Protein AF-A0A5N6AFU6-F1 (afdb_monomer)

Foldseek 3Di:
DDDDDDDDDDDDDDDDDDDDDDPPDDDDDDDPPDQQDPDQDPLDNQCNVVSPPQFSKHDKDFDWDPPDPPTDGAWIWIWTNNPSPSQIDIDIDGDDDDDDDPVRVVVVVVVVVVVVVVVLVVVLVNVVSPPDPDDPWDKDWAAEVVDDIDIATQDPQFPDWCSPVPPPGSYHHPVPPVCLQVTKTKDKAFAFFAWQKQDPVRDIDTDGAFTKMWMASCPHPDPVRNATDIDTDHDPDIDRPDDDPVSVVSRVVSVVVRVVVVSVVVSVSVVRRVSCVVGGDDPVLCVVVDPLVVVLVVCLVPDPPVVVNVVSVVVVVVVNDDPPQFFADPVLLVPDDLCCLQPPDPVVSCSSRQEDEEEDDDPDPQFLWEWEDPPRHIYIYGHPPDDPVSVSQSVSLRSCVVSVHDCPPGPDDHHDYDYDDDD

Secondary structure (DSSP, 8-state):
--PPPPPP----------PPPPTTS--PPPPPPTT--SS--SS-HHHHHH--TTTT----EEEE-TT-TT--EEEEEEEE-SS-SS--EEEEEE-------HHHHHHHHHHHHHHHHHHHHHHHHHHHHS-------EEEEEPBTTSPPEEEEE-TT-SEETTTT-TT-SSB-TT-GGGGGG--EEEE-PPEEEEEEE-TTSSEEEEEES-EEEEE-TT-SSGGGGS-EEEE---SS--B-S--HHHHHHHHHHHHHHHHHHHHHHHHHHHHHHHHHHHS---HHHHTT-HHHHHHHHHHTT-S-HHHHHHHHHHHHHHHS-TTSPPPPHHHHHT--HHHHHHS-HHHHHHHTTEEEEE-----TTEEEEEEE-SS-EEEEE-TT--HHHHHHHHHHHHHHHTT---TTS---S-EEEEE---

InterPro domains:
  IPR054202 Protein of unknown function DUF6907 [PF21848] (144-269)

Solvent-accessible surface area (backbone atoms only — not comparable to full-atom values): 25663 Å² total; per-residue (Å²): 143,81,88,80,79,85,83,85,79,90,82,83,92,78,87,80,90,76,86,84,79,70,92,83,63,80,89,68,80,79,74,82,67,88,78,63,70,95,63,74,51,87,86,43,75,49,20,55,75,57,58,36,70,82,36,47,27,38,72,73,50,73,46,67,56,93,87,48,102,77,51,57,60,39,35,38,38,35,42,31,24,75,80,74,79,84,70,69,44,80,48,80,47,72,52,83,93,81,92,68,54,80,65,51,47,52,56,47,50,52,51,52,50,56,48,50,54,50,50,53,53,52,48,52,51,51,54,69,66,52,76,71,77,78,71,79,79,47,68,46,78,49,43,31,51,98,54,74,68,48,71,48,76,35,61,86,76,43,79,43,55,44,79,75,70,50,95,77,50,82,50,34,54,80,85,47,64,70,60,46,38,65,38,36,35,28,32,80,47,91,40,38,61,38,66,50,27,44,37,98,86,69,44,72,34,73,46,67,45,55,35,36,28,44,37,30,19,73,52,32,91,52,71,77,40,43,40,62,42,77,50,62,53,74,80,81,91,68,46,75,68,88,66,50,76,68,53,46,50,51,40,52,49,38,50,49,55,38,50,58,47,50,56,50,50,52,52,53,46,54,52,47,36,53,51,47,60,71,63,57,67,65,59,71,86,58,51,76,61,44,76,58,53,62,56,44,57,57,42,51,77,66,44,94,42,68,68,62,34,50,54,54,53,49,57,51,51,59,73,68,50,77,87,80,71,63,55,42,48,78,65,55,53,68,70,59,48,70,67,47,57,70,67,44,58,63,72,62,43,29,57,58,58,15,36,45,83,46,72,40,93,68,92,56,88,54,60,55,40,41,40,36,71,68,91,48,39,33,43,34,38,25,52,70,89,61,54,68,71,56,52,49,45,50,49,35,45,46,53,29,50,75,74,68,45,88,47,86,84,50,83,84,70,94,60,58,82,55,81,55,74,84,136

Radius of gyration: 31.79 Å; Cα contacts (8 Å, |Δi|>4): 50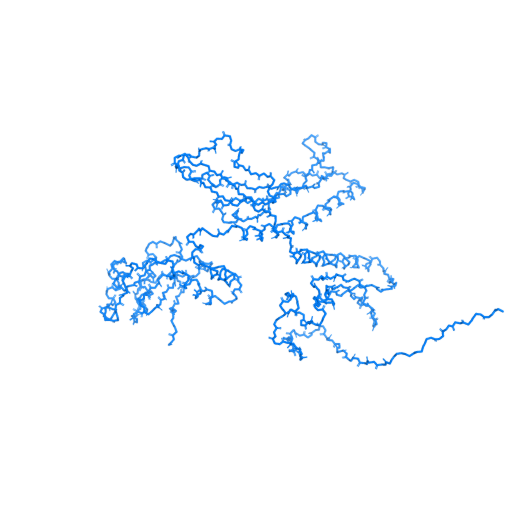2; chains: 1; bounding box: 109×70×71 Å

Organism: NCBI:txid2586635

Structure (mmCIF, N/CA/C/O backbone):
data_AF-A0A5N6AFU6-F1
#
_entry.id   AF-A0A5N6AFU6-F1
#
loop_
_atom_site.group_PDB
_atom_site.id
_atom_site.type_symbol
_atom_site.label_atom_id
_atom_site.label_alt_id
_atom_site.label_comp_id
_atom_site.label_asym_id
_atom_site.label_entity_id
_atom_site.label_seq_id
_atom_site.pdbx_PDB_ins_code
_atom_site.Cartn_x
_atom_site.Cartn_y
_atom_site.Cartn_z
_atom_site.occupancy
_atom_site.B_iso_or_equiv
_atom_site.auth_seq_id
_atom_site.auth_comp_id
_atom_site.auth_asym_id
_atom_site.auth_atom_id
_atom_site.pdbx_PDB_model_num
ATOM 1 N N . MET A 1 1 ? 67.393 -27.229 -23.248 1.00 38.12 1 MET A N 1
ATOM 2 C CA . MET A 1 1 ? 66.330 -26.433 -22.605 1.00 38.12 1 MET A CA 1
ATOM 3 C C . MET A 1 1 ? 65.030 -27.149 -22.898 1.00 38.12 1 MET A C 1
ATOM 5 O O . MET A 1 1 ? 64.513 -27.030 -23.997 1.00 38.12 1 MET A O 1
ATOM 9 N N . THR A 1 2 ? 64.605 -27.993 -21.964 1.00 32.47 2 THR A N 1
ATOM 10 C CA . THR A 1 2 ? 63.435 -28.863 -22.098 1.00 32.47 2 THR A CA 1
ATOM 11 C C . THR A 1 2 ? 62.581 -28.584 -20.875 1.00 32.47 2 THR A C 1
ATOM 13 O O . THR A 1 2 ? 63.019 -28.844 -19.756 1.00 32.47 2 THR A O 1
ATOM 16 N N . THR A 1 3 ? 61.431 -27.951 -21.076 1.00 37.50 3 THR A N 1
ATOM 17 C CA . THR A 1 3 ? 60.542 -27.534 -19.990 1.00 37.50 3 THR A CA 1
ATOM 18 C C . THR A 1 3 ? 59.669 -28.717 -19.588 1.00 37.50 3 THR A C 1
ATOM 20 O O . THR A 1 3 ? 58.919 -29.246 -20.404 1.00 37.50 3 THR A O 1
ATOM 23 N N . VAL A 1 4 ? 59.810 -29.152 -18.338 1.00 33.28 4 VAL A N 1
ATOM 24 C CA . VAL A 1 4 ? 58.993 -30.185 -17.693 1.00 33.28 4 VAL A CA 1
ATOM 25 C C . VAL A 1 4 ? 57.777 -29.499 -17.067 1.00 33.28 4 VAL A C 1
ATOM 27 O O . VAL A 1 4 ? 57.942 -28.574 -16.276 1.00 33.28 4 VAL A O 1
ATOM 30 N N . ALA A 1 5 ? 56.570 -29.937 -17.426 1.00 31.94 5 ALA A N 1
ATOM 31 C CA . ALA A 1 5 ? 55.327 -29.547 -16.758 1.00 31.94 5 ALA A CA 1
ATOM 32 C C . ALA A 1 5 ? 55.086 -30.436 -15.518 1.00 31.94 5 ALA A C 1
ATOM 34 O O . ALA A 1 5 ? 55.430 -31.622 -15.564 1.00 31.94 5 ALA A O 1
ATOM 35 N N . PRO A 1 6 ? 54.501 -29.922 -14.419 1.00 43.16 6 PRO A N 1
ATOM 36 C CA . PRO A 1 6 ? 54.225 -30.738 -13.246 1.00 43.16 6 PRO A CA 1
ATOM 37 C C . PRO A 1 6 ? 52.926 -31.538 -13.424 1.00 43.16 6 PRO A C 1
ATOM 39 O O . PRO A 1 6 ? 51.874 -30.990 -13.743 1.00 43.16 6 PRO A O 1
ATOM 42 N N . GLN A 1 7 ? 53.009 -32.848 -13.182 1.00 33.53 7 GLN A N 1
ATOM 43 C CA . GLN A 1 7 ? 51.857 -33.723 -12.968 1.00 33.53 7 GLN A CA 1
ATOM 44 C C . GLN A 1 7 ? 51.289 -33.481 -11.563 1.00 33.53 7 GLN A C 1
ATOM 46 O O . GLN A 1 7 ? 51.987 -33.707 -10.574 1.00 33.53 7 GLN A O 1
ATOM 51 N N . PHE A 1 8 ? 50.019 -33.083 -11.473 1.00 29.70 8 PHE A N 1
ATOM 52 C CA . PHE A 1 8 ? 49.236 -33.195 -10.242 1.00 29.70 8 PHE A CA 1
ATOM 53 C C . PHE A 1 8 ? 48.551 -34.563 -10.185 1.00 29.70 8 PHE A C 1
ATOM 55 O O . PHE A 1 8 ? 48.043 -35.069 -11.185 1.00 29.70 8 PHE A O 1
ATOM 62 N N . LYS A 1 9 ? 48.596 -35.174 -9.001 1.00 33.44 9 LYS A N 1
ATOM 63 C CA . LYS A 1 9 ? 48.190 -36.547 -8.710 1.00 33.44 9 LYS A CA 1
ATOM 64 C C . LYS A 1 9 ? 47.061 -36.517 -7.673 1.00 33.44 9 LYS A C 1
ATOM 66 O O . LYS A 1 9 ? 47.299 -36.027 -6.580 1.00 33.44 9 LYS A O 1
ATOM 71 N N . GLY A 1 10 ? 45.909 -37.084 -8.041 1.00 34.50 10 GLY A N 1
ATOM 72 C CA . GLY A 1 10 ? 44.926 -37.754 -7.174 1.00 34.50 10 GLY A CA 1
ATOM 73 C C . GLY A 1 10 ? 44.114 -36.916 -6.178 1.00 34.50 10 GLY A C 1
ATOM 74 O O . GLY A 1 10 ? 44.646 -36.473 -5.167 1.00 34.50 10 GLY A O 1
ATOM 75 N N . ALA A 1 11 ? 42.802 -36.842 -6.405 1.00 31.42 11 ALA A N 1
ATOM 76 C CA . ALA A 1 11 ? 41.795 -36.790 -5.346 1.00 31.42 11 ALA A CA 1
ATOM 77 C C . ALA A 1 11 ? 40.668 -37.763 -5.728 1.00 31.42 11 ALA A C 1
ATOM 79 O O . ALA A 1 11 ? 40.268 -37.816 -6.891 1.00 31.42 11 ALA A O 1
ATOM 80 N N . ASP A 1 12 ? 40.277 -38.580 -4.756 1.00 32.47 12 ASP A N 1
ATOM 81 C CA . ASP A 1 12 ? 39.486 -39.801 -4.886 1.00 32.47 12 ASP A CA 1
ATOM 82 C C . ASP A 1 12 ? 37.995 -39.576 -5.196 1.00 32.47 12 ASP A C 1
ATOM 84 O O . ASP A 1 12 ? 37.405 -38.545 -4.871 1.00 32.47 12 ASP A O 1
ATOM 88 N N . ASP A 1 13 ? 37.402 -40.607 -5.802 1.00 33.97 13 ASP A N 1
ATOM 89 C CA . ASP A 1 13 ? 35.991 -40.760 -6.151 1.00 33.97 13 ASP A CA 1
ATOM 90 C C . ASP A 1 13 ? 35.049 -40.686 -4.931 1.00 33.97 13 ASP A C 1
ATOM 92 O O . ASP A 1 13 ? 35.115 -41.516 -4.022 1.00 33.97 13 ASP A O 1
ATOM 96 N N . VAL A 1 14 ? 34.065 -39.779 -4.977 1.00 32.12 14 VAL A N 1
ATOM 97 C CA . VAL A 1 14 ? 32.792 -39.917 -4.249 1.00 32.12 14 VAL A CA 1
ATOM 98 C C . VAL A 1 14 ? 31.657 -39.787 -5.262 1.00 32.12 14 VAL A C 1
ATOM 100 O O . VAL A 1 14 ? 31.292 -38.695 -5.691 1.00 32.12 14 VAL A O 1
ATOM 103 N N . ALA A 1 15 ? 31.107 -40.928 -5.676 1.00 29.64 15 ALA A N 1
ATOM 104 C CA . ALA A 1 15 ? 29.944 -40.992 -6.548 1.00 29.64 15 ALA A CA 1
ATOM 105 C C . ALA A 1 15 ? 28.656 -40.761 -5.736 1.00 29.64 15 ALA A C 1
ATOM 107 O O . ALA A 1 15 ? 28.228 -41.637 -4.985 1.00 29.64 15 ALA A O 1
ATOM 108 N N . HIS A 1 16 ? 28.008 -39.608 -5.920 1.00 30.52 16 HIS A N 1
ATOM 109 C CA . HIS A 1 16 ? 26.597 -39.428 -5.574 1.00 30.52 16 HIS A CA 1
ATOM 110 C C . HIS A 1 16 ? 25.738 -39.713 -6.809 1.00 30.52 16 HIS A C 1
ATOM 112 O O . HIS A 1 16 ? 25.806 -39.004 -7.811 1.00 30.52 16 HIS A O 1
ATOM 118 N N . ALA A 1 17 ? 24.930 -40.771 -6.741 1.00 30.34 17 ALA A N 1
ATOM 119 C CA . ALA A 1 17 ? 23.893 -41.039 -7.727 1.00 30.34 17 ALA A CA 1
ATOM 120 C C . ALA A 1 17 ? 22.743 -40.038 -7.539 1.00 30.34 17 ALA A C 1
ATOM 122 O O . ALA A 1 17 ? 22.181 -39.944 -6.448 1.00 30.34 17 ALA A O 1
ATOM 123 N N . GLN A 1 18 ? 22.392 -39.308 -8.597 1.00 33.50 18 GLN A N 1
ATOM 124 C CA . GLN A 1 18 ? 21.240 -38.410 -8.627 1.00 33.50 18 GLN A CA 1
ATOM 125 C C . GLN A 1 18 ? 20.278 -38.883 -9.725 1.00 33.50 18 GLN A C 1
ATOM 127 O O . GLN A 1 18 ? 20.655 -39.014 -10.890 1.00 33.50 18 GLN A O 1
ATOM 132 N N . GLU A 1 19 ? 19.052 -39.205 -9.320 1.00 34.38 19 GLU A N 1
ATOM 133 C CA . GLU A 1 19 ? 17.969 -39.708 -10.168 1.00 34.38 19 GLU A CA 1
ATOM 134 C C . GLU A 1 19 ? 17.482 -38.624 -11.148 1.00 34.38 19 GLU A C 1
ATOM 136 O O . GLU A 1 19 ? 17.144 -37.510 -10.742 1.00 34.38 19 GLU A O 1
ATOM 141 N N . GLN A 1 20 ? 17.422 -38.951 -12.443 1.00 34.56 20 GLN A N 1
ATOM 142 C CA . GLN A 1 20 ? 16.777 -38.118 -13.462 1.00 34.56 20 GLN A CA 1
ATOM 143 C C . GLN A 1 20 ? 15.251 -38.229 -13.321 1.00 34.56 20 GLN A C 1
ATOM 145 O O . GLN A 1 20 ? 14.702 -39.325 -13.418 1.00 34.56 20 GLN A O 1
ATOM 150 N N . ARG A 1 21 ? 14.557 -37.102 -13.106 1.00 39.16 21 ARG A N 1
ATOM 151 C CA . ARG A 1 21 ? 13.086 -37.048 -13.108 1.00 39.16 21 ARG A CA 1
ATOM 152 C C . ARG A 1 21 ? 12.540 -36.831 -14.520 1.00 39.16 21 ARG A C 1
ATOM 154 O O . ARG A 1 21 ? 13.022 -35.971 -15.252 1.00 39.16 21 ARG A O 1
ATOM 161 N N . ASP A 1 22 ? 11.506 -37.598 -14.850 1.00 41.09 22 ASP A N 1
ATOM 162 C CA . ASP A 1 22 ? 10.692 -37.472 -16.060 1.00 41.09 22 ASP A CA 1
ATOM 163 C C . ASP A 1 22 ? 9.785 -36.221 -15.968 1.00 41.09 22 ASP A C 1
ATOM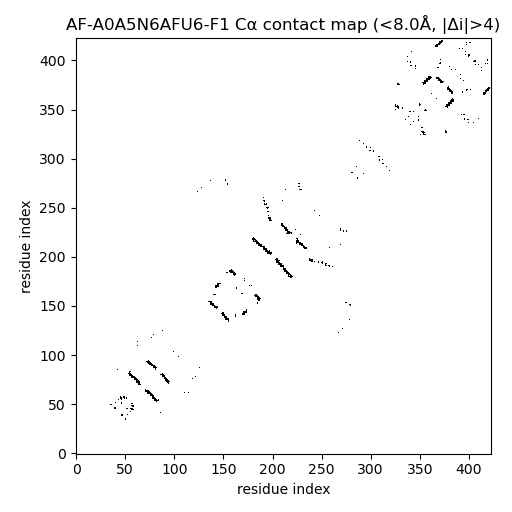 165 O O . ASP A 1 22 ? 9.022 -36.102 -15.003 1.00 41.09 22 ASP A O 1
ATOM 169 N N . PRO A 1 23 ? 9.839 -35.283 -16.934 1.00 37.94 23 PRO A N 1
ATOM 170 C CA . PRO A 1 23 ? 9.066 -34.040 -16.909 1.00 37.94 23 PRO A CA 1
ATOM 171 C C . PRO A 1 23 ? 7.558 -34.218 -17.161 1.00 37.94 23 PRO A C 1
ATOM 173 O O . PRO A 1 23 ? 6.828 -33.230 -17.134 1.00 37.94 23 PRO A O 1
ATOM 176 N N . THR A 1 24 ? 7.072 -35.439 -17.411 1.00 42.06 24 THR A N 1
ATOM 177 C CA . THR A 1 24 ? 5.641 -35.702 -17.661 1.00 42.06 24 THR A CA 1
ATOM 178 C C . THR A 1 24 ? 4.891 -36.372 -16.506 1.00 42.06 24 THR A C 1
ATOM 180 O O . THR A 1 24 ? 3.686 -36.608 -16.614 1.00 42.06 24 THR A O 1
ATOM 183 N N . ALA A 1 25 ? 5.551 -36.635 -15.373 1.00 38.25 25 ALA A N 1
ATOM 184 C CA . ALA A 1 25 ? 4.889 -37.190 -14.195 1.00 38.25 25 ALA A CA 1
ATOM 185 C C . ALA A 1 25 ? 4.052 -36.121 -13.448 1.00 38.25 25 ALA A C 1
ATOM 187 O O . ALA A 1 25 ? 4.539 -35.007 -13.237 1.00 38.25 25 ALA A O 1
ATOM 188 N N . PRO A 1 26 ? 2.811 -36.427 -13.013 1.00 38.81 26 PRO A N 1
ATOM 189 C CA . PRO A 1 26 ? 2.025 -35.520 -12.178 1.00 38.81 26 PRO A CA 1
ATOM 190 C C . PRO A 1 26 ? 2.755 -35.236 -10.859 1.00 38.81 26 PRO A C 1
ATOM 192 O O . PRO A 1 26 ? 3.373 -36.135 -10.288 1.00 38.81 26 PRO A O 1
ATOM 195 N N . ALA A 1 27 ? 2.680 -33.989 -10.384 1.00 33.59 27 ALA A N 1
ATOM 196 C CA . ALA A 1 27 ? 3.345 -33.540 -9.164 1.00 33.59 27 ALA A CA 1
ATOM 197 C C . ALA A 1 27 ? 2.883 -34.366 -7.952 1.00 33.59 27 ALA A C 1
ATOM 199 O O . ALA A 1 27 ? 1.791 -34.170 -7.424 1.00 33.59 27 ALA A O 1
ATOM 200 N N . THR A 1 28 ? 3.716 -35.306 -7.518 1.00 38.66 28 THR A N 1
ATOM 201 C CA . THR A 1 28 ? 3.614 -35.917 -6.196 1.00 38.66 28 THR A CA 1
ATOM 202 C C . THR A 1 28 ? 4.161 -34.945 -5.158 1.00 38.66 28 THR A C 1
ATOM 204 O O . THR A 1 28 ? 5.182 -34.292 -5.395 1.00 38.66 28 THR A O 1
ATOM 207 N N . GLU A 1 29 ? 3.479 -34.847 -4.010 1.00 32.59 29 GLU A N 1
ATOM 208 C CA . GLU A 1 29 ? 3.996 -34.140 -2.835 1.00 32.59 29 GLU A CA 1
ATOM 209 C C . GLU A 1 29 ? 5.454 -34.555 -2.580 1.00 32.59 29 GLU A C 1
ATOM 211 O O . GLU A 1 29 ? 5.783 -35.744 -2.694 1.00 32.59 29 GLU A O 1
ATOM 216 N N . PRO A 1 30 ? 6.353 -33.602 -2.280 1.00 39.53 30 PRO A N 1
ATOM 217 C CA . PRO A 1 30 ? 7.752 -33.919 -2.068 1.00 39.53 30 PRO A CA 1
ATOM 218 C C . PRO A 1 30 ? 7.881 -34.905 -0.906 1.00 39.53 30 PRO A C 1
ATOM 220 O O . PRO A 1 30 ? 7.486 -34.618 0.223 1.00 39.53 30 PRO A O 1
ATOM 223 N N . THR A 1 31 ? 8.457 -36.074 -1.192 1.00 37.66 31 THR A N 1
ATOM 224 C CA . THR A 1 31 ? 8.864 -37.044 -0.175 1.00 37.66 31 THR A CA 1
ATOM 225 C C . THR A 1 31 ? 9.684 -36.318 0.898 1.00 37.66 31 THR A C 1
ATOM 227 O O . THR A 1 31 ? 10.622 -35.601 0.532 1.00 37.66 31 THR A O 1
ATOM 230 N N . PRO A 1 32 ? 9.377 -36.482 2.200 1.00 39.31 32 PRO A N 1
ATOM 231 C CA . PRO A 1 32 ? 10.133 -35.835 3.264 1.00 39.31 32 PRO A CA 1
ATOM 232 C C . PRO A 1 32 ? 11.615 -36.186 3.126 1.00 39.31 32 PRO A C 1
ATOM 234 O O . PRO A 1 32 ? 11.983 -37.361 3.182 1.00 39.31 32 PRO A O 1
ATOM 237 N N . GLN A 1 33 ? 12.470 -35.182 2.918 1.00 50.31 33 GLN A N 1
ATOM 238 C CA . GLN A 1 33 ? 13.914 -35.390 2.944 1.00 50.31 33 GLN A CA 1
ATOM 239 C C . GLN A 1 33 ? 14.307 -35.865 4.347 1.00 50.31 33 GLN A C 1
ATOM 241 O O . GLN A 1 33 ? 14.125 -35.158 5.342 1.00 50.31 33 GLN A O 1
ATOM 246 N N . ALA A 1 34 ? 14.831 -37.088 4.427 1.00 41.09 34 ALA A N 1
ATOM 247 C CA . ALA A 1 34 ? 15.428 -37.617 5.642 1.00 41.09 34 ALA A CA 1
ATOM 248 C C . ALA A 1 34 ? 16.627 -36.732 6.018 1.00 41.09 34 ALA A C 1
ATOM 250 O O . ALA A 1 34 ? 17.627 -36.718 5.307 1.00 41.09 34 ALA A O 1
ATOM 251 N N . GLY A 1 35 ? 16.501 -35.968 7.108 1.00 57.38 35 GLY A N 1
ATOM 252 C CA . GLY A 1 35 ? 17.539 -35.043 7.576 1.00 57.38 35 GLY A CA 1
ATOM 253 C C . GLY A 1 35 ? 17.059 -33.636 7.931 1.00 57.38 35 GLY A C 1
ATOM 254 O O . GLY A 1 35 ? 17.842 -32.876 8.487 1.00 57.38 35 GLY A O 1
ATOM 255 N N . ARG A 1 36 ? 15.791 -33.282 7.675 1.00 52.25 36 ARG A N 1
ATOM 256 C CA . ARG A 1 36 ? 15.252 -31.974 8.080 1.00 52.25 36 ARG A CA 1
ATOM 257 C C . ARG A 1 36 ? 15.275 -31.854 9.618 1.00 52.25 36 ARG A C 1
ATOM 259 O O . ARG A 1 36 ? 14.614 -32.662 10.279 1.00 52.25 36 ARG A O 1
ATOM 266 N N . PRO A 1 37 ? 16.026 -30.916 10.220 1.00 54.97 37 PRO A N 1
ATOM 267 C CA . PRO A 1 37 ? 15.985 -30.727 11.664 1.00 54.97 37 PRO A CA 1
ATOM 268 C C . PRO A 1 37 ? 14.581 -30.273 12.083 1.00 54.97 37 PRO A C 1
ATOM 270 O O . PRO A 1 37 ? 13.925 -29.501 11.388 1.00 54.97 37 PRO A O 1
ATOM 273 N N . ALA A 1 38 ? 14.108 -30.768 13.228 1.00 59.47 38 ALA A N 1
ATOM 274 C CA . ALA A 1 38 ? 12.760 -30.490 13.734 1.00 59.47 38 ALA A CA 1
ATOM 275 C C . ALA A 1 38 ? 12.552 -29.027 14.175 1.00 59.47 38 ALA A C 1
ATOM 277 O O . ALA A 1 38 ? 11.433 -28.640 14.510 1.00 59.47 38 ALA A O 1
ATOM 278 N N . THR A 1 39 ? 13.613 -28.219 14.183 1.00 69.88 39 THR A N 1
ATOM 279 C CA . THR A 1 39 ? 13.58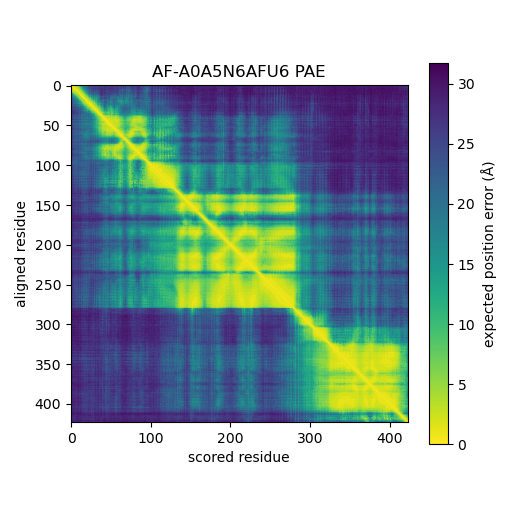7 -26.844 14.674 1.00 69.88 39 THR A CA 1
ATOM 280 C C . THR A 1 39 ? 13.822 -25.879 13.509 1.00 69.88 39 THR A C 1
ATOM 282 O O . THR A 1 39 ? 14.843 -26.010 12.830 1.00 69.88 39 THR A O 1
ATOM 285 N N . PRO A 1 40 ? 12.916 -24.910 13.271 1.00 73.06 40 PRO A N 1
ATOM 286 C CA . PRO A 1 40 ? 13.139 -23.861 12.284 1.00 73.06 40 PRO A CA 1
ATOM 287 C C . PRO A 1 40 ? 14.436 -23.105 12.590 1.00 73.06 40 PRO A C 1
ATOM 289 O O . PRO A 1 40 ? 14.797 -22.920 13.755 1.00 73.06 40 PRO A O 1
ATOM 292 N N . CYS A 1 41 ? 15.139 -22.663 11.547 1.00 75.12 41 CYS A N 1
ATOM 293 C CA . CYS A 1 41 ? 16.325 -21.834 11.734 1.00 75.12 41 CYS A CA 1
ATOM 294 C C . CYS A 1 41 ? 15.903 -20.507 12.363 1.00 75.12 41 CYS A C 1
ATOM 296 O O . CYS A 1 41 ? 15.014 -19.836 11.842 1.00 75.12 41 CYS A O 1
ATOM 298 N N . THR A 1 42 ? 16.547 -20.119 13.460 1.00 80.00 42 THR A N 1
ATOM 299 C CA . THR A 1 42 ? 16.299 -18.826 14.109 1.00 80.00 42 THR A CA 1
ATOM 300 C C . THR A 1 42 ? 17.127 -17.692 13.508 1.00 80.00 42 THR A C 1
ATOM 302 O O . THR A 1 42 ? 16.829 -16.539 13.790 1.00 80.00 42 THR A O 1
ATOM 305 N N . THR A 1 43 ? 18.154 -18.008 12.709 1.00 74.00 43 THR A N 1
ATOM 306 C CA . THR A 1 43 ? 19.061 -17.019 12.102 1.00 74.00 43 THR A CA 1
ATOM 307 C C . THR A 1 43 ? 18.452 -16.392 10.847 1.00 74.00 43 THR A C 1
ATOM 309 O O . THR A 1 43 ? 18.346 -15.174 10.766 1.00 74.00 43 THR A O 1
ATOM 312 N N . TYR A 1 44 ? 17.981 -17.211 9.898 1.00 74.06 44 TYR A N 1
ATOM 313 C CA . TYR A 1 44 ? 17.381 -16.734 8.647 1.00 74.06 44 TYR A CA 1
ATOM 314 C C . TYR A 1 44 ? 16.099 -17.493 8.311 1.00 74.06 44 TYR A C 1
ATOM 316 O O . TYR A 1 44 ? 16.043 -18.724 8.381 1.00 74.06 44 TYR A O 1
ATOM 324 N N . THR A 1 45 ? 15.074 -16.766 7.867 1.00 73.38 45 THR A N 1
ATOM 325 C CA . THR A 1 45 ? 13.778 -17.345 7.481 1.00 73.38 45 THR A CA 1
ATOM 326 C C . THR A 1 45 ? 13.894 -18.277 6.270 1.00 73.38 45 THR A C 1
ATOM 328 O O . THR A 1 45 ? 13.218 -19.308 6.239 1.00 73.38 45 THR A O 1
ATOM 331 N N . TRP A 1 46 ? 14.808 -18.003 5.327 1.00 74.25 46 TRP A N 1
ATOM 332 C CA . TRP A 1 46 ? 15.028 -18.834 4.132 1.00 74.25 46 TRP A CA 1
ATOM 333 C C . TRP A 1 46 ? 15.603 -20.223 4.428 1.00 74.25 46 TRP A C 1
ATOM 335 O O . TRP A 1 46 ? 15.341 -21.164 3.684 1.00 74.25 46 TRP A O 1
ATOM 345 N N . CYS A 1 47 ? 16.312 -20.405 5.545 1.00 79.06 47 CYS A N 1
ATOM 346 C CA . CYS A 1 47 ? 16.872 -21.710 5.911 1.00 79.06 47 CYS A CA 1
ATOM 347 C C . CYS A 1 47 ? 15.768 -22.730 6.220 1.00 79.06 47 CYS A C 1
ATOM 349 O O . CYS A 1 47 ? 15.931 -23.927 6.014 1.00 79.06 47 CYS A O 1
ATOM 351 N N . THR A 1 48 ? 14.616 -22.255 6.703 1.00 76.31 48 THR A N 1
ATOM 352 C CA . THR A 1 48 ? 13.452 -23.111 6.974 1.00 76.31 48 THR A CA 1
ATOM 353 C C . THR A 1 48 ? 12.827 -23.631 5.673 1.00 76.31 48 THR A C 1
ATOM 355 O O . THR A 1 48 ? 12.323 -24.760 5.629 1.00 76.31 48 THR A O 1
ATOM 358 N N . ALA A 1 49 ? 12.896 -22.834 4.601 1.00 70.88 49 ALA A N 1
ATOM 359 C CA . ALA A 1 49 ? 12.422 -23.222 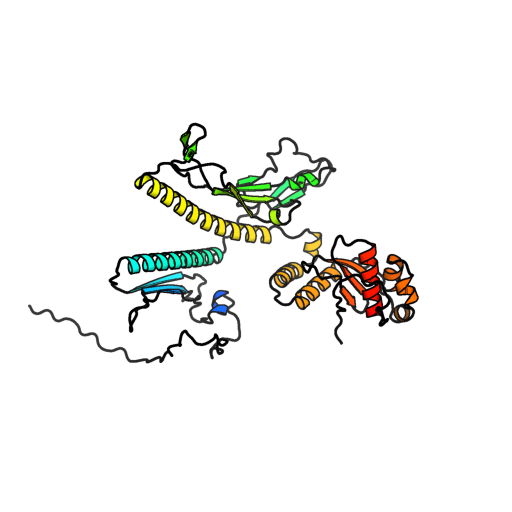3.279 1.00 70.88 49 ALA A CA 1
ATOM 360 C C . ALA A 1 49 ? 13.342 -24.278 2.644 1.00 70.88 49 ALA A C 1
ATOM 362 O O . ALA A 1 49 ? 12.849 -25.323 2.220 1.00 70.88 49 ALA A O 1
ATOM 363 N N . THR A 1 50 ? 14.660 -24.057 2.670 1.00 75.25 50 THR A N 1
ATOM 364 C CA . THR A 1 50 ? 15.642 -24.920 1.986 1.00 75.25 50 THR A CA 1
ATOM 365 C C . THR A 1 50 ? 16.054 -26.154 2.784 1.00 75.25 50 THR A C 1
ATOM 367 O O . THR A 1 50 ? 16.422 -27.171 2.202 1.00 75.25 50 THR A O 1
ATOM 370 N N . GLY A 1 51 ? 15.997 -26.083 4.117 1.00 80.69 51 GLY A N 1
ATOM 371 C CA . GLY A 1 51 ? 16.524 -27.113 5.013 1.00 80.69 51 GLY A CA 1
ATOM 372 C C . GLY A 1 51 ? 18.055 -27.139 5.114 1.00 80.69 51 GLY A C 1
ATOM 373 O O . GLY A 1 51 ? 18.591 -28.025 5.779 1.00 80.69 51 GLY A O 1
ATOM 374 N N . GLU A 1 52 ? 18.765 -26.186 4.501 1.00 78.19 52 GLU A N 1
ATOM 375 C CA . GLU A 1 52 ? 20.232 -26.141 4.489 1.00 78.19 52 GLU A CA 1
ATOM 376 C C . GLU A 1 52 ? 20.767 -25.275 5.639 1.00 78.19 52 GLU A C 1
ATOM 378 O O . GLU A 1 52 ? 21.088 -24.096 5.491 1.00 78.19 52 GLU A O 1
ATOM 383 N N . HIS A 1 53 ? 20.836 -25.880 6.825 1.00 78.44 53 HIS A N 1
ATOM 384 C CA . HIS A 1 53 ? 21.190 -25.184 8.067 1.00 78.44 53 HIS A CA 1
ATOM 385 C C . HIS A 1 53 ? 22.694 -25.056 8.320 1.00 78.44 53 HIS A C 1
ATOM 387 O O . HIS A 1 53 ? 23.080 -24.290 9.194 1.00 78.44 53 HIS A O 1
ATOM 393 N N . ILE A 1 54 ? 23.537 -25.811 7.609 1.00 75.31 54 ILE A N 1
ATOM 394 C CA . ILE A 1 54 ? 24.985 -25.834 7.869 1.00 75.31 54 ILE A CA 1
ATOM 395 C C . ILE A 1 54 ? 25.665 -24.581 7.307 1.00 75.31 54 ILE A C 1
ATOM 397 O O . ILE A 1 54 ? 26.532 -24.025 7.966 1.00 75.31 54 ILE A O 1
ATOM 401 N N . ASN A 1 55 ? 25.250 -24.125 6.122 1.00 75.12 55 ASN A N 1
ATOM 402 C CA . ASN A 1 55 ? 25.817 -22.946 5.446 1.00 75.12 55 ASN A CA 1
ATOM 403 C C . ASN A 1 55 ? 24.825 -21.775 5.339 1.00 75.12 55 ASN A C 1
ATOM 405 O O . ASN A 1 55 ? 25.042 -20.838 4.568 1.00 75.12 55 ASN A O 1
ATOM 409 N N . HIS A 1 56 ? 23.685 -21.891 6.027 1.00 76.50 56 HIS A N 1
ATOM 410 C CA . HIS A 1 56 ? 22.575 -20.943 5.966 1.00 76.50 56 HIS A CA 1
ATOM 411 C C . HIS A 1 56 ? 22.168 -20.540 4.536 1.00 76.50 56 HIS A C 1
ATOM 413 O O . HIS A 1 56 ? 21.881 -19.373 4.255 1.00 76.50 56 HIS A O 1
ATOM 419 N N . ALA A 1 57 ? 22.159 -21.511 3.620 1.00 74.31 57 ALA A N 1
ATOM 420 C CA . ALA A 1 57 ? 21.992 -21.242 2.199 1.00 74.31 57 ALA A CA 1
ATOM 421 C C . ALA A 1 57 ? 20.521 -20.992 1.827 1.00 74.31 57 ALA A C 1
ATOM 423 O O . ALA A 1 57 ? 19.618 -21.724 2.253 1.00 74.31 57 ALA A O 1
ATOM 424 N N . SER A 1 58 ? 20.286 -19.968 1.003 1.00 73.25 58 SER A N 1
ATOM 425 C CA . SER A 1 58 ? 18.980 -19.709 0.390 1.00 73.25 58 SER A CA 1
ATOM 426 C C . SER A 1 58 ? 18.651 -20.730 -0.700 1.00 73.25 58 SER A C 1
ATOM 428 O O . SER A 1 58 ? 19.471 -21.575 -1.065 1.00 73.25 58 SER A O 1
ATOM 430 N N . ASP A 1 59 ? 17.452 -20.611 -1.278 1.00 74.19 59 ASP A N 1
ATOM 431 C CA . ASP A 1 59 ? 17.123 -21.352 -2.492 1.00 74.19 59 ASP A CA 1
ATOM 432 C C . ASP A 1 59 ? 18.091 -20.972 -3.612 1.00 74.19 59 ASP A C 1
ATOM 434 O O . ASP A 1 59 ? 18.453 -19.805 -3.805 1.00 74.19 59 ASP A O 1
ATOM 438 N N . ARG A 1 60 ? 18.534 -22.001 -4.331 1.00 74.94 60 ARG A N 1
ATOM 439 C CA . ARG A 1 60 ? 19.551 -21.902 -5.369 1.00 74.94 60 ARG A CA 1
ATOM 440 C C . ARG A 1 60 ? 18.888 -21.680 -6.721 1.00 74.94 60 ARG A C 1
ATOM 442 O O . ARG A 1 60 ? 18.062 -22.482 -7.158 1.00 74.94 60 ARG A O 1
ATOM 449 N N . THR A 1 61 ? 19.294 -20.627 -7.417 1.00 68.44 61 THR A N 1
ATOM 450 C CA . THR A 1 61 ? 18.798 -20.307 -8.758 1.00 68.44 61 THR A CA 1
ATOM 451 C C . THR A 1 61 ? 19.829 -20.737 -9.793 1.00 68.44 61 THR A C 1
ATOM 453 O O . THR A 1 61 ? 20.903 -20.148 -9.899 1.00 68.44 61 THR A O 1
ATOM 456 N N . VAL A 1 62 ? 19.506 -21.778 -10.565 1.00 71.38 62 VAL A N 1
ATOM 457 C CA . VAL A 1 62 ? 20.432 -22.390 -11.531 1.00 71.38 62 VAL A CA 1
ATOM 458 C C . VAL A 1 62 ? 19.923 -22.207 -12.957 1.00 71.38 62 VAL A C 1
ATOM 460 O O . VAL A 1 62 ? 18.865 -22.727 -13.314 1.00 71.38 62 VAL A O 1
ATOM 463 N N . LEU A 1 63 ? 20.722 -21.564 -13.810 1.00 67.25 63 LEU A N 1
ATOM 464 C CA . LEU A 1 63 ? 20.500 -21.523 -15.253 1.00 67.25 63 LEU A CA 1
ATOM 465 C C . LEU A 1 63 ? 21.269 -22.665 -15.932 1.00 67.25 63 LEU A C 1
ATOM 467 O O . LEU A 1 63 ? 22.503 -22.681 -15.965 1.00 67.25 63 LEU A O 1
ATOM 471 N N . ARG A 1 64 ? 20.535 -23.629 -16.498 1.00 73.50 64 ARG A N 1
ATOM 472 C CA . ARG A 1 64 ? 21.103 -24.770 -17.236 1.00 73.50 64 ARG A CA 1
ATOM 473 C C . ARG A 1 64 ? 20.916 -24.597 -18.743 1.00 73.50 64 ARG A C 1
ATOM 475 O O . ARG A 1 64 ? 19.883 -24.106 -19.193 1.00 73.50 64 ARG A O 1
ATOM 482 N N . ALA A 1 65 ? 21.902 -25.030 -19.527 1.00 63.12 65 ALA A N 1
ATOM 483 C CA . ALA A 1 65 ? 21.746 -25.166 -20.972 1.00 63.12 65 ALA A CA 1
ATOM 484 C C . ALA A 1 65 ? 20.929 -26.431 -21.289 1.00 63.12 65 ALA A C 1
ATOM 486 O O . ALA A 1 65 ? 21.286 -27.523 -20.862 1.00 63.12 65 ALA A O 1
ATOM 487 N N . GLU A 1 66 ? 19.840 -26.303 -22.048 1.00 59.00 66 GLU A N 1
ATOM 488 C CA . GLU A 1 66 ? 18.906 -27.413 -22.318 1.00 59.00 66 GLU A CA 1
ATOM 489 C C . GLU A 1 66 ? 19.431 -28.447 -23.334 1.00 59.00 66 GLU A C 1
ATOM 491 O O . GLU A 1 66 ? 18.858 -29.524 -23.462 1.00 59.00 66 GLU A O 1
ATOM 496 N N . ALA A 1 67 ? 20.510 -28.145 -24.065 1.00 57.50 67 ALA A N 1
ATOM 497 C CA . ALA A 1 67 ? 20.884 -28.892 -25.272 1.00 57.50 67 ALA A CA 1
ATOM 498 C C . ALA A 1 67 ? 22.108 -29.820 -25.142 1.00 57.50 67 ALA A C 1
ATOM 500 O O . ALA A 1 67 ? 22.485 -30.453 -26.127 1.00 57.50 67 ALA A O 1
ATOM 501 N N . ALA A 1 68 ? 22.736 -29.938 -23.968 1.00 49.59 68 ALA A N 1
ATOM 502 C CA . ALA A 1 68 ? 23.902 -30.807 -23.790 1.00 49.59 68 ALA A CA 1
ATOM 503 C C . ALA A 1 68 ? 23.628 -31.912 -22.764 1.00 49.59 68 ALA A C 1
ATOM 505 O O . ALA A 1 68 ? 23.249 -31.650 -21.626 1.00 49.59 68 ALA A O 1
ATOM 506 N N . THR A 1 69 ? 23.906 -33.161 -23.143 1.00 54.53 69 THR A N 1
ATOM 507 C CA . THR A 1 69 ? 23.847 -34.358 -22.279 1.00 54.53 69 THR A CA 1
ATOM 508 C C . THR A 1 69 ? 24.824 -34.320 -21.093 1.00 54.53 69 THR A C 1
ATOM 510 O O . THR A 1 69 ? 24.795 -35.201 -20.240 1.00 54.53 69 THR A O 1
ATOM 513 N N . TRP A 1 70 ? 25.660 -33.283 -21.020 1.00 55.78 70 TRP A N 1
ATOM 514 C CA . TRP A 1 70 ? 26.618 -32.978 -19.958 1.00 55.78 70 TRP A CA 1
ATOM 515 C C . TRP A 1 70 ? 26.568 -31.485 -19.576 1.00 55.78 70 TRP A C 1
ATOM 517 O O . TRP A 1 70 ? 27.593 -30.903 -19.247 1.00 55.78 70 TRP A O 1
ATOM 527 N N . ALA A 1 71 ? 25.398 -30.838 -19.670 1.00 55.41 71 ALA A N 1
ATOM 528 C CA . ALA A 1 71 ? 25.265 -29.388 -19.514 1.00 55.41 71 ALA A CA 1
ATOM 529 C C . ALA A 1 71 ? 25.896 -28.861 -18.205 1.00 55.41 71 ALA A C 1
ATOM 531 O O . ALA A 1 71 ? 25.366 -29.142 -17.120 1.00 55.41 71 ALA A O 1
ATOM 532 N N . PRO A 1 72 ? 26.989 -28.072 -18.277 1.00 58.31 72 PRO A N 1
ATOM 533 C CA . PRO A 1 72 ? 27.499 -27.380 -17.108 1.00 58.31 72 PRO A CA 1
ATOM 534 C C . PRO A 1 72 ? 26.475 -26.337 -16.651 1.00 58.31 72 PRO A C 1
ATOM 536 O O . PRO A 1 72 ? 25.689 -25.801 -17.438 1.00 58.31 72 PRO A O 1
ATOM 539 N N . VAL A 1 73 ? 26.464 -26.074 -15.347 1.00 59.44 73 VAL A N 1
ATOM 540 C CA . VAL A 1 73 ? 25.743 -24.936 -14.780 1.00 59.44 73 VAL A CA 1
ATOM 541 C C . VAL A 1 73 ? 26.314 -23.671 -15.416 1.00 59.44 73 VAL A C 1
ATOM 543 O O . VAL A 1 73 ? 27.501 -23.396 -15.262 1.00 59.44 73 VAL A O 1
ATOM 546 N N . VAL A 1 74 ? 25.493 -22.944 -16.176 1.00 63.59 74 VAL A N 1
ATOM 547 C CA . VAL A 1 74 ? 25.970 -21.780 -16.935 1.00 63.59 74 VAL A CA 1
ATOM 548 C C . VAL A 1 74 ? 26.023 -20.555 -16.040 1.00 63.59 74 VAL A C 1
ATOM 550 O O . VAL A 1 74 ? 26.972 -19.786 -16.136 1.00 63.59 74 VAL A O 1
ATOM 553 N N . LEU A 1 75 ? 25.023 -20.406 -15.166 1.00 66.25 75 LEU A N 1
ATOM 554 C CA . LEU A 1 75 ? 24.998 -19.438 -14.076 1.00 66.25 75 LEU A CA 1
ATOM 555 C C . LEU A 1 75 ? 24.349 -20.073 -12.841 1.00 66.25 75 LEU A C 1
ATOM 557 O O . LEU A 1 75 ? 23.324 -20.749 -12.950 1.00 66.25 75 LEU A O 1
ATOM 561 N N . ASP A 1 76 ? 24.959 -19.860 -11.684 1.00 70.06 76 ASP A N 1
ATOM 562 C CA . ASP A 1 76 ? 24.502 -20.332 -10.378 1.00 70.06 76 ASP A CA 1
ATOM 563 C C . ASP A 1 76 ? 24.470 -19.169 -9.398 1.00 70.06 76 ASP A C 1
ATOM 565 O O . ASP A 1 76 ? 25.526 -18.575 -9.195 1.00 70.06 76 ASP A O 1
ATOM 569 N N . ALA A 1 77 ? 23.318 -18.857 -8.803 1.00 63.12 77 ALA A N 1
ATOM 570 C CA . ALA A 1 77 ? 23.205 -17.834 -7.766 1.00 63.12 77 ALA A CA 1
ATOM 571 C C . ALA A 1 77 ? 22.546 -18.362 -6.488 1.00 63.12 77 ALA A C 1
ATOM 573 O O . ALA A 1 77 ? 21.529 -19.057 -6.541 1.00 63.12 77 ALA A O 1
ATOM 574 N N . GLN A 1 78 ? 23.114 -17.991 -5.341 1.00 75.00 78 GLN A N 1
ATOM 575 C CA . GLN A 1 78 ? 22.569 -18.265 -4.007 1.00 75.00 78 GLN A CA 1
ATOM 576 C C . GLN A 1 78 ? 23.104 -17.254 -2.982 1.00 75.00 78 GLN A C 1
ATOM 578 O O . GLN A 1 78 ? 24.193 -16.700 -3.171 1.00 75.00 78 GLN A O 1
ATOM 583 N N . LEU A 1 79 ? 22.357 -17.047 -1.896 1.00 68.75 79 LEU A N 1
ATOM 584 C CA . LEU A 1 79 ? 22.835 -16.385 -0.681 1.00 68.75 79 LEU A CA 1
ATOM 585 C C . LEU A 1 79 ? 23.358 -17.449 0.285 1.00 68.75 79 LEU A C 1
ATOM 587 O O . LEU A 1 79 ? 22.737 -18.503 0.434 1.00 68.75 79 LEU A O 1
ATOM 591 N N . ILE A 1 80 ? 24.482 -17.177 0.939 1.00 74.06 80 ILE A N 1
ATOM 592 C CA . ILE A 1 80 ? 25.068 -18.044 1.967 1.00 74.06 80 ILE A CA 1
ATOM 593 C C . ILE A 1 80 ? 25.593 -17.195 3.127 1.00 74.06 80 ILE A C 1
ATOM 595 O O . ILE A 1 80 ? 26.127 -16.116 2.894 1.00 74.06 80 ILE A O 1
ATOM 599 N N . ASP A 1 81 ? 25.492 -17.699 4.355 1.00 72.38 81 ASP A N 1
ATOM 600 C CA . ASP A 1 81 ? 26.277 -17.215 5.501 1.00 72.38 81 ASP A CA 1
ATOM 601 C C . ASP A 1 81 ? 27.149 -18.388 5.974 1.00 72.38 81 ASP A C 1
ATOM 603 O O . ASP A 1 81 ? 26.742 -19.166 6.843 1.00 72.38 81 ASP A O 1
ATOM 607 N N . PRO A 1 82 ? 28.309 -18.599 5.323 1.00 67.94 82 PRO A N 1
ATOM 608 C CA . PRO A 1 82 ? 29.124 -19.786 5.550 1.00 67.94 82 PRO A CA 1
ATOM 609 C C . PRO A 1 82 ? 29.807 -19.783 6.923 1.00 67.94 82 PRO A C 1
ATOM 611 O O . PRO A 1 82 ? 30.238 -20.840 7.381 1.00 67.94 82 PRO A O 1
ATOM 614 N N . GLU A 1 83 ? 29.919 -18.619 7.569 1.00 79.88 83 GLU A N 1
ATOM 615 C CA . GLU A 1 83 ? 30.631 -18.452 8.841 1.00 79.88 83 GLU A CA 1
ATOM 616 C C . GLU A 1 83 ? 29.674 -18.255 10.032 1.00 79.88 83 GLU A C 1
ATOM 618 O O . GLU A 1 83 ? 30.112 -18.312 11.182 1.00 79.88 83 GLU A O 1
ATOM 623 N N . ASN A 1 84 ? 28.362 -18.126 9.781 1.00 75.56 84 ASN A N 1
ATOM 624 C CA . ASN A 1 84 ? 27.328 -17.878 10.794 1.00 75.56 84 ASN A CA 1
ATOM 625 C C . ASN A 1 84 ? 27.641 -16.625 11.639 1.00 75.56 84 ASN A C 1
ATOM 627 O O . ASN A 1 84 ? 27.412 -16.587 12.852 1.00 75.56 84 ASN A O 1
ATOM 631 N N . GLU A 1 85 ? 28.205 -15.604 10.991 1.00 78.12 85 GLU A N 1
ATOM 632 C CA . GLU A 1 85 ? 28.536 -14.319 11.615 1.00 78.12 85 GLU A CA 1
ATOM 633 C C . GLU A 1 85 ? 27.402 -13.295 11.464 1.00 78.12 85 GLU A C 1
ATOM 635 O O . GLU A 1 85 ? 27.471 -12.203 12.031 1.00 78.12 85 GLU A O 1
ATOM 640 N N . GLY A 1 86 ? 26.329 -13.646 10.745 1.00 70.06 86 GLY A N 1
ATOM 641 C CA . GLY A 1 86 ? 25.230 -12.731 10.468 1.00 70.06 86 GLY A CA 1
ATOM 642 C C . GLY A 1 86 ? 25.466 -11.841 9.244 1.00 70.06 86 GLY A C 1
ATOM 643 O O . GLY A 1 86 ? 24.686 -10.911 9.040 1.00 70.06 86 GLY A O 1
ATOM 644 N N . ASP A 1 87 ? 26.496 -12.110 8.433 1.00 68.19 87 ASP A N 1
ATOM 645 C CA . ASP A 1 87 ? 26.840 -11.346 7.222 1.00 68.19 87 ASP A CA 1
ATOM 646 C C . ASP A 1 87 ? 26.688 -12.213 5.956 1.00 68.19 87 ASP A C 1
ATOM 648 O O . ASP A 1 87 ? 27.660 -12.777 5.447 1.00 68.19 87 ASP A O 1
ATOM 652 N N . PRO A 1 88 ? 25.454 -12.382 5.444 1.00 64.19 88 PRO A N 1
ATOM 653 C CA . PRO A 1 88 ? 25.214 -13.221 4.283 1.00 64.19 88 PRO A CA 1
ATOM 654 C C . PRO A 1 88 ? 25.781 -12.577 3.010 1.00 64.19 88 PRO A C 1
ATOM 656 O O . PRO A 1 88 ? 25.623 -11.380 2.758 1.00 64.19 88 PRO A O 1
ATOM 659 N N . VAL A 1 89 ? 26.390 -13.401 2.157 1.00 57.38 89 VAL A N 1
ATOM 660 C CA . VAL A 1 89 ? 26.985 -13.000 0.877 1.00 57.38 89 VAL A CA 1
ATOM 661 C C . VAL A 1 89 ? 26.279 -13.670 -0.302 1.00 57.38 89 VAL A C 1
ATOM 663 O O . VAL A 1 89 ? 25.854 -14.823 -0.227 1.00 57.38 89 VAL A O 1
ATOM 666 N N . GLY A 1 90 ? 26.172 -12.953 -1.423 1.00 58.31 90 GLY A N 1
ATOM 667 C CA . GLY A 1 90 ? 25.692 -13.501 -2.694 1.00 58.31 90 GLY A CA 1
ATOM 668 C C . GLY A 1 90 ? 26.837 -14.056 -3.540 1.00 58.31 90 GLY A C 1
ATOM 669 O O . GLY A 1 90 ? 27.855 -13.388 -3.724 1.00 58.31 90 GLY A O 1
ATOM 670 N N . VAL A 1 91 ? 26.674 -15.262 -4.087 1.00 57.62 91 VAL A N 1
ATOM 671 C CA . VAL A 1 91 ? 27.672 -15.914 -4.955 1.00 57.62 91 VAL A CA 1
ATOM 672 C C . VAL A 1 91 ? 27.088 -16.123 -6.350 1.00 57.62 91 VAL A C 1
ATOM 674 O O . VAL A 1 91 ? 25.972 -16.620 -6.451 1.00 57.62 91 VAL A O 1
ATOM 677 N N . ILE A 1 92 ? 27.840 -15.780 -7.411 1.00 50.31 92 ILE A N 1
ATOM 678 C CA . ILE A 1 92 ? 27.491 -16.060 -8.818 1.00 50.31 92 ILE A CA 1
ATOM 679 C C . ILE A 1 92 ? 28.629 -16.847 -9.489 1.00 50.31 92 ILE A C 1
ATOM 681 O O . ILE A 1 92 ? 29.732 -16.321 -9.625 1.00 50.31 92 ILE A O 1
ATOM 685 N N . ASN A 1 93 ? 28.373 -18.074 -9.955 1.00 63.66 93 ASN A N 1
ATOM 686 C CA . ASN A 1 93 ? 29.355 -18.894 -10.690 1.00 63.66 93 ASN A CA 1
ATOM 687 C C . ASN A 1 93 ? 28.938 -19.070 -12.157 1.00 63.66 93 ASN A C 1
ATOM 689 O O . ASN A 1 93 ? 27.768 -19.349 -12.396 1.00 63.66 93 ASN A O 1
ATOM 693 N N . GLY A 1 94 ? 29.862 -18.983 -13.127 1.00 56.19 94 GLY A N 1
ATOM 694 C CA . GLY A 1 94 ? 29.556 -19.258 -14.540 1.00 56.19 94 GLY A CA 1
ATOM 695 C C . GLY A 1 94 ? 30.607 -20.087 -15.283 1.00 56.19 94 GLY A C 1
ATOM 696 O O . GLY A 1 94 ? 31.793 -20.014 -14.962 1.00 56.19 94 GLY A O 1
ATOM 697 N N . ALA A 1 95 ? 30.167 -20.886 -16.266 1.00 46.12 95 ALA A N 1
ATOM 698 C CA . ALA A 1 95 ? 30.997 -21.858 -16.991 1.00 46.12 95 ALA A CA 1
ATOM 699 C C . ALA A 1 95 ? 30.982 -21.658 -18.526 1.00 46.12 95 ALA A C 1
ATOM 701 O O . ALA A 1 95 ? 29.911 -21.652 -19.118 1.00 46.12 95 ALA A O 1
ATOM 702 N N . GLU A 1 96 ? 32.191 -21.534 -19.103 1.00 55.31 96 GLU A N 1
ATOM 703 C CA . GLU A 1 96 ? 32.692 -21.734 -20.492 1.00 55.31 96 GLU A CA 1
ATOM 704 C C . GLU A 1 96 ? 31.837 -21.432 -21.763 1.00 55.31 96 GLU A C 1
ATOM 706 O O . GLU A 1 96 ? 30.645 -21.158 -21.745 1.00 55.31 96 GLU A O 1
ATOM 711 N N . PHE A 1 97 ? 32.528 -21.401 -22.916 1.00 42.72 97 PHE A N 1
ATOM 712 C CA . PHE A 1 97 ? 32.091 -20.876 -24.223 1.00 42.72 97 PHE A CA 1
ATOM 713 C C . PHE A 1 97 ? 30.882 -21.629 -24.822 1.00 42.72 97 PHE A C 1
ATOM 715 O O . PHE A 1 97 ? 30.891 -22.855 -24.910 1.00 42.72 97 PHE A O 1
ATOM 722 N N . MET A 1 98 ? 29.872 -20.893 -25.305 1.00 53.38 98 MET A N 1
ATOM 723 C CA . MET A 1 98 ? 28.664 -21.439 -25.943 1.00 53.38 98 MET A CA 1
ATOM 724 C C . MET A 1 98 ? 28.474 -20.840 -27.345 1.00 53.38 98 MET A C 1
ATOM 726 O O . MET A 1 98 ? 28.483 -19.620 -27.499 1.00 53.38 98 MET A O 1
ATOM 730 N N . GLU A 1 99 ? 28.268 -21.681 -28.364 1.00 43.97 99 GLU A N 1
ATOM 731 C CA . GLU A 1 99 ? 27.871 -21.243 -29.712 1.00 43.97 99 GLU A CA 1
ATOM 732 C C . GLU A 1 99 ? 26.338 -21.260 -29.847 1.00 43.97 99 GLU A C 1
ATOM 734 O O . GLU A 1 99 ? 25.696 -22.273 -29.572 1.00 43.97 99 GLU A O 1
ATOM 739 N N . LEU A 1 100 ? 25.738 -20.139 -30.264 1.00 51.72 100 LEU A N 1
ATOM 740 C CA . LEU A 1 100 ? 24.287 -19.966 -30.409 1.00 51.72 100 LEU A CA 1
ATOM 741 C C . LEU A 1 100 ? 23.947 -19.339 -31.767 1.00 51.72 100 LEU A C 1
ATOM 743 O O . LEU A 1 100 ? 24.633 -18.423 -32.219 1.00 51.72 100 LEU A O 1
ATOM 747 N N . ASP A 1 101 ? 22.850 -19.778 -32.388 1.00 52.22 101 ASP A N 1
ATOM 748 C CA . ASP A 1 101 ? 22.255 -19.068 -33.526 1.00 52.22 101 ASP A CA 1
ATOM 749 C C . ASP A 1 101 ? 21.436 -17.841 -33.068 1.00 52.22 101 ASP A C 1
ATOM 751 O O . ASP A 1 101 ? 21.250 -17.595 -31.876 1.00 52.22 101 ASP A O 1
ATOM 755 N N . ALA A 1 102 ? 20.912 -17.046 -34.006 1.00 44.38 102 ALA A N 1
ATOM 756 C CA . ALA A 1 102 ? 20.182 -15.818 -33.676 1.00 44.38 102 ALA A CA 1
ATOM 757 C C . ALA A 1 102 ? 18.891 -16.042 -32.859 1.00 44.38 102 ALA A C 1
ATOM 759 O O . ALA A 1 102 ? 18.439 -15.132 -32.162 1.00 44.38 102 ALA A O 1
ATOM 760 N N . SER A 1 103 ? 18.257 -17.214 -32.955 1.00 51.31 103 SER A N 1
ATOM 761 C CA . SER A 1 103 ? 17.094 -17.560 -32.130 1.00 51.31 103 SER A CA 1
ATOM 762 C C . SER A 1 103 ? 17.545 -17.958 -30.723 1.00 51.31 103 SER A C 1
ATOM 764 O O . SER A 1 103 ? 17.028 -17.439 -29.731 1.00 51.31 103 SER A O 1
ATOM 766 N N . GLY A 1 104 ? 18.602 -18.770 -30.649 1.00 53.91 104 GLY A N 1
ATOM 767 C CA . GLY A 1 104 ? 19.303 -19.138 -29.427 1.00 53.91 104 GLY A CA 1
ATOM 768 C C . GLY A 1 104 ? 19.793 -17.922 -28.644 1.00 53.91 104 GLY A C 1
ATOM 769 O O . GLY A 1 104 ? 19.547 -17.850 -27.447 1.00 53.91 104 GLY A O 1
ATOM 770 N N . MET A 1 105 ? 20.382 -16.919 -29.304 1.00 45.81 105 MET A N 1
ATOM 771 C CA . MET A 1 105 ? 20.814 -15.667 -28.667 1.00 45.81 105 MET A CA 1
ATOM 772 C C . MET A 1 105 ? 19.647 -14.877 -28.059 1.00 45.81 105 MET A C 1
ATOM 774 O O . MET A 1 105 ? 19.792 -14.330 -26.969 1.00 45.81 105 MET A O 1
ATOM 778 N N . ARG A 1 106 ? 18.481 -14.816 -28.721 1.00 55.41 106 ARG A N 1
ATOM 779 C CA . ARG A 1 106 ? 17.301 -14.109 -28.183 1.00 55.41 106 ARG A CA 1
ATOM 780 C C . ARG A 1 106 ? 16.691 -14.844 -26.995 1.00 55.41 106 ARG A C 1
ATOM 782 O O . ARG A 1 106 ? 16.391 -14.215 -25.984 1.00 55.41 106 ARG A O 1
ATOM 789 N N . ALA A 1 107 ? 16.545 -16.164 -27.100 1.00 61.69 107 ALA A N 1
ATOM 790 C CA . ALA A 1 107 ? 16.089 -16.993 -25.988 1.00 61.69 107 ALA A CA 1
ATOM 791 C C . ALA A 1 107 ? 17.059 -16.897 -24.800 1.00 61.69 107 ALA A C 1
ATOM 793 O O . ALA A 1 107 ? 16.640 -16.765 -23.652 1.00 61.69 107 ALA A O 1
ATOM 794 N N . TRP A 1 108 ? 18.364 -16.892 -25.081 1.00 66.44 108 TRP A N 1
ATOM 795 C CA . TRP A 1 108 ? 19.408 -16.717 -24.081 1.00 66.44 108 TRP A CA 1
ATOM 796 C C . TRP A 1 108 ? 19.346 -15.349 -23.402 1.00 66.44 108 TRP A C 1
ATOM 798 O O . TRP A 1 108 ? 19.367 -15.283 -22.178 1.00 66.44 108 TRP A O 1
ATOM 808 N N . ALA A 1 109 ? 19.180 -14.269 -24.168 1.00 62.22 109 ALA A N 1
ATOM 809 C CA . ALA A 1 109 ? 18.989 -12.927 -23.624 1.00 62.22 109 ALA A CA 1
ATOM 810 C C . ALA A 1 109 ? 17.747 -12.840 -22.719 1.00 62.22 109 ALA A C 1
ATOM 812 O O . ALA A 1 109 ? 17.816 -12.234 -21.655 1.00 62.22 109 ALA A O 1
ATOM 813 N N . GLY A 1 110 ? 16.640 -13.495 -23.093 1.00 67.12 110 GLY A N 1
ATOM 814 C CA . GLY A 1 110 ? 15.446 -13.586 -22.247 1.00 67.12 110 GLY A CA 1
ATOM 815 C C . GLY A 1 110 ? 15.713 -14.296 -20.916 1.00 67.12 110 GLY A C 1
ATOM 816 O O . GLY A 1 110 ? 15.286 -13.818 -19.869 1.00 67.12 110 GLY A O 1
ATOM 817 N N . ARG A 1 111 ? 16.481 -15.394 -20.936 1.00 71.38 111 ARG A N 1
ATOM 818 C CA . ARG A 1 111 ? 16.878 -16.120 -19.717 1.00 71.38 111 ARG A CA 1
ATOM 819 C C . ARG A 1 111 ? 17.832 -15.317 -18.838 1.00 71.38 111 ARG A C 1
ATOM 821 O O . ARG A 1 111 ? 17.647 -15.293 -17.628 1.00 71.38 111 ARG A O 1
ATOM 828 N N . LEU A 1 112 ? 18.807 -14.630 -19.434 1.00 71.56 112 LEU A N 1
ATOM 829 C CA . LEU A 1 112 ? 19.698 -13.726 -18.706 1.00 71.56 112 LEU A CA 1
ATOM 830 C C . LEU A 1 112 ? 18.930 -12.573 -18.062 1.00 71.56 112 LEU A C 1
ATOM 832 O O . LEU A 1 112 ? 19.217 -12.224 -16.926 1.00 71.56 112 LEU A O 1
ATOM 836 N N . HIS A 1 113 ? 17.940 -12.010 -18.756 1.00 70.69 113 HIS A N 1
ATOM 837 C CA . HIS A 1 113 ? 17.101 -10.954 -18.201 1.00 70.69 113 HIS A CA 1
ATOM 838 C C . HIS A 1 113 ? 16.252 -11.463 -17.027 1.00 70.69 113 HIS A C 1
ATOM 840 O O . HIS A 1 113 ? 16.243 -10.847 -15.969 1.00 70.69 113 HIS A O 1
ATOM 846 N N . ALA A 1 114 ? 15.614 -12.630 -17.167 1.00 67.88 114 ALA A N 1
ATOM 847 C CA . ALA A 1 114 ? 14.875 -13.249 -16.068 1.00 67.88 114 ALA A CA 1
ATOM 848 C C . ALA A 1 114 ? 15.775 -13.551 -14.854 1.00 67.88 114 ALA A C 1
ATOM 850 O O . ALA A 1 114 ? 15.387 -13.289 -13.719 1.00 67.88 114 ALA A O 1
ATOM 851 N N . PHE A 1 115 ? 16.991 -14.051 -15.091 1.00 73.88 115 PHE A N 1
ATOM 852 C CA . PHE A 1 115 ? 17.977 -14.308 -14.042 1.00 73.88 115 PHE A CA 1
ATOM 853 C C . PHE A 1 115 ? 18.478 -13.019 -13.377 1.00 73.88 115 PHE A C 1
ATOM 855 O O . PHE A 1 115 ? 18.605 -12.970 -12.158 1.00 73.88 115 PHE A O 1
ATOM 862 N N . ALA A 1 116 ? 18.708 -11.955 -14.151 1.00 70.94 116 ALA A N 1
ATOM 863 C CA . ALA A 1 116 ? 19.049 -10.643 -13.610 1.00 70.94 116 ALA A CA 1
ATOM 864 C C . ALA A 1 116 ? 17.945 -10.133 -12.672 1.00 70.94 116 ALA A C 1
ATOM 866 O O . ALA A 1 116 ? 18.248 -9.735 -11.553 1.00 70.94 116 ALA A O 1
ATOM 867 N N . ASN A 1 117 ? 16.673 -10.257 -13.066 1.00 70.94 117 ASN A N 1
ATOM 868 C CA . ASN A 1 117 ? 15.543 -9.881 -12.213 1.00 70.94 117 ASN A CA 1
ATOM 869 C C . ASN A 1 117 ? 15.505 -10.708 -10.911 1.00 70.94 117 ASN A C 1
ATOM 871 O O . ASN A 1 117 ? 15.194 -10.176 -9.848 1.00 70.94 117 ASN A O 1
ATOM 875 N N . GLN A 1 118 ? 15.862 -11.997 -10.964 1.00 71.00 118 GLN A N 1
ATOM 876 C CA . GLN A 1 118 ? 15.974 -12.847 -9.770 1.00 71.00 118 GLN A CA 1
ATOM 877 C C . GLN A 1 118 ? 17.126 -12.415 -8.849 1.00 71.00 118 GLN A C 1
ATOM 879 O O . GLN A 1 118 ? 16.950 -12.392 -7.633 1.00 71.00 118 GLN A O 1
ATOM 884 N N . ILE A 1 119 ? 18.281 -12.032 -9.404 1.00 71.31 119 ILE A N 1
ATOM 885 C CA . ILE A 1 119 ? 19.391 -11.470 -8.619 1.00 71.31 119 ILE A CA 1
ATOM 886 C C . ILE A 1 119 ? 18.974 -10.151 -7.963 1.00 71.31 119 ILE A C 1
ATOM 888 O O . ILE A 1 119 ? 19.247 -9.968 -6.781 1.00 71.31 119 ILE A O 1
ATOM 892 N N . THR A 1 120 ? 18.285 -9.261 -8.683 1.00 72.25 120 THR A N 1
ATOM 893 C CA . THR A 1 120 ? 17.759 -8.007 -8.118 1.00 72.25 120 THR A CA 1
ATOM 894 C C . THR A 1 120 ? 16.818 -8.282 -6.946 1.00 72.25 120 THR A C 1
ATOM 896 O O . THR A 1 120 ? 16.938 -7.652 -5.900 1.00 72.25 120 THR A O 1
ATOM 899 N N . ALA A 1 121 ? 15.935 -9.277 -7.067 1.00 65.88 121 ALA A N 1
ATOM 900 C CA . ALA A 1 121 ? 15.059 -9.681 -5.971 1.00 65.88 121 ALA A CA 1
ATOM 901 C C . ALA A 1 121 ? 15.837 -10.225 -4.756 1.00 65.88 121 ALA A C 1
ATOM 903 O O . ALA A 1 121 ? 15.507 -9.889 -3.620 1.00 65.88 121 ALA A O 1
ATOM 904 N N . LEU A 1 122 ? 16.885 -11.030 -4.970 1.00 66.56 122 LEU A N 1
ATOM 905 C CA . LEU A 1 122 ? 17.760 -11.511 -3.890 1.00 66.56 122 LEU A CA 1
ATOM 906 C C . LEU A 1 122 ? 18.544 -10.368 -3.230 1.00 66.56 122 LEU A C 1
ATOM 908 O O . LEU A 1 122 ? 18.707 -10.368 -2.013 1.00 66.56 122 LEU A O 1
ATOM 912 N N . ALA A 1 123 ? 19.002 -9.386 -4.007 1.00 69.81 123 ALA A N 1
ATOM 913 C CA . ALA A 1 123 ? 19.654 -8.192 -3.479 1.00 69.81 123 ALA A CA 1
ATOM 914 C C . ALA A 1 123 ? 18.690 -7.369 -2.609 1.00 69.81 123 ALA A C 1
ATOM 916 O O . ALA A 1 123 ? 19.048 -7.009 -1.494 1.00 69.81 123 ALA A O 1
ATOM 917 N N . ALA A 1 124 ? 17.441 -7.178 -3.046 1.00 64.88 124 ALA A N 1
ATOM 918 C CA . ALA A 1 124 ? 16.415 -6.519 -2.237 1.00 64.88 124 ALA A CA 1
ATOM 919 C C . ALA A 1 124 ? 16.124 -7.279 -0.928 1.00 64.88 124 ALA A C 1
ATOM 921 O O . ALA A 1 124 ? 15.955 -6.667 0.123 1.00 64.88 124 ALA A O 1
ATOM 922 N N . GLN A 1 125 ? 16.115 -8.618 -0.957 1.00 63.75 125 GLN A N 1
ATOM 923 C CA . GLN A 1 125 ? 16.002 -9.429 0.263 1.00 63.75 125 GLN A CA 1
ATOM 924 C C . GLN A 1 125 ? 17.206 -9.247 1.196 1.00 63.75 125 GLN A C 1
ATOM 926 O O . GLN A 1 125 ? 17.035 -9.186 2.414 1.00 63.75 125 GLN A O 1
ATOM 931 N N . LEU A 1 126 ? 18.414 -9.157 0.636 1.00 69.62 126 LEU A N 1
ATOM 932 C CA . LEU A 1 126 ? 19.630 -8.890 1.396 1.00 69.62 126 LEU A CA 1
ATOM 933 C C . LEU A 1 126 ? 19.576 -7.504 2.051 1.00 69.62 126 LEU A C 1
ATOM 935 O O . LEU A 1 126 ? 19.854 -7.394 3.245 1.00 69.62 126 LEU A O 1
ATOM 939 N N . ASP A 1 127 ? 19.167 -6.473 1.318 1.00 61.91 127 ASP A N 1
ATOM 940 C CA . ASP A 1 127 ? 19.028 -5.117 1.850 1.00 61.91 127 ASP A CA 1
ATOM 941 C C . ASP A 1 127 ? 17.955 -5.045 2.943 1.00 61.91 127 ASP A C 1
ATOM 943 O O . ASP A 1 127 ? 18.224 -4.515 4.017 1.00 61.91 127 ASP A O 1
ATOM 947 N N . ALA A 1 128 ? 16.804 -5.697 2.752 1.00 59.62 128 ALA A N 1
ATOM 948 C CA . ALA A 1 128 ? 15.768 -5.803 3.782 1.00 59.62 128 ALA A CA 1
ATOM 949 C C . ALA A 1 128 ? 16.245 -6.559 5.040 1.00 59.62 128 ALA A C 1
ATOM 951 O O . ALA A 1 128 ? 15.797 -6.283 6.154 1.00 59.62 128 ALA A O 1
ATOM 952 N N . SER A 1 129 ? 17.156 -7.529 4.885 1.00 62.28 129 SER A N 1
ATOM 953 C CA . SER A 1 129 ? 17.736 -8.272 6.015 1.00 62.28 129 SER A CA 1
ATOM 954 C C . SER A 1 129 ? 18.754 -7.450 6.808 1.00 62.28 129 SER A C 1
ATOM 956 O O . SER A 1 129 ? 18.956 -7.683 8.004 1.00 62.28 129 SER A O 1
ATOM 958 N N . ARG A 1 130 ? 19.375 -6.453 6.167 1.00 67.25 130 ARG A N 1
ATOM 959 C CA . ARG A 1 130 ? 20.289 -5.520 6.817 1.00 67.25 130 ARG A CA 1
ATOM 960 C C . ARG A 1 130 ? 19.459 -4.512 7.589 1.00 67.25 130 ARG A C 1
ATOM 962 O O . ARG A 1 130 ? 19.002 -3.510 7.057 1.00 67.25 130 ARG A O 1
ATOM 969 N N . HIS A 1 131 ? 19.279 -4.795 8.874 1.00 51.06 131 HIS A N 1
ATOM 970 C CA . HIS A 1 131 ? 18.578 -3.927 9.809 1.00 51.06 131 HIS A CA 1
ATOM 971 C C . HIS A 1 131 ? 19.138 -2.498 9.726 1.00 51.06 131 HIS A C 1
ATOM 973 O O . HIS A 1 131 ? 20.225 -2.207 10.236 1.00 51.06 131 HIS A O 1
ATOM 979 N N . ARG A 1 132 ? 18.418 -1.600 9.045 1.00 50.94 132 ARG A N 1
ATOM 980 C CA . ARG A 1 132 ? 18.792 -0.190 8.981 1.00 50.94 132 ARG A CA 1
ATOM 981 C C . ARG A 1 132 ? 18.634 0.360 10.400 1.00 50.94 132 ARG A C 1
ATOM 983 O O . ARG A 1 132 ? 17.567 0.182 10.990 1.00 50.94 132 ARG A O 1
ATOM 990 N N . PRO A 1 133 ? 19.671 0.971 11.000 1.00 50.12 133 PRO A N 1
ATOM 991 C CA . PRO A 1 133 ? 19.533 1.551 12.327 1.00 50.12 133 PRO A CA 1
ATOM 992 C C . PRO A 1 133 ? 18.386 2.555 12.288 1.00 50.12 133 PRO A C 1
ATOM 994 O O . PRO A 1 133 ? 18.349 3.398 11.390 1.00 50.12 133 PRO A O 1
ATOM 997 N N . ALA A 1 134 ? 17.455 2.421 13.236 1.00 55.34 134 ALA A N 1
ATOM 998 C CA . ALA A 1 134 ? 16.279 3.269 13.332 1.00 55.34 134 ALA A CA 1
ATOM 999 C C . ALA A 1 134 ? 16.711 4.735 13.239 1.00 55.34 134 ALA A C 1
ATOM 1001 O O . ALA A 1 134 ? 17.406 5.255 14.121 1.00 55.34 134 ALA A O 1
ATOM 1002 N N . VAL A 1 135 ? 16.340 5.390 12.139 1.00 58.41 135 VAL A N 1
ATOM 1003 C CA . VAL A 1 135 ? 16.429 6.843 12.072 1.00 58.41 135 VAL A CA 1
ATOM 1004 C C . VAL A 1 135 ? 15.517 7.353 13.177 1.00 58.41 135 VAL A C 1
ATOM 1006 O O . VAL A 1 135 ? 14.440 6.805 13.406 1.00 58.41 135 VAL A O 1
ATOM 1009 N N . LYS A 1 136 ? 15.990 8.340 13.938 1.00 61.84 136 LYS A N 1
ATOM 1010 C CA . LYS A 1 136 ? 15.225 8.887 15.053 1.00 61.84 136 LYS A CA 1
ATOM 1011 C C . LYS A 1 136 ? 13.859 9.335 14.527 1.00 61.84 136 LYS A C 1
ATOM 1013 O O . LYS A 1 136 ? 13.801 10.237 13.701 1.00 61.84 136 LYS A O 1
ATOM 1018 N N . ALA A 1 137 ? 12.805 8.682 15.007 1.00 72.56 137 ALA A N 1
ATOM 1019 C CA . ALA A 1 137 ? 11.434 9.031 14.690 1.00 72.56 137 ALA A CA 1
ATOM 1020 C C . ALA A 1 137 ? 11.161 10.470 15.144 1.00 72.56 137 ALA A C 1
ATOM 1022 O O . ALA A 1 137 ? 11.267 10.778 16.338 1.00 72.56 137 ALA A O 1
ATOM 1023 N N . ASP A 1 138 ? 10.835 11.338 14.193 1.00 85.25 138 ASP A N 1
ATOM 1024 C CA . ASP A 1 138 ? 10.306 12.661 14.487 1.00 85.25 138 ASP A CA 1
ATOM 1025 C C . ASP A 1 138 ? 8.777 12.581 14.624 1.00 85.25 138 ASP A C 1
ATOM 1027 O O . ASP A 1 138 ? 8.130 11.592 14.263 1.00 85.25 138 ASP A O 1
ATOM 1031 N N . ALA A 1 139 ? 8.182 13.620 15.205 1.00 87.56 139 ALA A N 1
ATOM 1032 C CA . ALA A 1 139 ? 6.741 13.720 15.386 1.00 87.56 139 ALA A CA 1
ATOM 1033 C C . ALA A 1 139 ? 6.230 15.036 14.801 1.00 87.56 139 ALA A C 1
ATOM 1035 O O . ALA A 1 139 ? 6.864 16.081 14.956 1.00 87.56 139 ALA A O 1
ATOM 1036 N N . TRP A 1 140 ? 5.058 14.998 14.170 1.00 87.44 140 TRP A N 1
ATOM 1037 C CA . TRP A 1 140 ? 4.314 16.204 13.817 1.00 87.44 140 TRP A CA 1
ATOM 1038 C C . TRP A 1 140 ? 3.362 16.576 14.956 1.00 87.44 140 TRP A C 1
ATOM 1040 O O . TRP A 1 140 ? 2.978 15.734 15.769 1.00 87.44 140 TRP A O 1
ATOM 1050 N N . THR A 1 141 ? 3.001 17.854 15.060 1.00 84.38 141 THR A N 1
ATOM 1051 C CA . THR A 1 141 ? 2.071 18.360 16.081 1.00 84.38 141 THR A CA 1
ATOM 1052 C C . THR A 1 141 ? 1.129 19.384 15.463 1.00 84.38 141 THR A C 1
ATOM 1054 O O . THR A 1 141 ? 1.590 20.371 14.895 1.00 84.38 141 THR A O 1
ATOM 1057 N N . VAL A 1 142 ? -0.180 19.181 15.614 1.00 81.56 142 VAL A N 1
ATOM 1058 C CA . VAL A 1 142 ? -1.228 20.150 15.263 1.00 81.56 142 VAL A CA 1
ATOM 1059 C C . VAL A 1 142 ? -1.876 20.651 16.550 1.00 81.56 142 VAL A C 1
ATOM 1061 O O . VAL A 1 142 ? -2.239 19.866 17.428 1.00 81.56 142 VAL A O 1
ATOM 1064 N N . THR A 1 143 ? -2.011 21.971 16.686 1.00 80.94 143 THR A N 1
ATOM 1065 C CA . THR A 1 143 ? -2.670 22.581 17.848 1.00 80.94 143 THR A CA 1
ATOM 1066 C C . THR A 1 143 ? -4.132 22.866 17.520 1.00 80.94 143 THR A C 1
ATOM 1068 O O . THR A 1 143 ? -4.436 23.538 16.535 1.00 80.94 143 THR A O 1
ATOM 1071 N N . ILE A 1 144 ? -5.039 22.372 18.360 1.00 77.50 144 ILE A N 1
ATOM 1072 C CA . ILE A 1 144 ? -6.470 22.689 18.295 1.00 77.50 144 ILE A CA 1
ATOM 1073 C C . ILE A 1 144 ? -6.732 23.889 19.210 1.00 77.50 144 ILE A C 1
ATOM 1075 O O . ILE A 1 144 ? -6.265 23.920 20.350 1.00 77.50 144 ILE A O 1
ATOM 1079 N N . GLU A 1 145 ? -7.469 24.889 18.731 1.00 77.50 145 GLU A N 1
ATOM 1080 C CA . GLU A 1 145 ? -7.858 26.061 19.511 1.00 77.50 145 GLU A CA 1
ATOM 1081 C C . GLU A 1 145 ? -8.643 25.634 20.761 1.00 77.50 145 GLU A C 1
ATOM 1083 O O . GLU A 1 145 ? -9.692 24.995 20.682 1.00 77.50 145 GLU A O 1
ATOM 1088 N N . GLY A 1 146 ? -8.104 25.956 21.941 1.00 79.31 146 GLY A N 1
ATOM 1089 C CA . GLY A 1 146 ? -8.692 25.569 23.227 1.00 79.31 146 GLY A CA 1
ATOM 1090 C C . GLY A 1 146 ? -8.604 24.072 23.564 1.00 79.31 146 GLY A C 1
ATOM 1091 O O . GLY A 1 146 ? -9.130 23.669 24.601 1.00 79.31 146 GLY A O 1
ATOM 1092 N N . GLY A 1 147 ? -7.947 23.261 22.728 1.00 76.06 147 GLY A N 1
ATOM 1093 C CA . GLY A 1 147 ? -7.825 21.810 22.878 1.00 76.06 147 GLY A CA 1
ATOM 1094 C C . GLY A 1 147 ? -6.417 21.324 23.234 1.00 76.06 147 GLY A C 1
ATOM 1095 O O . GLY A 1 147 ? -5.461 22.092 23.352 1.00 76.06 147 GLY A O 1
ATOM 1096 N N . THR A 1 148 ? -6.292 20.009 23.416 1.00 78.50 148 THR A N 1
ATOM 1097 C CA . THR A 1 148 ? -5.000 19.322 23.559 1.00 78.50 148 THR A CA 1
ATOM 1098 C C . THR A 1 148 ? -4.330 19.217 22.183 1.00 78.50 148 THR A C 1
ATOM 1100 O O . THR A 1 148 ? -5.018 18.894 21.214 1.00 78.50 148 THR A O 1
ATOM 1103 N N . PRO A 1 149 ? -3.015 19.482 22.060 1.00 82.81 149 PRO A N 1
ATOM 1104 C CA . PRO A 1 149 ? -2.305 19.263 20.805 1.00 82.81 149 PRO A CA 1
ATOM 1105 C C . PRO A 1 149 ? -2.383 17.789 20.398 1.00 82.81 149 PRO A C 1
ATOM 1107 O O . PRO A 1 149 ? -2.226 16.898 21.235 1.00 82.81 149 PRO A O 1
ATOM 1110 N N . ILE A 1 150 ? -2.603 17.545 19.110 1.00 82.88 150 ILE A N 1
ATOM 1111 C CA . ILE A 1 150 ? -2.560 16.209 18.522 1.00 82.88 150 ILE A CA 1
ATOM 1112 C C . ILE A 1 150 ? -1.177 16.019 17.924 1.00 82.88 150 ILE A C 1
ATOM 1114 O O . ILE A 1 150 ? -0.708 16.853 17.150 1.00 82.88 150 ILE A O 1
ATOM 1118 N N . THR A 1 151 ? -0.522 14.926 18.294 1.00 86.69 151 THR A N 1
ATOM 1119 C CA . THR A 1 151 ? 0.798 14.559 17.788 1.00 86.69 151 THR A CA 1
ATOM 1120 C C . THR A 1 151 ? 0.723 13.225 17.071 1.00 86.69 151 THR A C 1
ATOM 1122 O O . THR A 1 151 ? 0.041 12.321 17.553 1.00 86.69 151 THR A O 1
ATOM 1125 N N . GLY A 1 152 ? 1.465 13.068 15.981 1.00 88.81 152 GLY A N 1
ATOM 1126 C CA . GLY A 1 152 ? 1.588 11.790 15.284 1.00 88.81 152 GLY A CA 1
ATOM 1127 C C . GLY A 1 152 ? 3.000 11.551 14.766 1.00 88.81 152 GLY A C 1
ATOM 1128 O O . GLY A 1 152 ? 3.854 12.436 14.819 1.00 88.81 152 GLY A O 1
ATOM 1129 N N . TYR A 1 153 ? 3.244 10.338 14.275 1.00 91.88 153 TYR A N 1
ATOM 1130 C CA . TYR A 1 153 ? 4.527 9.955 13.691 1.00 91.88 153 TYR A CA 1
ATOM 1131 C C . TYR A 1 153 ? 4.787 10.726 12.390 1.00 91.88 153 TYR A C 1
ATOM 1133 O O . TYR A 1 153 ? 3.905 10.796 11.528 1.00 91.88 153 TYR A O 1
ATOM 1141 N N . LEU A 1 154 ? 5.984 11.307 12.264 1.00 91.69 154 LEU A N 1
ATOM 1142 C CA . LEU A 1 154 ? 6.508 11.876 11.027 1.00 91.69 154 LEU A CA 1
ATOM 1143 C C . LEU A 1 154 ? 7.596 10.933 10.487 1.00 91.69 154 LEU A C 1
ATOM 1145 O O . LEU A 1 154 ? 8.671 10.850 11.088 1.00 91.69 154 LEU A O 1
ATOM 1149 N N . PRO A 1 155 ? 7.341 10.224 9.375 1.00 91.38 155 PRO A N 1
ATOM 1150 C CA . PRO A 1 155 ? 8.317 9.298 8.827 1.00 91.38 155 PRO A CA 1
ATOM 1151 C C . PRO A 1 155 ? 9.582 10.002 8.353 1.00 91.38 155 PRO A C 1
ATOM 1153 O O . PRO A 1 155 ? 9.512 11.045 7.707 1.00 91.38 155 PRO A O 1
ATOM 1156 N N . ALA A 1 156 ? 10.741 9.393 8.599 1.00 90.75 156 ALA A N 1
ATOM 1157 C CA . ALA A 1 156 ? 12.030 9.964 8.200 1.00 90.75 156 ALA A CA 1
ATOM 1158 C C . ALA A 1 156 ? 12.206 10.100 6.674 1.00 90.75 156 ALA A C 1
ATOM 1160 O O . ALA A 1 156 ? 13.046 10.873 6.220 1.00 90.75 156 ALA A O 1
ATOM 1161 N N . TRP A 1 157 ? 11.437 9.339 5.887 1.00 91.31 157 TRP A N 1
ATOM 1162 C CA . TRP A 1 157 ? 11.431 9.422 4.425 1.00 91.31 157 TRP A CA 1
ATOM 1163 C C . TRP A 1 157 ? 10.603 10.597 3.889 1.00 91.31 157 TRP A C 1
ATOM 1165 O O . TRP A 1 157 ? 10.737 10.941 2.717 1.00 91.31 157 TRP A O 1
ATOM 1175 N N . ALA A 1 158 ? 9.738 11.206 4.707 1.00 91.56 158 ALA A N 1
ATOM 1176 C CA . ALA A 1 158 ? 8.881 12.296 4.264 1.00 91.56 158 ALA A CA 1
ATOM 1177 C C . ALA A 1 158 ? 9.686 13.598 4.149 1.00 91.56 158 ALA A C 1
ATOM 1179 O O . ALA A 1 158 ? 10.174 14.138 5.140 1.00 91.56 158 ALA A O 1
ATOM 1180 N N . GLU A 1 159 ? 9.801 14.129 2.932 1.00 87.00 159 GLU A N 1
ATOM 1181 C CA . GLU A 1 159 ? 10.444 15.427 2.682 1.00 87.00 159 GLU A CA 1
ATOM 1182 C C . GLU A 1 159 ? 9.501 16.595 2.950 1.00 87.00 159 GLU A C 1
ATOM 1184 O O . GLU A 1 159 ? 9.930 17.702 3.287 1.00 87.00 159 GLU A O 1
ATOM 1189 N N . ARG A 1 160 ? 8.204 16.357 2.751 1.00 82.81 160 ARG A N 1
ATOM 1190 C CA . ARG A 1 160 ? 7.159 17.354 2.905 1.00 82.81 160 ARG A CA 1
ATOM 1191 C C . ARG A 1 160 ? 6.050 16.821 3.782 1.00 82.81 160 ARG A C 1
ATOM 1193 O O . ARG A 1 160 ? 5.693 15.645 3.765 1.00 82.81 160 ARG A O 1
ATOM 1200 N N . THR A 1 161 ? 5.489 17.751 4.529 1.00 80.06 161 THR A N 1
ATOM 1201 C CA . THR A 1 161 ? 4.271 17.559 5.286 1.00 80.06 161 THR A CA 1
ATOM 1202 C C . THR A 1 161 ? 3.436 18.811 5.113 1.00 80.06 161 THR A C 1
ATOM 1204 O O . THR A 1 161 ? 3.948 19.932 5.195 1.00 80.06 161 THR A O 1
ATOM 1207 N N . ASN A 1 162 ? 2.146 18.653 4.852 1.00 78.50 162 ASN A N 1
ATOM 1208 C CA . ASN A 1 162 ? 1.266 19.809 4.729 1.00 78.50 162 ASN A CA 1
ATOM 1209 C C . ASN A 1 162 ? 0.809 20.342 6.092 1.00 78.50 162 ASN A C 1
ATOM 1211 O O . ASN A 1 162 ? 0.073 21.322 6.129 1.00 78.50 162 ASN A O 1
ATOM 1215 N N . THR A 1 163 ? 1.319 19.811 7.211 1.00 63.72 163 THR A N 1
ATOM 1216 C CA . THR A 1 163 ? 1.016 20.339 8.552 1.00 63.72 163 THR A CA 1
ATOM 1217 C C . THR A 1 163 ? 1.400 21.816 8.723 1.00 63.72 163 THR A C 1
ATOM 1219 O O . THR A 1 163 ? 0.918 22.453 9.653 1.00 63.72 163 THR A O 1
ATOM 1222 N N . GLY A 1 164 ? 2.264 22.372 7.857 1.00 50.81 164 GLY A N 1
ATOM 1223 C CA . GLY A 1 164 ? 2.628 23.798 7.834 1.00 50.81 164 GLY A CA 1
ATOM 1224 C C . GLY A 1 164 ? 2.262 24.567 6.554 1.00 50.81 164 GLY A C 1
ATOM 1225 O O . GLY A 1 164 ? 2.315 25.796 6.560 1.00 50.81 164 GLY A O 1
ATOM 1226 N N . GLU A 1 165 ? 1.896 23.878 5.468 1.00 50.12 165 GLU A N 1
ATOM 1227 C CA . GLU A 1 165 ? 1.581 24.488 4.161 1.00 50.12 165 GLU A CA 1
ATOM 1228 C C . GLU A 1 165 ? 0.081 24.677 3.917 1.00 50.12 165 GLU A C 1
ATOM 1230 O O . GLU A 1 165 ? -0.296 25.202 2.873 1.00 50.12 165 GLU A O 1
ATOM 1235 N N . VAL A 1 166 ? -0.785 24.330 4.873 1.00 46.22 166 VAL A N 1
ATOM 1236 C CA . VAL A 1 166 ? -2.151 24.858 4.887 1.00 46.22 166 VAL A CA 1
ATOM 1237 C C . VAL A 1 166 ? -2.070 26.278 5.465 1.00 46.22 166 VAL A C 1
ATOM 1239 O O . VAL A 1 166 ? -1.968 26.420 6.686 1.00 46.22 166 VAL A O 1
ATOM 1242 N N . PRO A 1 167 ? -2.134 27.364 4.661 1.00 45.50 167 PRO A N 1
ATOM 1243 C CA . PRO A 1 167 ? -2.070 28.747 5.155 1.00 45.50 167 PRO A CA 1
ATOM 1244 C C . PRO A 1 167 ? -3.249 29.139 6.069 1.00 45.50 167 PRO A C 1
ATOM 1246 O O . PRO A 1 167 ? -3.425 30.318 6.369 1.00 45.50 167 PRO A O 1
ATOM 1249 N N . TYR A 1 168 ? -4.066 28.176 6.502 1.00 45.03 168 TYR A N 1
ATOM 1250 C CA . TYR A 1 168 ? -5.306 28.386 7.228 1.00 45.03 168 TYR A CA 1
ATOM 1251 C C . TYR A 1 168 ? -5.369 27.739 8.614 1.00 45.03 168 TYR A C 1
ATOM 1253 O O . TYR A 1 168 ? -6.349 27.977 9.311 1.00 45.03 168 TYR A O 1
ATOM 1261 N N . VAL A 1 169 ? -4.376 26.949 9.052 1.00 48.72 169 VAL A N 1
ATOM 1262 C CA . VAL A 1 169 ? -4.582 26.155 10.275 1.00 48.72 169 VAL A CA 1
ATOM 1263 C C . VAL A 1 169 ? -3.354 25.963 11.189 1.00 48.72 169 VAL A C 1
ATOM 1265 O O . VAL A 1 169 ? -2.937 24.841 11.458 1.00 48.72 169 VAL A O 1
ATOM 1268 N N . PRO A 1 170 ? -2.793 27.022 11.799 1.00 48.28 170 PRO A N 1
ATOM 1269 C CA . PRO A 1 170 ? -2.046 26.858 13.052 1.00 48.28 170 PRO A CA 1
ATOM 1270 C C . PRO A 1 170 ? -2.969 26.518 14.239 1.00 48.28 170 PRO A C 1
ATOM 1272 O O . PRO A 1 170 ? -2.492 26.134 15.306 1.00 48.28 170 PRO A O 1
ATOM 1275 N N . GLN A 1 171 ? -4.280 26.725 14.072 1.00 54.56 171 GLN A N 1
ATOM 1276 C CA . GLN A 1 171 ? -5.320 26.579 15.085 1.00 54.56 171 GLN A CA 1
ATOM 1277 C C . GLN A 1 171 ? -6.547 25.958 14.416 1.00 54.56 171 GLN A C 1
ATOM 1279 O O . GLN A 1 171 ? -7.285 26.650 13.720 1.00 54.56 171 GLN A O 1
ATOM 1284 N N . LEU A 1 172 ? -6.742 24.650 14.586 1.00 57.31 172 LEU A N 1
ATOM 1285 C CA . LEU A 1 172 ? -8.016 24.027 14.224 1.00 57.31 172 LEU A CA 1
ATOM 1286 C C . LEU A 1 172 ? -9.075 24.488 15.212 1.00 57.31 172 LEU A C 1
ATOM 1288 O O . LEU A 1 172 ? -8.866 24.351 16.417 1.00 57.31 172 LEU A O 1
ATOM 1292 N N . ALA A 1 173 ? -10.217 24.988 14.743 1.00 60.53 173 ALA A N 1
ATOM 1293 C CA . ALA A 1 173 ? -11.363 25.092 15.632 1.00 60.53 173 ALA A CA 1
ATOM 1294 C C . ALA A 1 173 ? -11.722 23.676 16.113 1.00 60.53 173 ALA A C 1
ATOM 1296 O O . ALA A 1 173 ? -11.605 22.708 15.365 1.00 60.53 173 ALA A O 1
ATOM 1297 N N . ALA A 1 174 ? -12.186 23.530 17.355 1.00 58.41 174 ALA A N 1
ATOM 1298 C CA . ALA A 1 174 ? -12.525 22.218 17.920 1.00 58.41 174 ALA A CA 1
ATOM 1299 C C . ALA A 1 174 ? -13.598 21.437 17.123 1.00 58.41 174 ALA A C 1
ATOM 1301 O O . ALA A 1 174 ? -13.766 20.240 17.340 1.00 58.41 174 ALA A O 1
ATOM 1302 N N . ALA A 1 175 ? -14.326 22.105 16.220 1.00 61.00 175 ALA A N 1
ATOM 1303 C CA . ALA A 1 175 ? -15.299 21.490 15.321 1.00 61.00 175 ALA A CA 1
ATOM 1304 C C . ALA A 1 175 ? -14.673 20.847 14.066 1.00 61.00 175 ALA A C 1
ATOM 1306 O O . ALA A 1 175 ? -15.334 20.033 13.431 1.00 61.00 175 ALA A O 1
ATOM 1307 N N . ASP A 1 176 ? -13.417 21.159 13.739 1.00 69.62 176 ASP A N 1
ATOM 1308 C CA . ASP A 1 176 ? -12.774 20.794 12.470 1.00 69.62 176 ASP A CA 1
ATOM 1309 C C . ASP A 1 176 ? -11.817 19.601 12.633 1.00 69.62 176 ASP A C 1
ATOM 1311 O O . ASP A 1 176 ? -10.729 19.572 12.064 1.00 69.62 176 ASP A O 1
ATOM 1315 N N . VAL A 1 177 ? -12.196 18.594 13.429 1.00 65.38 177 VAL A N 1
ATOM 1316 C CA . VAL A 1 177 ? -11.410 17.347 13.556 1.00 65.38 177 VAL A CA 1
ATOM 1317 C C . VAL A 1 177 ? -11.240 16.657 12.197 1.00 65.38 177 VAL A C 1
ATOM 1319 O O . VAL A 1 177 ? -10.211 16.026 11.961 1.00 65.38 177 VAL A O 1
ATOM 1322 N N . ASP A 1 178 ? -12.189 16.856 11.280 1.00 75.31 178 ASP A N 1
ATOM 1323 C CA . ASP A 1 178 ? -12.109 16.386 9.895 1.00 75.31 178 ASP A CA 1
ATOM 1324 C C . ASP A 1 178 ? -10.875 16.938 9.165 1.00 75.31 178 ASP A C 1
ATOM 1326 O O . ASP A 1 178 ? -10.331 16.272 8.302 1.00 75.31 178 ASP A O 1
ATOM 1330 N N . ALA A 1 179 ? -10.319 18.083 9.561 1.00 74.50 179 ALA A N 1
ATOM 1331 C CA . ALA A 1 179 ? -9.090 18.594 8.954 1.00 74.50 179 ALA A CA 1
ATOM 1332 C C . ALA A 1 179 ? -7.847 17.733 9.251 1.00 74.50 179 ALA A C 1
ATOM 1334 O O . ALA A 1 179 ? -6.805 17.910 8.620 1.00 74.50 179 ALA A O 1
ATOM 1335 N N . LEU A 1 180 ? -7.922 16.779 10.189 1.00 81.62 180 LEU A N 1
ATOM 1336 C CA . LEU A 1 180 ? -6.873 15.771 10.333 1.00 81.62 180 LEU A CA 1
ATOM 1337 C C . LEU A 1 180 ? -6.766 14.890 9.086 1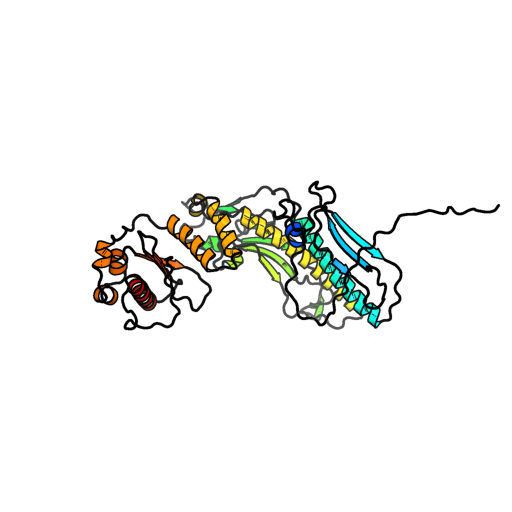.00 81.62 180 LEU A C 1
ATOM 1339 O O . LEU A 1 180 ? -5.665 14.412 8.808 1.00 81.62 180 LEU A O 1
ATOM 1343 N N . THR A 1 181 ? -7.852 14.698 8.321 1.00 85.69 181 THR A N 1
ATOM 1344 C CA . THR A 1 181 ? -7.811 13.946 7.056 1.00 85.69 181 THR A CA 1
ATOM 1345 C C . THR A 1 181 ? -6.923 14.615 6.019 1.00 85.69 181 THR A C 1
ATOM 1347 O O . THR A 1 181 ? -6.462 13.943 5.104 1.00 85.69 181 THR A O 1
ATOM 1350 N N . ASP A 1 182 ? -6.654 15.913 6.170 1.00 83.25 182 ASP A N 1
ATOM 1351 C CA . ASP A 1 182 ? -5.758 16.627 5.274 1.00 83.25 182 ASP A CA 1
ATOM 1352 C C . ASP A 1 182 ? -4.292 16.384 5.626 1.00 83.25 182 ASP A C 1
ATOM 1354 O O . ASP A 1 182 ? -3.454 16.543 4.748 1.00 83.25 182 ASP A O 1
ATOM 1358 N N . VAL A 1 183 ? -3.946 15.947 6.845 1.00 88.12 183 VAL A N 1
ATOM 1359 C CA . VAL A 1 183 ? -2.547 15.689 7.224 1.00 88.12 183 VAL A CA 1
ATOM 1360 C C . VAL A 1 183 ? -1.964 14.611 6.317 1.00 88.12 183 VAL A C 1
ATOM 1362 O O . VAL A 1 183 ? -2.315 13.438 6.413 1.00 88.12 183 VAL A O 1
ATOM 1365 N N . THR A 1 184 ? -1.050 15.018 5.446 1.00 91.88 184 THR A N 1
ATOM 1366 C CA . THR A 1 184 ? -0.414 14.172 4.443 1.00 91.88 184 THR A CA 1
ATOM 1367 C C . THR A 1 184 ? 1.090 14.374 4.508 1.00 91.88 184 THR A C 1
ATOM 1369 O O . THR A 1 184 ? 1.583 15.507 4.521 1.00 91.88 184 THR A O 1
ATOM 1372 N N . HIS A 1 185 ? 1.820 13.264 4.538 1.00 93.56 185 HIS A N 1
ATOM 1373 C CA . HIS A 1 185 ? 3.276 13.226 4.467 1.00 93.56 185 HIS A CA 1
ATOM 1374 C C . HIS A 1 185 ? 3.668 12.616 3.136 1.00 93.56 185 HIS A C 1
ATOM 1376 O O . HIS A 1 185 ? 3.123 11.577 2.758 1.00 93.56 185 HIS A O 1
ATOM 1382 N N . TRP A 1 186 ? 4.588 13.254 2.421 1.00 95.25 186 TRP A N 1
ATOM 1383 C CA . TRP A 1 186 ? 5.026 12.732 1.137 1.00 95.25 186 TRP A CA 1
ATOM 1384 C C . TRP A 1 186 ? 6.481 13.046 0.813 1.00 95.25 186 TRP A C 1
ATOM 1386 O O . TRP A 1 186 ? 7.091 13.979 1.341 1.00 95.25 186 TRP A O 1
ATOM 1396 N N . THR A 1 187 ? 7.026 12.256 -0.103 1.00 94.50 187 THR A N 1
ATOM 1397 C CA . THR A 1 187 ? 8.262 12.549 -0.825 1.00 94.50 187 THR A CA 1
ATOM 1398 C C . THR A 1 187 ? 8.039 12.311 -2.313 1.00 94.50 187 THR A C 1
ATOM 1400 O O . THR A 1 187 ? 7.276 11.420 -2.696 1.00 94.50 187 THR A O 1
ATOM 1403 N N . VAL A 1 188 ? 8.660 13.141 -3.148 1.00 92.62 188 VAL A N 1
ATOM 1404 C CA . VAL A 1 188 ? 8.610 13.008 -4.607 1.00 92.62 188 VAL A CA 1
ATOM 1405 C C . VAL A 1 188 ? 9.926 12.403 -5.050 1.00 92.62 188 VAL A C 1
ATOM 1407 O O . VAL A 1 188 ? 10.992 12.884 -4.682 1.00 92.62 188 VAL A O 1
ATOM 1410 N N . MET A 1 189 ? 9.846 11.352 -5.848 1.00 91.56 189 MET A N 1
ATOM 1411 C CA . MET A 1 189 ? 11.013 10.657 -6.364 1.00 91.56 189 MET A CA 1
ATOM 1412 C C . MET A 1 189 ? 11.227 11.027 -7.829 1.00 91.56 189 MET A C 1
ATOM 1414 O O . MET A 1 189 ? 10.273 11.232 -8.581 1.00 91.56 189 MET A O 1
ATOM 1418 N N . ASP A 1 190 ? 12.490 11.068 -8.245 1.00 87.56 190 ASP A N 1
ATOM 1419 C CA . ASP A 1 190 ? 12.854 11.430 -9.612 1.00 87.56 190 ASP A CA 1
ATOM 1420 C C . ASP A 1 190 ? 12.364 10.381 -10.628 1.00 87.56 190 ASP A C 1
ATOM 1422 O O . ASP A 1 190 ? 12.829 9.235 -10.679 1.00 87.56 190 ASP A O 1
ATOM 1426 N N . GLY A 1 191 ? 11.500 10.801 -11.541 1.00 85.56 191 GLY A N 1
ATOM 1427 C CA . GLY A 1 191 ? 11.211 10.119 -12.793 1.00 85.56 191 GLY A CA 1
ATOM 1428 C C . GLY A 1 191 ? 12.280 10.366 -13.864 1.00 85.56 191 GLY A C 1
ATOM 1429 O O . GLY A 1 191 ? 13.215 11.164 -13.733 1.00 85.56 191 GLY A O 1
ATOM 1430 N N . VAL A 1 192 ? 12.171 9.638 -14.971 1.00 88.31 192 VAL A N 1
ATOM 1431 C CA . VAL A 1 192 ? 13.033 9.821 -16.138 1.00 88.31 192 VAL A CA 1
ATOM 1432 C C . VAL A 1 192 ? 12.354 10.765 -17.120 1.00 88.31 192 VAL A C 1
ATOM 1434 O O . VAL A 1 192 ? 11.221 10.555 -17.558 1.00 88.31 192 VAL A O 1
ATOM 1437 N N . ALA A 1 193 ? 13.084 11.803 -17.525 1.00 88.62 193 ALA A N 1
ATOM 1438 C CA . ALA A 1 193 ? 12.679 12.658 -18.628 1.00 88.62 193 ALA A CA 1
ATOM 1439 C C . ALA A 1 193 ? 12.698 11.860 -19.939 1.00 88.62 193 ALA A C 1
ATOM 1441 O O . ALA A 1 193 ? 13.769 11.523 -20.452 1.00 88.62 193 ALA A O 1
ATOM 1442 N N . LEU A 1 194 ? 11.524 11.587 -20.511 1.00 84.81 194 LEU A N 1
ATOM 1443 C CA . LEU A 1 194 ? 11.450 10.964 -21.826 1.00 84.81 194 LEU A CA 1
ATOM 1444 C C . LEU A 1 194 ? 11.727 12.008 -22.917 1.00 84.81 194 LEU A C 1
ATOM 1446 O O . LEU A 1 194 ? 11.160 13.109 -22.888 1.00 84.81 194 LEU A O 1
ATOM 1450 N N . PRO A 1 195 ? 12.597 11.695 -23.891 1.00 80.31 195 PRO A N 1
ATOM 1451 C CA . PRO A 1 195 ? 12.855 12.581 -25.011 1.00 80.31 195 PRO A CA 1
ATOM 1452 C C . PRO A 1 195 ? 11.720 12.505 -26.043 1.00 80.31 195 PRO A C 1
ATOM 1454 O O . PRO A 1 195 ? 11.024 11.500 -26.161 1.00 80.31 195 PRO A O 1
ATOM 1457 N N . HIS A 1 196 ? 11.584 13.562 -26.847 1.00 78.88 196 HIS A N 1
ATOM 1458 C CA . HIS A 1 196 ? 10.764 13.567 -28.066 1.00 78.88 196 HIS A CA 1
ATOM 1459 C C . HIS A 1 196 ? 9.254 13.341 -27.882 1.00 78.88 196 HIS A C 1
ATOM 1461 O O . HIS A 1 196 ? 8.595 12.832 -28.789 1.00 78.88 196 HIS A O 1
ATOM 1467 N N . LEU A 1 197 ? 8.691 13.766 -26.750 1.00 81.50 197 LEU A N 1
ATOM 1468 C CA . LEU A 1 197 ? 7.239 13.829 -26.586 1.00 81.50 197 LEU A CA 1
ATOM 1469 C C . LEU A 1 197 ? 6.691 15.028 -27.367 1.00 81.50 197 LEU A C 1
ATOM 1471 O O . LEU A 1 197 ? 7.286 16.100 -27.352 1.00 81.50 197 LEU A O 1
ATOM 1475 N N . GLU A 1 198 ? 5.577 14.868 -28.069 1.00 83.06 198 GLU A N 1
ATOM 1476 C CA . GLU A 1 198 ? 4.905 15.973 -28.754 1.00 83.06 198 GLU A CA 1
ATOM 1477 C C . GLU A 1 198 ? 4.255 16.897 -27.713 1.00 83.06 198 GLU A C 1
ATOM 1479 O O . GLU A 1 198 ? 3.344 16.488 -26.993 1.00 83.06 198 GLU A O 1
ATOM 1484 N N . GLY A 1 199 ? 4.760 18.127 -27.597 1.00 81.88 199 GLY A N 1
ATOM 1485 C CA . GLY A 1 199 ? 4.145 19.178 -26.792 1.00 81.88 199 GLY A CA 1
ATOM 1486 C C . GLY A 1 199 ? 2.880 19.732 -27.449 1.00 81.88 199 GLY A C 1
ATOM 1487 O O . GLY A 1 199 ? 2.585 19.441 -28.607 1.00 81.88 199 GLY A O 1
ATOM 1488 N N . GLU A 1 200 ? 2.144 20.582 -26.731 1.00 82.81 200 GLU A N 1
ATOM 1489 C CA . GLU A 1 200 ? 0.891 21.183 -27.227 1.00 82.81 200 GLU A CA 1
ATOM 1490 C C . GLU A 1 200 ? 1.065 21.989 -28.527 1.00 82.81 200 GLU A C 1
ATOM 1492 O O . GLU A 1 200 ? 0.128 22.123 -29.311 1.00 82.81 200 GLU A O 1
ATOM 1497 N N . ASP A 1 201 ? 2.268 22.506 -28.786 1.00 85.38 201 ASP A N 1
ATOM 1498 C CA . ASP A 1 201 ? 2.614 23.257 -29.995 1.00 85.38 201 ASP A CA 1
ATOM 1499 C C . ASP A 1 201 ? 3.174 22.377 -31.130 1.00 85.38 201 ASP A C 1
ATOM 1501 O O . ASP A 1 201 ? 3.676 22.898 -32.131 1.00 85.38 201 ASP A O 1
ATOM 1505 N N . GLY A 1 202 ? 3.117 21.050 -30.975 1.00 82.12 202 GLY A N 1
ATOM 1506 C CA . GLY A 1 202 ? 3.674 20.074 -31.910 1.00 82.12 202 GLY A CA 1
ATOM 1507 C C . GLY A 1 202 ? 5.203 19.983 -31.877 1.00 82.12 202 GLY A C 1
ATOM 1508 O O . GLY A 1 202 ? 5.786 19.260 -32.689 1.00 82.12 202 GLY A O 1
ATOM 1509 N N . LYS A 1 203 ? 5.885 20.710 -30.976 1.00 82.31 203 LYS A N 1
ATOM 1510 C CA . LYS A 1 203 ? 7.341 20.619 -30.837 1.00 82.31 203 LYS A CA 1
ATOM 1511 C C . LYS A 1 203 ? 7.734 19.508 -29.864 1.00 82.31 203 LYS A C 1
ATOM 1513 O O . LYS A 1 203 ? 7.029 19.268 -28.886 1.00 82.31 203 LYS A O 1
ATOM 1518 N N . PRO A 1 204 ? 8.888 18.855 -30.083 1.00 81.56 204 PRO A N 1
ATOM 1519 C CA . PRO A 1 204 ? 9.445 17.918 -29.120 1.00 81.56 204 PRO A CA 1
ATOM 1520 C C . PRO A 1 204 ? 9.700 18.599 -27.770 1.00 81.56 204 PRO A C 1
ATOM 1522 O O . PRO A 1 204 ? 10.476 19.553 -27.692 1.00 81.56 204 PRO A O 1
ATOM 1525 N N . VAL A 1 205 ? 9.099 18.075 -26.710 1.00 85.50 205 VAL A N 1
ATOM 1526 C CA . VAL A 1 205 ? 9.362 18.441 -25.319 1.00 85.50 205 VAL A CA 1
ATOM 1527 C C . VAL A 1 205 ? 9.973 17.257 -24.579 1.00 85.50 205 VAL A C 1
ATOM 1529 O O . VAL A 1 205 ? 9.741 16.091 -24.909 1.00 85.50 205 VAL A O 1
ATOM 1532 N N . ARG A 1 206 ? 10.791 17.570 -23.574 1.00 85.12 206 ARG A N 1
ATOM 1533 C CA . ARG A 1 206 ? 11.214 16.606 -22.560 1.00 85.12 206 ARG A CA 1
ATOM 1534 C C . ARG A 1 206 ? 10.286 16.768 -21.374 1.00 85.12 206 ARG A C 1
ATOM 1536 O O . ARG A 1 206 ? 10.175 17.870 -20.842 1.00 85.12 206 ARG A O 1
ATOM 1543 N N . ARG A 1 207 ? 9.624 15.685 -20.988 1.00 85.50 207 ARG A N 1
ATOM 1544 C CA . ARG A 1 207 ? 8.795 15.650 -19.788 1.00 85.50 207 ARG A CA 1
ATOM 1545 C C . ARG A 1 207 ? 9.154 14.417 -18.991 1.00 85.50 207 ARG A C 1
ATOM 1547 O O . ARG A 1 207 ? 9.408 13.353 -19.550 1.00 85.50 207 ARG A O 1
ATOM 1554 N N . GLU A 1 208 ? 9.205 14.608 -17.692 1.00 86.38 208 GLU A N 1
ATOM 1555 C CA . GLU A 1 208 ? 9.331 13.533 -16.731 1.00 86.38 208 GLU A CA 1
ATOM 1556 C C . GLU A 1 208 ? 8.033 12.733 -16.722 1.00 86.38 208 GLU A C 1
ATOM 1558 O O . GLU A 1 208 ? 6.954 13.301 -16.541 1.00 86.38 208 GLU A O 1
ATOM 1563 N N . LEU A 1 209 ? 8.132 11.440 -17.025 1.00 82.62 209 LEU A N 1
ATOM 1564 C CA . LEU A 1 209 ? 6.999 10.525 -16.951 1.00 82.62 209 LEU A CA 1
ATOM 1565 C C . LEU A 1 209 ? 7.220 9.551 -15.801 1.00 82.62 209 LEU A C 1
ATOM 1567 O O . LEU A 1 209 ? 8.358 9.165 -15.530 1.00 82.62 209 LEU A O 1
ATOM 1571 N N . PHE A 1 210 ? 6.119 9.111 -15.191 1.00 87.56 210 PHE A N 1
ATOM 1572 C CA . PHE A 1 210 ? 6.124 8.129 -14.109 1.00 87.56 210 PHE A CA 1
ATOM 1573 C C . PHE A 1 210 ? 6.901 8.569 -12.866 1.00 87.56 210 PHE A C 1
ATOM 1575 O O . PHE A 1 210 ? 7.413 7.706 -12.160 1.00 87.56 210 PHE A O 1
ATOM 1582 N N . ALA A 1 211 ? 6.993 9.876 -12.596 1.00 90.31 211 ALA A N 1
ATOM 1583 C CA . ALA A 1 211 ? 7.523 10.377 -11.331 1.00 90.31 211 ALA A CA 1
ATOM 1584 C C . ALA A 1 211 ? 6.641 9.842 -10.186 1.00 90.31 211 ALA A C 1
ATOM 1586 O O . ALA A 1 211 ? 5.459 10.205 -10.120 1.00 90.31 211 ALA A O 1
ATOM 1587 N N . PRO A 1 212 ? 7.151 8.930 -9.342 1.00 93.81 212 PRO A N 1
ATOM 1588 C CA . PRO A 1 212 ? 6.378 8.392 -8.244 1.00 93.81 212 PRO A CA 1
ATOM 1589 C C . PRO A 1 212 ? 6.439 9.345 -7.051 1.00 93.81 212 PRO A C 1
ATOM 1591 O O . PRO A 1 212 ? 7.440 10.019 -6.804 1.00 93.81 212 PRO A O 1
ATOM 1594 N N . SER A 1 213 ? 5.359 9.388 -6.288 1.00 95.19 213 SER A N 1
ATOM 1595 C CA . SER A 1 213 ? 5.310 10.052 -4.991 1.00 95.19 213 SER A CA 1
ATOM 1596 C C . SER A 1 213 ? 4.946 9.022 -3.940 1.00 95.19 213 SER A C 1
ATOM 1598 O O . SER A 1 213 ? 3.938 8.332 -4.082 1.00 95.19 213 SER A O 1
ATOM 1600 N N . MET A 1 214 ? 5.763 8.904 -2.895 1.00 96.75 214 MET A N 1
ATOM 1601 C CA . MET A 1 214 ? 5.405 8.105 -1.728 1.00 96.75 214 MET A CA 1
ATOM 1602 C C . MET A 1 214 ? 4.601 8.975 -0.778 1.00 96.75 214 MET A C 1
ATOM 1604 O O . MET A 1 214 ? 5.062 10.053 -0.408 1.00 96.75 214 MET A O 1
ATOM 1608 N N . VAL A 1 215 ? 3.407 8.517 -0.413 1.00 97.00 215 VAL A N 1
ATOM 1609 C CA . VAL A 1 215 ? 2.408 9.306 0.309 1.00 97.00 215 VAL A CA 1
ATOM 1610 C C . VAL A 1 215 ? 1.839 8.493 1.469 1.00 97.00 215 VAL A C 1
ATOM 1612 O O . VAL A 1 215 ? 1.662 7.278 1.371 1.00 97.00 215 VAL A O 1
ATOM 1615 N N . VAL A 1 216 ? 1.539 9.158 2.583 1.00 95.69 216 VAL A N 1
ATOM 1616 C CA . VAL A 1 216 ? 0.677 8.625 3.643 1.00 95.69 216 VAL A CA 1
ATOM 1617 C C . VAL A 1 216 ? -0.200 9.734 4.216 1.00 95.69 216 VAL A C 1
ATOM 1619 O O . VAL A 1 216 ? 0.280 10.822 4.535 1.00 95.69 216 VAL A O 1
ATOM 1622 N N . THR A 1 217 ? -1.484 9.434 4.387 1.00 94.62 217 THR A N 1
ATOM 1623 C CA . THR A 1 217 ? -2.484 10.331 4.972 1.00 94.62 217 THR A CA 1
ATOM 1624 C C . THR A 1 217 ? -3.073 9.635 6.201 1.00 94.62 217 THR A C 1
ATOM 1626 O O . THR A 1 217 ? -4.012 8.843 6.076 1.00 94.62 217 THR A O 1
ATOM 1629 N N . PRO A 1 218 ? -2.520 9.861 7.410 1.00 92.06 218 PRO A N 1
ATOM 1630 C CA . PRO A 1 218 ? -2.747 8.988 8.569 1.00 92.06 218 PRO A CA 1
ATOM 1631 C C . PRO A 1 218 ? -4.212 8.913 9.013 1.00 92.06 218 PRO A C 1
ATOM 1633 O O . PRO A 1 218 ? -4.636 7.920 9.607 1.00 92.06 218 PRO A O 1
ATOM 1636 N N . HIS A 1 219 ? -4.986 9.952 8.699 1.00 88.69 219 HIS A N 1
ATOM 1637 C CA . HIS A 1 219 ? -6.394 10.075 9.054 1.00 88.69 219 HIS A CA 1
ATOM 1638 C C . HIS A 1 219 ? -7.328 10.081 7.835 1.00 88.69 219 HIS A C 1
ATOM 1640 O O . HIS A 1 219 ? -8.487 10.437 7.991 1.00 88.69 219 HIS A O 1
ATOM 1646 N N . ALA A 1 220 ? -6.867 9.687 6.640 1.00 89.50 220 ALA A N 1
ATOM 1647 C CA . ALA A 1 220 ? -7.727 9.612 5.454 1.00 89.50 220 ALA A CA 1
ATOM 1648 C C . ALA A 1 220 ? -8.974 8.750 5.697 1.00 89.50 220 ALA A C 1
ATOM 1650 O O . ALA A 1 220 ? -8.909 7.747 6.407 1.00 89.50 220 ALA A O 1
ATOM 1651 N N . ASP A 1 221 ? -10.100 9.069 5.063 1.00 86.62 221 ASP A N 1
ATOM 1652 C CA . ASP A 1 221 ? -11.301 8.226 5.149 1.00 86.62 221 ASP A CA 1
ATOM 1653 C C . ASP A 1 221 ? -11.055 6.819 4.595 1.00 86.62 221 ASP A C 1
ATOM 1655 O O . ASP A 1 221 ? -11.471 5.831 5.206 1.00 86.62 221 ASP A O 1
ATOM 1659 N N . ASP A 1 222 ? -10.321 6.728 3.483 1.00 89.19 222 ASP A N 1
ATOM 1660 C CA . ASP A 1 222 ? -9.902 5.462 2.891 1.00 89.19 222 ASP A CA 1
ATOM 1661 C C . ASP A 1 222 ? -8.752 4.831 3.705 1.00 89.19 222 ASP A C 1
ATOM 1663 O O . ASP A 1 222 ? -7.657 5.402 3.778 1.00 89.19 222 ASP A O 1
ATOM 1667 N N . PRO A 1 223 ? -8.945 3.634 4.296 1.00 87.06 223 PRO A N 1
ATOM 1668 C CA . PRO A 1 223 ? -7.887 2.921 5.003 1.00 87.06 223 PRO A CA 1
ATOM 1669 C C . PRO A 1 223 ? -6.647 2.638 4.148 1.00 87.06 223 PRO A C 1
ATOM 1671 O O . PRO A 1 223 ? -5.554 2.534 4.706 1.00 87.06 223 PRO A O 1
ATOM 1674 N N . ALA A 1 224 ? -6.787 2.530 2.823 1.00 89.12 224 ALA A N 1
ATOM 1675 C CA . ALA A 1 224 ? -5.661 2.302 1.921 1.00 89.12 224 ALA A CA 1
ATOM 1676 C C . ALA A 1 224 ? -4.659 3.468 1.929 1.00 89.12 224 ALA A C 1
ATOM 1678 O O . ALA A 1 224 ? -3.464 3.238 1.755 1.00 89.12 224 ALA A O 1
ATOM 1679 N N . HIS A 1 225 ? -5.118 4.695 2.197 1.00 94.00 225 HIS A N 1
ATOM 1680 C CA . HIS A 1 225 ? -4.264 5.886 2.258 1.00 94.00 225 HIS A CA 1
ATOM 1681 C C . HIS A 1 225 ? -3.632 6.112 3.643 1.00 94.00 225 HIS A C 1
ATOM 1683 O O . HIS A 1 225 ? -2.709 6.915 3.777 1.00 94.00 225 HIS A O 1
ATOM 1689 N N . ARG A 1 226 ? -4.080 5.382 4.677 1.00 93.94 226 ARG A N 1
ATOM 1690 C CA . ARG A 1 226 ? -3.535 5.462 6.052 1.00 93.94 226 ARG A CA 1
ATOM 1691 C C . ARG A 1 226 ? -2.219 4.713 6.239 1.00 93.94 226 ARG A C 1
ATOM 1693 O O . ARG A 1 226 ? -1.668 4.690 7.338 1.00 93.94 226 ARG A O 1
ATOM 1700 N N . VAL A 1 227 ? -1.741 4.064 5.187 1.00 94.44 227 VAL A N 1
ATOM 1701 C CA . VAL A 1 227 ? -0.447 3.391 5.121 1.00 94.44 227 VAL A CA 1
ATOM 1702 C C . VAL A 1 227 ? 0.343 3.968 3.947 1.00 94.44 227 VAL A C 1
ATOM 1704 O O . VAL A 1 227 ? -0.275 4.430 2.981 1.00 94.44 227 VAL A O 1
ATOM 1707 N N . PRO A 1 228 ? 1.688 3.953 4.000 1.00 97.06 228 PRO A N 1
ATOM 1708 C CA . PRO A 1 228 ? 2.501 4.393 2.878 1.00 97.06 228 PRO A CA 1
ATOM 1709 C C . PRO A 1 228 ? 2.101 3.672 1.589 1.00 97.06 228 PRO A C 1
ATOM 1711 O O . PRO A 1 228 ? 1.984 2.439 1.555 1.00 97.06 228 PRO A O 1
ATOM 1714 N N . HIS A 1 229 ? 1.873 4.458 0.545 1.00 97.31 229 HIS A N 1
ATOM 1715 C CA . HIS A 1 229 ? 1.522 4.023 -0.802 1.00 97.31 22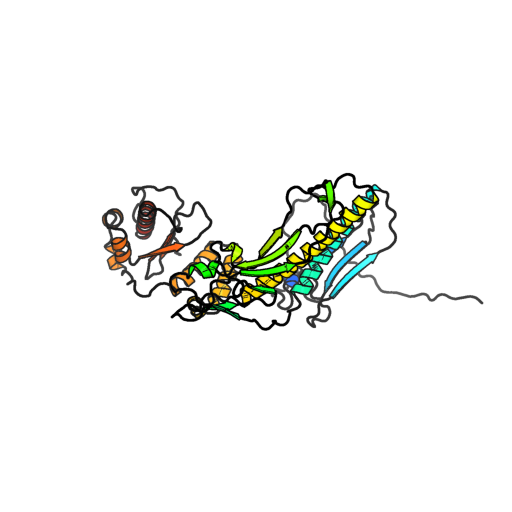9 HIS A CA 1
ATOM 1716 C C . HIS A 1 229 ? 2.267 4.871 -1.839 1.00 97.31 229 HIS A C 1
ATOM 1718 O O . HIS A 1 229 ? 2.916 5.859 -1.491 1.00 97.31 229 HIS A O 1
ATOM 1724 N N . ILE A 1 230 ? 2.210 4.446 -3.103 1.00 97.19 230 ILE A N 1
ATOM 1725 C CA . ILE A 1 230 ? 2.827 5.152 -4.227 1.00 97.19 230 ILE A CA 1
ATOM 1726 C C . ILE A 1 230 ? 1.732 5.654 -5.157 1.00 97.19 230 ILE A C 1
ATOM 1728 O O . ILE A 1 230 ? 0.987 4.852 -5.722 1.00 97.19 230 ILE A O 1
ATOM 1732 N N . ASP A 1 231 ? 1.723 6.960 -5.376 1.00 95.06 231 ASP A N 1
ATOM 1733 C CA . ASP A 1 231 ? 1.002 7.587 -6.474 1.00 95.06 231 ASP A CA 1
ATOM 1734 C C . ASP A 1 231 ? 1.958 7.772 -7.652 1.00 95.06 231 ASP A C 1
ATOM 1736 O O . ASP A 1 231 ? 3.095 8.214 -7.487 1.00 95.06 231 ASP A O 1
ATOM 1740 N N . ILE A 1 232 ? 1.512 7.431 -8.861 1.00 91.06 232 ILE A N 1
ATOM 1741 C CA . ILE A 1 232 ? 2.313 7.578 -10.082 1.00 91.06 232 ILE A CA 1
ATOM 1742 C C . ILE A 1 232 ? 1.544 8.450 -11.063 1.00 91.06 232 ILE A C 1
ATOM 1744 O O . ILE A 1 232 ? 0.466 8.074 -11.531 1.00 91.06 232 ILE A O 1
ATOM 1748 N N . GLU A 1 233 ? 2.121 9.590 -11.443 1.00 82.19 233 GLU A N 1
ATOM 1749 C CA . GLU A 1 233 ? 1.571 10.388 -12.538 1.00 82.19 233 GLU A CA 1
ATOM 1750 C C . GLU A 1 233 ? 1.828 9.674 -13.875 1.00 82.19 233 GLU A C 1
ATOM 1752 O O . GLU A 1 233 ? 2.927 9.689 -14.440 1.00 82.19 233 GLU A O 1
ATOM 1757 N N . VAL A 1 234 ? 0.781 9.044 -14.407 1.00 78.88 234 VAL A N 1
ATOM 1758 C CA . VAL A 1 234 ? 0.761 8.527 -15.776 1.00 78.88 234 VAL A CA 1
ATOM 1759 C C . VAL A 1 234 ? 0.198 9.631 -16.668 1.00 78.88 234 VAL A C 1
ATOM 1761 O O . VAL A 1 234 ? -1.005 9.887 -16.675 1.00 78.88 234 VAL A O 1
ATOM 1764 N N . THR A 1 235 ? 1.053 10.339 -17.406 1.00 72.50 235 THR A N 1
ATOM 1765 C CA . THR A 1 235 ? 0.601 11.480 -18.218 1.00 72.50 235 THR A CA 1
ATOM 1766 C C . THR A 1 235 ? -0.414 11.060 -19.283 1.00 72.50 235 THR A C 1
ATOM 1768 O O . THR A 1 235 ? -0.158 10.140 -20.064 1.00 72.50 235 THR A O 1
ATOM 1771 N N . GLY A 1 236 ? -1.529 11.785 -19.383 1.00 59.34 236 GLY A N 1
ATOM 1772 C CA . GLY A 1 236 ? -2.490 11.635 -20.475 1.00 59.34 236 GLY A CA 1
ATOM 1773 C C . GLY A 1 236 ? -2.076 12.400 -21.741 1.00 59.34 236 GLY A C 1
ATOM 1774 O O . GLY A 1 236 ? -1.598 13.526 -21.664 1.00 59.34 236 GLY A O 1
ATOM 1775 N N . GLN A 1 237 ? -2.325 11.801 -22.911 1.00 68.38 237 GLN A N 1
ATOM 1776 C CA . GLN A 1 237 ? -2.284 12.417 -24.255 1.00 68.38 237 GLN A CA 1
ATOM 1777 C C . GLN A 1 237 ? -0.921 12.803 -24.871 1.00 68.38 237 GLN A C 1
ATOM 1779 O O . GLN A 1 237 ? -0.905 13.464 -25.909 1.00 68.38 237 GLN A O 1
ATOM 1784 N N . LEU A 1 238 ? 0.214 12.346 -24.337 1.00 78.25 238 LEU A N 1
ATOM 1785 C CA . LEU A 1 238 ? 1.520 12.581 -24.972 1.00 78.25 238 LEU A CA 1
ATOM 1786 C C . LEU A 1 238 ? 1.878 11.460 -25.957 1.00 78.25 238 LEU A C 1
ATOM 1788 O O . LEU A 1 238 ? 1.777 10.278 -25.636 1.00 78.25 238 LEU A O 1
ATOM 1792 N N . TRP A 1 239 ? 2.322 11.838 -27.159 1.00 79.31 239 TRP A N 1
ATOM 1793 C CA . TRP A 1 239 ? 2.758 10.905 -28.201 1.00 79.31 239 TRP A CA 1
ATOM 1794 C C . TRP A 1 239 ? 4.228 11.143 -28.536 1.00 79.31 239 TRP A C 1
ATOM 1796 O O . TRP A 1 239 ? 4.629 12.275 -28.787 1.00 79.31 239 TRP A O 1
ATOM 1806 N N . ALA A 1 240 ? 5.023 10.077 -28.615 1.00 84.81 240 ALA A N 1
ATOM 1807 C CA . ALA A 1 240 ? 6.325 10.127 -29.270 1.00 84.81 240 ALA A CA 1
ATOM 1808 C C . ALA A 1 240 ? 6.130 9.777 -30.754 1.00 84.81 240 ALA A C 1
ATOM 1810 O O . ALA A 1 240 ? 5.798 8.639 -31.092 1.00 84.81 240 ALA A O 1
ATOM 1811 N N . ARG A 1 241 ? 6.274 10.758 -31.652 1.00 84.94 241 ARG A N 1
ATOM 1812 C CA . ARG A 1 241 ? 6.057 10.576 -33.098 1.00 84.94 241 ARG A CA 1
ATOM 1813 C C . ARG A 1 241 ? 7.346 10.762 -33.883 1.00 84.94 241 ARG A C 1
ATOM 1815 O O . ARG A 1 241 ? 8.188 11.576 -33.530 1.00 84.94 241 ARG A O 1
ATOM 1822 N N . GLY A 1 242 ? 7.466 10.024 -34.987 1.00 84.94 242 GLY A N 1
ATOM 1823 C CA . GLY A 1 242 ? 8.555 10.212 -35.948 1.00 84.94 242 GLY A CA 1
ATOM 1824 C C . GLY A 1 242 ? 9.951 9.892 -35.406 1.00 84.94 242 GLY A C 1
ATOM 1825 O O . GLY A 1 242 ? 10.917 10.466 -35.900 1.00 84.94 242 GLY A O 1
ATOM 1826 N N . LEU A 1 243 ? 10.063 9.001 -34.412 1.00 88.62 243 LEU A N 1
ATOM 1827 C CA . LEU A 1 243 ? 11.358 8.581 -33.875 1.00 88.62 243 LEU A CA 1
ATOM 1828 C C . LEU A 1 243 ? 12.168 7.857 -34.957 1.00 88.62 243 LEU A C 1
ATOM 1830 O O . LEU A 1 243 ? 11.706 6.871 -35.538 1.00 88.62 243 LEU A O 1
ATOM 1834 N N . ASN A 1 244 ? 13.386 8.327 -35.206 1.00 86.56 244 ASN A N 1
ATOM 1835 C CA . ASN A 1 244 ? 14.376 7.564 -35.962 1.00 86.56 244 ASN A CA 1
ATOM 1836 C C . ASN A 1 244 ? 14.956 6.415 -35.092 1.00 86.56 244 ASN A C 1
ATOM 1838 O O . ASN A 1 244 ? 14.642 6.331 -33.899 1.00 86.56 244 ASN A O 1
ATOM 1842 N N . PRO A 1 245 ? 15.772 5.500 -35.651 1.00 89.88 245 PRO A N 1
ATOM 1843 C CA . PRO A 1 245 ? 16.319 4.372 -34.894 1.00 89.88 245 PRO A CA 1
ATOM 1844 C C . PRO A 1 245 ? 17.100 4.774 -33.636 1.00 89.88 245 PRO A C 1
ATOM 1846 O O . PRO A 1 245 ? 16.942 4.141 -32.592 1.00 89.88 245 PRO A O 1
ATOM 1849 N N . GLU A 1 246 ? 17.904 5.834 -33.704 1.00 89.00 246 GLU A N 1
ATOM 1850 C CA . GLU A 1 246 ? 18.694 6.330 -32.576 1.00 89.00 246 GLU A CA 1
ATOM 1851 C C . GLU A 1 246 ? 17.797 6.909 -31.471 1.00 89.00 246 GLU A C 1
ATOM 1853 O O . GLU A 1 246 ? 17.985 6.609 -30.294 1.00 89.00 246 GLU A O 1
ATOM 1858 N N . GLN A 1 247 ? 16.770 7.673 -31.844 1.00 86.00 247 GLN A N 1
ATOM 1859 C CA . GLN A 1 247 ? 15.795 8.261 -30.923 1.00 86.00 247 GLN A CA 1
ATOM 1860 C C . GLN A 1 247 ? 14.903 7.202 -30.278 1.00 86.00 247 GLN A C 1
ATOM 1862 O O . GLN A 1 247 ? 14.568 7.310 -29.101 1.00 86.00 247 GLN A O 1
ATOM 1867 N N . LEU A 1 248 ? 14.531 6.156 -31.022 1.00 88.50 248 LEU A N 1
ATOM 1868 C CA . LEU A 1 248 ? 13.816 5.012 -30.462 1.00 88.50 248 LEU A CA 1
ATOM 1869 C C . LEU A 1 248 ? 14.690 4.257 -29.452 1.00 88.50 248 LEU A C 1
ATOM 1871 O O . LEU A 1 248 ? 14.187 3.822 -28.414 1.00 88.50 248 LEU A O 1
ATOM 1875 N N . ALA A 1 249 ? 15.989 4.116 -29.729 1.00 82.06 249 ALA A N 1
ATOM 1876 C CA . ALA A 1 249 ? 16.932 3.513 -28.795 1.00 82.06 249 ALA A CA 1
ATOM 1877 C C . ALA A 1 249 ? 17.093 4.359 -27.519 1.00 82.06 249 ALA A C 1
ATOM 1879 O O . ALA A 1 249 ? 17.026 3.798 -26.426 1.00 82.06 249 ALA A O 1
ATOM 1880 N N . GLU A 1 250 ? 17.225 5.687 -27.638 1.00 87.06 250 GLU A N 1
ATOM 1881 C CA . GLU A 1 250 ? 17.264 6.617 -26.494 1.00 87.06 250 GLU A CA 1
ATOM 1882 C C . GLU A 1 250 ? 15.974 6.530 -25.667 1.00 87.06 250 GLU A C 1
ATOM 1884 O O . GLU A 1 250 ? 16.028 6.340 -24.453 1.00 87.06 250 GLU A O 1
ATOM 1889 N N . PHE A 1 251 ? 14.811 6.573 -26.326 1.00 88.69 251 PHE A N 1
ATOM 1890 C CA . PHE A 1 251 ? 13.501 6.455 -25.683 1.00 88.69 251 PHE A CA 1
ATOM 1891 C C . PHE A 1 251 ? 13.343 5.123 -24.933 1.00 88.69 251 PHE A C 1
ATOM 1893 O O . PHE A 1 251 ? 12.909 5.092 -23.784 1.00 88.69 251 PHE A O 1
ATOM 1900 N N . THR A 1 252 ? 13.748 4.012 -25.554 1.00 87.44 252 THR A N 1
ATOM 1901 C CA . THR A 1 252 ? 13.709 2.683 -24.923 1.00 87.44 252 THR A CA 1
ATOM 1902 C C . THR A 1 252 ? 14.671 2.594 -23.738 1.00 87.44 252 THR A C 1
ATOM 1904 O O . THR A 1 252 ? 14.341 1.984 -22.724 1.00 87.44 252 THR A O 1
ATOM 1907 N N . GLY A 1 253 ? 15.861 3.192 -23.852 1.00 85.88 253 GLY A N 1
ATOM 1908 C CA . GLY A 1 253 ? 16.823 3.278 -22.755 1.00 85.88 253 GLY A CA 1
ATOM 1909 C C . GLY A 1 253 ? 16.251 4.036 -21.560 1.00 85.88 253 GLY A C 1
ATOM 1910 O O . GLY A 1 253 ? 16.306 3.533 -20.444 1.00 85.88 253 GLY A O 1
ATOM 1911 N N . ALA A 1 254 ? 15.617 5.182 -21.812 1.00 87.94 254 ALA A N 1
ATOM 1912 C CA . ALA A 1 254 ? 14.968 5.991 -20.788 1.00 87.94 254 ALA A CA 1
ATOM 1913 C C . ALA A 1 254 ? 13.844 5.227 -20.061 1.00 87.94 254 ALA A C 1
ATOM 1915 O O . ALA A 1 254 ? 13.772 5.265 -18.835 1.00 87.94 254 ALA A O 1
ATOM 1916 N N . LEU A 1 255 ? 13.019 4.468 -20.794 1.00 89.25 255 LEU A N 1
ATOM 1917 C CA . LEU A 1 255 ? 11.992 3.615 -20.185 1.00 89.25 255 LEU A CA 1
ATOM 1918 C C . LEU A 1 255 ? 12.582 2.506 -19.310 1.00 89.25 255 LEU A C 1
ATOM 1920 O O . LEU A 1 255 ? 12.068 2.267 -18.225 1.00 89.25 255 LEU A O 1
ATOM 1924 N N . ARG A 1 256 ? 13.666 1.851 -19.744 1.00 88.00 256 ARG A N 1
ATOM 1925 C CA . ARG A 1 256 ? 14.335 0.830 -18.920 1.00 88.00 256 ARG A CA 1
ATOM 1926 C C . ARG A 1 256 ? 14.889 1.424 -17.635 1.00 88.00 256 ARG A C 1
ATOM 1928 O O . ARG A 1 256 ? 14.620 0.890 -16.573 1.00 88.00 256 ARG A O 1
ATOM 1935 N N . THR A 1 257 ? 15.563 2.570 -17.726 1.00 85.12 257 THR A N 1
ATOM 1936 C CA . THR A 1 257 ? 16.033 3.292 -16.538 1.00 85.12 257 THR A CA 1
ATOM 1937 C C . THR A 1 257 ? 14.879 3.660 -15.606 1.00 85.12 257 THR A C 1
ATOM 1939 O O . THR A 1 257 ? 15.046 3.598 -14.394 1.00 85.12 257 THR A O 1
ATOM 1942 N N . GLN A 1 258 ? 13.703 4.012 -16.138 1.00 90.62 258 GLN A N 1
ATOM 1943 C CA . GLN A 1 258 ? 12.530 4.261 -15.301 1.00 90.62 258 GLN A CA 1
ATOM 1944 C C . GLN A 1 258 ? 12.008 2.984 -14.632 1.00 90.62 258 GLN A C 1
ATOM 1946 O O . GLN A 1 258 ? 11.625 3.039 -13.470 1.00 90.62 258 GLN A O 1
ATOM 1951 N N . CYS A 1 259 ? 12.006 1.844 -15.326 1.00 88.62 259 CYS A N 1
ATOM 1952 C CA . CYS A 1 259 ? 11.664 0.559 -14.716 1.00 88.62 259 CYS A CA 1
ATOM 1953 C C . CYS A 1 259 ? 12.620 0.213 -13.568 1.00 88.62 259 CYS A C 1
ATOM 1955 O O . CYS A 1 259 ? 12.149 -0.059 -12.471 1.00 88.62 259 CYS A O 1
ATOM 1957 N N . ASP A 1 260 ? 13.933 0.333 -13.789 1.00 85.50 260 ASP A N 1
ATOM 1958 C CA . ASP A 1 260 ? 14.942 0.073 -12.753 1.00 85.50 260 ASP A CA 1
ATOM 1959 C C . ASP A 1 260 ? 14.728 0.981 -11.523 1.00 85.50 260 ASP A C 1
ATOM 1961 O O . ASP A 1 260 ? 14.886 0.558 -10.380 1.00 85.50 260 ASP A O 1
ATOM 1965 N N . ARG A 1 261 ? 14.321 2.240 -11.742 1.00 86.62 261 ARG A N 1
ATOM 1966 C CA . ARG A 1 261 ? 13.958 3.155 -10.650 1.00 86.62 261 ARG A CA 1
ATOM 1967 C C . ARG A 1 261 ? 12.691 2.726 -9.927 1.00 86.62 261 ARG A C 1
ATOM 1969 O O . ARG A 1 261 ? 12.668 2.784 -8.707 1.00 86.62 261 ARG A O 1
ATOM 1976 N N . LEU A 1 262 ? 11.649 2.303 -10.638 1.00 89.31 262 LEU A N 1
ATOM 1977 C CA . LEU A 1 262 ? 10.411 1.837 -10.007 1.00 89.31 262 LEU A CA 1
ATOM 1978 C C . LEU A 1 262 ? 10.638 0.582 -9.151 1.00 89.31 262 LEU A C 1
ATOM 1980 O O . LEU A 1 262 ? 9.995 0.449 -8.112 1.00 89.31 262 LEU A O 1
ATOM 1984 N N . ASP A 1 263 ? 11.584 -0.280 -9.526 1.00 86.81 263 ASP A N 1
ATOM 1985 C CA . ASP A 1 263 ? 12.000 -1.408 -8.687 1.00 86.81 263 ASP A CA 1
ATOM 1986 C C . ASP A 1 263 ? 12.648 -0.929 -7.376 1.00 86.81 263 ASP A C 1
ATOM 1988 O O . ASP A 1 263 ? 12.342 -1.461 -6.307 1.00 86.81 263 ASP A O 1
ATOM 1992 N N . GLN A 1 264 ? 13.472 0.125 -7.425 1.00 85.00 264 GLN A N 1
ATOM 1993 C CA . GLN A 1 264 ? 14.013 0.756 -6.215 1.00 85.00 264 GLN A CA 1
ATOM 1994 C C . GLN A 1 264 ? 12.907 1.392 -5.362 1.00 85.00 264 GLN A C 1
ATOM 1996 O O . GLN A 1 264 ? 12.862 1.180 -4.155 1.00 85.00 264 GLN A O 1
ATOM 2001 N N . VAL A 1 265 ? 11.974 2.117 -5.983 1.00 90.56 265 VAL A N 1
ATOM 2002 C CA . VAL A 1 265 ? 10.829 2.731 -5.289 1.00 90.56 265 VAL A CA 1
ATOM 2003 C C . VAL A 1 265 ? 9.957 1.681 -4.605 1.00 90.56 265 VAL A C 1
ATOM 2005 O O . VAL A 1 265 ? 9.431 1.915 -3.519 1.00 90.56 265 VAL A O 1
ATOM 2008 N N . HIS A 1 266 ? 9.811 0.505 -5.213 1.00 91.69 266 HIS A N 1
ATOM 2009 C CA . HIS A 1 266 ? 9.110 -0.612 -4.597 1.00 91.69 266 HIS A CA 1
ATOM 2010 C C . HIS A 1 266 ? 9.830 -1.121 -3.339 1.00 91.69 266 HIS A C 1
ATOM 2012 O O . HIS A 1 266 ? 9.167 -1.367 -2.331 1.00 91.69 266 HIS A O 1
ATOM 2018 N N . ALA A 1 267 ? 11.162 -1.230 -3.361 1.00 85.56 267 ALA A N 1
ATOM 2019 C CA . ALA A 1 267 ? 11.938 -1.561 -2.166 1.00 85.56 267 ALA A CA 1
ATOM 2020 C C . ALA A 1 267 ? 11.774 -0.486 -1.073 1.00 85.56 267 ALA A C 1
ATOM 2022 O O . ALA A 1 267 ? 11.443 -0.816 0.066 1.00 85.56 267 ALA A O 1
ATOM 2023 N N . ASP A 1 268 ? 11.879 0.794 -1.439 1.00 88.38 268 ASP A N 1
ATOM 2024 C CA . ASP A 1 268 ? 11.701 1.918 -0.511 1.00 88.38 268 ASP A CA 1
ATOM 2025 C C . ASP A 1 268 ? 10.290 1.935 0.109 1.00 88.38 268 ASP A C 1
ATOM 2027 O O . ASP A 1 268 ? 10.123 2.247 1.289 1.00 88.38 268 ASP A O 1
ATOM 2031 N N . LEU A 1 269 ? 9.261 1.558 -0.660 1.00 93.88 269 LEU A N 1
ATOM 2032 C CA . LEU A 1 269 ? 7.888 1.428 -0.170 1.00 93.88 269 LEU A CA 1
ATOM 2033 C C . LEU A 1 269 ? 7.751 0.312 0.875 1.00 93.88 269 LEU A C 1
ATOM 2035 O O . LEU A 1 269 ? 7.033 0.485 1.862 1.00 93.88 269 LEU A O 1
ATOM 2039 N N . ILE A 1 270 ? 8.395 -0.840 0.662 1.00 89.00 270 ILE A N 1
ATOM 2040 C CA . ILE A 1 270 ? 8.378 -1.953 1.624 1.00 89.00 270 ILE A CA 1
ATOM 2041 C C . ILE A 1 270 ? 8.974 -1.487 2.956 1.00 89.00 270 ILE A C 1
ATOM 2043 O O . ILE A 1 270 ? 8.342 -1.664 4.003 1.00 89.00 270 ILE A O 1
ATOM 2047 N N . ASP A 1 271 ? 10.129 -0.824 2.902 1.00 86.38 271 ASP A N 1
ATOM 2048 C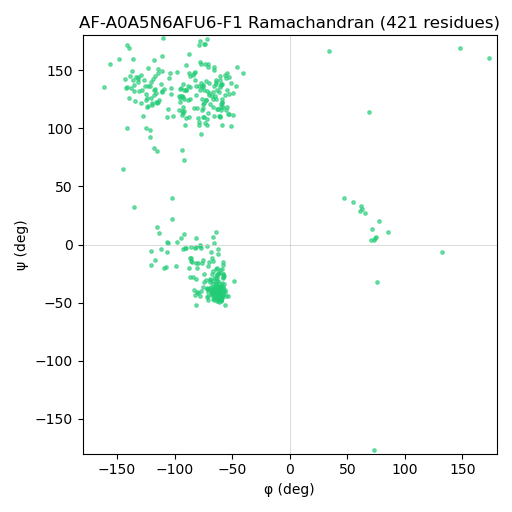 CA . ASP A 1 271 ? 10.802 -0.268 4.076 1.00 86.38 271 ASP A CA 1
ATOM 2049 C C . ASP A 1 271 ? 9.935 0.781 4.779 1.00 86.38 271 ASP A C 1
ATOM 2051 O O . ASP A 1 271 ? 9.743 0.723 5.996 1.00 86.38 271 ASP A O 1
ATOM 2055 N N . ALA A 1 272 ? 9.342 1.706 4.020 1.00 91.94 272 ALA A N 1
ATOM 2056 C CA . ALA A 1 272 ? 8.462 2.739 4.553 1.00 91.94 272 ALA A CA 1
ATOM 2057 C C . ALA A 1 272 ? 7.235 2.159 5.265 1.00 91.94 272 ALA A C 1
ATOM 2059 O O . ALA A 1 272 ? 6.824 2.676 6.304 1.00 91.94 272 ALA A O 1
ATOM 2060 N N . ARG A 1 273 ? 6.644 1.075 4.743 1.00 93.06 273 ARG A N 1
ATOM 2061 C CA . ARG A 1 273 ? 5.502 0.406 5.386 1.00 93.06 273 ARG A CA 1
ATOM 2062 C C . ARG A 1 273 ? 5.907 -0.327 6.658 1.00 93.06 273 ARG A C 1
ATOM 2064 O O . ARG A 1 273 ? 5.147 -0.288 7.626 1.00 93.06 273 ARG A O 1
ATOM 2071 N N . ALA A 1 274 ? 7.076 -0.964 6.671 1.00 85.31 274 ALA A N 1
ATOM 2072 C CA . ALA A 1 274 ? 7.611 -1.597 7.872 1.00 85.31 274 ALA A CA 1
ATOM 2073 C C . ALA A 1 274 ? 7.889 -0.555 8.971 1.00 85.31 274 ALA A C 1
ATOM 2075 O O . ALA A 1 274 ? 7.476 -0.741 10.116 1.00 85.31 274 ALA A O 1
ATOM 2076 N N . ASP A 1 275 ? 8.514 0.567 8.606 1.00 89.12 275 ASP A N 1
ATOM 2077 C CA . ASP A 1 275 ? 8.773 1.704 9.492 1.00 89.12 275 ASP A CA 1
ATOM 2078 C C . ASP A 1 275 ? 7.476 2.327 10.031 1.00 89.12 275 ASP A C 1
ATOM 2080 O O . ASP A 1 275 ? 7.329 2.519 11.240 1.00 89.12 275 ASP A O 1
ATOM 2084 N N . TRP A 1 276 ? 6.498 2.571 9.155 1.00 91.69 276 TRP A N 1
ATOM 2085 C CA . TRP A 1 276 ? 5.184 3.079 9.541 1.00 91.69 276 TRP A CA 1
ATOM 2086 C C . TRP A 1 276 ? 4.528 2.165 10.570 1.00 91.69 276 TRP A C 1
ATOM 2088 O O . TRP A 1 276 ? 4.182 2.611 11.657 1.00 91.69 276 TRP A O 1
ATOM 2098 N N . GLN A 1 277 ? 4.451 0.863 10.287 1.00 87.38 277 GLN A N 1
ATOM 2099 C CA . GLN A 1 277 ? 3.852 -0.115 11.192 1.00 87.38 277 GLN A CA 1
ATOM 2100 C C . GLN A 1 277 ? 4.559 -0.185 12.556 1.00 87.38 277 GLN A C 1
ATOM 2102 O O . GLN A 1 277 ? 3.900 -0.422 13.570 1.00 87.38 277 GLN A O 1
ATOM 2107 N N . ALA A 1 278 ? 5.878 0.011 12.595 1.00 84.94 278 ALA A N 1
ATOM 2108 C CA . ALA A 1 278 ? 6.652 -0.006 13.831 1.00 84.94 278 ALA A CA 1
ATOM 2109 C C . ALA A 1 278 ? 6.430 1.241 14.708 1.00 84.94 278 ALA A C 1
ATOM 2111 O O . ALA A 1 278 ? 6.521 1.139 15.932 1.00 84.94 278 ALA A O 1
ATOM 2112 N N . ASN A 1 279 ? 6.138 2.398 14.102 1.00 87.25 279 ASN A N 1
ATOM 2113 C CA . ASN A 1 279 ? 6.084 3.691 14.794 1.00 87.25 279 ASN A CA 1
ATOM 2114 C C . ASN A 1 279 ? 4.668 4.262 14.949 1.00 87.25 279 ASN A C 1
ATOM 2116 O O . ASN A 1 279 ? 4.427 5.086 15.832 1.00 87.25 279 ASN A O 1
ATOM 2120 N N . THR A 1 280 ? 3.708 3.820 14.139 1.00 83.69 280 THR A N 1
ATOM 2121 C CA . THR A 1 280 ? 2.290 4.126 14.333 1.00 83.69 280 THR A CA 1
ATOM 2122 C C . THR A 1 280 ? 1.652 3.033 15.167 1.00 83.69 280 THR A C 1
ATOM 2124 O O . THR A 1 280 ? 0.913 2.180 14.670 1.00 83.69 280 THR A O 1
ATOM 2127 N N . THR A 1 281 ? 1.969 3.022 16.458 1.00 61.62 281 THR A N 1
ATOM 2128 C CA . THR A 1 281 ? 1.249 2.180 17.407 1.00 61.62 281 THR A CA 1
ATOM 2129 C C . THR A 1 281 ? -0.228 2.567 17.377 1.00 61.62 281 THR A C 1
ATOM 2131 O O . THR A 1 281 ? -0.571 3.751 17.319 1.00 61.62 281 THR A O 1
ATOM 2134 N N . LEU A 1 282 ? -1.102 1.558 17.412 1.00 52.88 282 LEU A N 1
ATOM 2135 C CA . LEU A 1 282 ? -2.541 1.727 17.610 1.00 52.88 282 LEU A CA 1
ATOM 2136 C C . LEU A 1 282 ? -2.818 2.712 18.767 1.00 52.88 282 LEU A C 1
ATOM 2138 O O . LEU A 1 282 ? -1.981 2.814 19.670 1.00 52.88 282 LEU A O 1
ATOM 2142 N N . PRO A 1 283 ? -3.970 3.415 18.756 1.00 47.28 283 PRO A N 1
ATOM 2143 C CA . PRO A 1 283 ? -4.341 4.388 19.779 1.00 47.28 283 PRO A CA 1
ATOM 2144 C C . PRO A 1 283 ? -3.979 3.915 21.197 1.00 47.28 283 PRO A C 1
ATOM 2146 O O . PRO A 1 283 ? -4.085 2.717 21.464 1.00 47.28 283 PRO A O 1
ATOM 2149 N N . PRO A 1 284 ? -3.618 4.813 22.131 1.00 42.53 284 PRO A N 1
ATOM 2150 C CA . PRO A 1 284 ? -3.247 4.448 23.504 1.00 42.53 284 PRO A CA 1
ATOM 2151 C C . PRO A 1 284 ? -4.244 3.493 24.188 1.00 42.53 284 PRO A C 1
ATOM 2153 O O . PRO A 1 284 ? -3.848 2.614 24.945 1.00 42.53 284 PRO A O 1
ATOM 2156 N N . GLU A 1 285 ? -5.527 3.600 23.838 1.00 42.81 285 GLU A N 1
ATOM 2157 C CA . GLU A 1 285 ? -6.629 2.741 24.297 1.00 42.81 285 GLU A CA 1
ATOM 2158 C C . GLU A 1 285 ? -6.495 1.261 23.871 1.00 42.81 285 GLU A C 1
ATOM 2160 O O . GLU A 1 285 ? -7.011 0.373 24.545 1.00 42.81 285 GLU A O 1
ATOM 2165 N N . LEU A 1 286 ? -5.778 0.980 22.779 1.00 40.06 286 LEU A N 1
ATOM 2166 C CA . LEU A 1 286 ? -5.398 -0.359 22.313 1.00 40.06 286 LEU A CA 1
ATOM 2167 C C . LEU A 1 286 ? -3.958 -0.733 22.712 1.00 40.06 286 LEU A C 1
ATOM 2169 O O . LEU A 1 286 ? -3.626 -1.916 22.725 1.00 40.06 286 LEU A O 1
ATOM 2173 N N . ALA A 1 287 ? -3.107 0.237 23.061 1.00 43.41 287 ALA A N 1
ATOM 2174 C CA . ALA A 1 287 ? -1.755 -0.016 23.567 1.00 43.41 287 ALA A CA 1
ATOM 2175 C C . ALA A 1 287 ? -1.767 -0.654 24.972 1.00 43.41 287 ALA A C 1
ATOM 2177 O O . ALA A 1 287 ? -0.918 -1.494 25.277 1.00 43.41 287 ALA A O 1
ATOM 2178 N N . ASP A 1 288 ? -2.782 -0.344 25.785 1.00 43.25 288 ASP A N 1
ATOM 2179 C CA . ASP A 1 288 ? -3.028 -0.986 27.087 1.00 43.25 288 ASP A CA 1
ATOM 2180 C C . ASP A 1 288 ? -3.410 -2.477 26.977 1.00 43.25 288 ASP A C 1
ATOM 2182 O O . ASP A 1 288 ? -3.347 -3.211 27.965 1.00 43.25 288 ASP A O 1
ATOM 2186 N N . LEU A 1 289 ? -3.757 -2.964 25.778 1.00 41.44 289 LEU A N 1
ATOM 2187 C CA . LEU A 1 289 ? -4.016 -4.386 25.520 1.00 41.44 289 LEU A CA 1
ATOM 2188 C C . LEU A 1 289 ? -2.724 -5.205 25.300 1.00 41.44 289 LEU A C 1
ATOM 2190 O O . LEU A 1 289 ? -2.785 -6.428 25.161 1.00 41.44 289 LEU A O 1
ATOM 2194 N N . GLY A 1 290 ? -1.551 -4.559 25.324 1.00 44.12 290 GLY A N 1
ATOM 2195 C CA . GLY A 1 290 ? -0.242 -5.212 25.383 1.00 44.12 290 GLY A CA 1
ATOM 2196 C C . GLY A 1 290 ? 0.223 -5.912 24.088 1.00 44.12 290 GLY A C 1
ATOM 2197 O O . GLY A 1 290 ? -0.452 -5.872 23.059 1.00 44.12 290 GLY A O 1
ATOM 2198 N N . PRO A 1 291 ? 1.393 -6.592 24.120 1.00 48.19 291 PRO A N 1
ATOM 2199 C CA . PRO A 1 291 ? 2.016 -7.260 22.959 1.00 48.19 291 PRO A CA 1
ATOM 2200 C C . PRO A 1 291 ? 1.183 -8.402 22.348 1.00 48.19 291 PRO A C 1
ATOM 2202 O O . PRO A 1 291 ? 1.515 -8.928 21.279 1.00 48.19 291 PRO A O 1
ATOM 2205 N N . GLU A 1 292 ? 0.090 -8.784 23.005 1.00 48.34 292 GLU A N 1
ATOM 2206 C CA . GLU A 1 292 ? -0.863 -9.769 22.507 1.00 48.34 292 GLU A CA 1
ATOM 2207 C C . GLU A 1 292 ? -1.589 -9.266 21.249 1.00 48.34 292 GLU A C 1
ATOM 2209 O O . GLU A 1 292 ? -1.726 -10.027 20.297 1.00 48.34 292 GLU A O 1
ATOM 2214 N N . VAL A 1 293 ? -1.960 -7.981 21.159 1.00 45.81 293 VAL A N 1
ATOM 2215 C CA . VAL A 1 293 ? -2.721 -7.450 20.006 1.00 45.81 293 VAL A CA 1
ATOM 2216 C C . VAL A 1 293 ? -1.908 -7.473 18.717 1.00 45.81 293 VAL A C 1
ATOM 2218 O O . VAL A 1 293 ? -2.415 -7.874 17.672 1.00 45.81 293 VAL A O 1
ATOM 2221 N N . THR A 1 294 ? -0.626 -7.113 18.784 1.00 48.25 294 THR A N 1
ATOM 2222 C CA . THR A 1 294 ? 0.283 -7.120 17.628 1.00 48.25 294 THR A CA 1
ATOM 2223 C C . THR A 1 294 ? 0.577 -8.545 17.158 1.00 48.25 294 THR A C 1
ATOM 2225 O O . THR A 1 294 ? 0.580 -8.822 15.958 1.00 48.25 294 THR A O 1
ATOM 2228 N N . THR A 1 295 ? 0.750 -9.477 18.103 1.00 49.94 295 THR A N 1
ATOM 2229 C CA . THR A 1 295 ? 0.920 -10.912 17.815 1.00 49.94 295 THR A CA 1
ATOM 2230 C C . THR A 1 295 ? -0.332 -11.493 17.151 1.00 49.94 295 THR A C 1
ATOM 2232 O O . THR A 1 295 ? -0.234 -12.318 16.244 1.00 49.94 295 THR A O 1
ATOM 2235 N N . ILE A 1 296 ? -1.514 -11.025 17.552 1.00 46.50 296 ILE A N 1
ATOM 2236 C CA . ILE A 1 296 ? -2.797 -11.492 17.037 1.00 46.50 296 ILE A CA 1
ATOM 2237 C C . ILE A 1 296 ? -3.126 -10.863 15.682 1.00 46.50 296 ILE A C 1
ATOM 2239 O O . ILE A 1 296 ? -3.526 -11.589 14.783 1.00 46.50 296 ILE A O 1
ATOM 2243 N N . ALA A 1 297 ? -2.888 -9.567 15.470 1.00 45.88 297 ALA A N 1
ATOM 2244 C CA . ALA A 1 297 ? -3.045 -8.932 14.159 1.00 45.88 297 ALA A CA 1
ATOM 2245 C C . ALA A 1 297 ? -2.158 -9.606 13.097 1.00 45.88 297 ALA A C 1
ATOM 2247 O O . ALA A 1 297 ? -2.617 -9.867 11.985 1.00 45.88 297 ALA A O 1
ATOM 2248 N N . ALA A 1 298 ? -0.927 -9.976 13.474 1.00 47.56 298 ALA A N 1
ATOM 2249 C CA . ALA A 1 298 ? -0.018 -10.764 12.644 1.00 47.56 298 ALA A CA 1
ATOM 2250 C C . ALA A 1 298 ? -0.472 -12.226 12.451 1.00 47.56 298 ALA A C 1
ATOM 2252 O O . ALA A 1 298 ? -0.180 -12.826 11.419 1.00 47.56 298 ALA A O 1
ATOM 2253 N N . ALA A 1 299 ? -1.178 -12.817 13.422 1.00 45.97 299 ALA A N 1
ATOM 2254 C CA . ALA A 1 299 ? -1.770 -14.149 13.292 1.00 45.97 299 ALA A CA 1
ATOM 2255 C C . ALA A 1 299 ? -3.027 -14.139 12.405 1.00 45.97 299 ALA A C 1
ATOM 2257 O O . ALA A 1 299 ? -3.212 -15.061 11.622 1.00 45.97 299 ALA A O 1
ATOM 2258 N N . LEU A 1 300 ? -3.849 -13.087 12.474 1.00 45.28 300 LEU A N 1
ATOM 2259 C CA . LEU A 1 300 ? -5.047 -12.887 11.651 1.00 45.28 300 LEU A CA 1
ATOM 2260 C C . LEU A 1 300 ? -4.702 -12.695 10.170 1.00 45.28 300 LEU A C 1
ATOM 2262 O O . LEU A 1 300 ? -5.403 -13.217 9.314 1.00 45.28 300 LEU A O 1
ATOM 2266 N N . THR A 1 301 ? -3.601 -12.003 9.865 1.00 46.41 301 THR A N 1
ATOM 2267 C CA . THR A 1 301 ? -3.122 -11.809 8.481 1.00 46.41 301 THR A CA 1
ATOM 2268 C C . THR A 1 301 ? -2.430 -13.037 7.884 1.00 46.41 301 THR A C 1
ATOM 2270 O O . THR A 1 301 ? -2.249 -13.088 6.673 1.00 46.41 301 THR A O 1
ATOM 2273 N N . ARG A 1 302 ? -2.034 -14.022 8.703 1.00 47.88 302 ARG A N 1
ATOM 2274 C CA . ARG A 1 302 ? -1.344 -15.253 8.258 1.00 47.88 302 ARG A CA 1
ATOM 2275 C C . ARG A 1 302 ? -2.176 -16.524 8.411 1.00 47.88 302 ARG A C 1
ATOM 2277 O O . ARG A 1 302 ? -1.684 -17.605 8.102 1.00 47.88 302 ARG A O 1
ATOM 2284 N N . ALA A 1 303 ? -3.376 -16.439 8.975 1.00 45.03 303 ALA A N 1
ATOM 2285 C CA . ALA A 1 303 ? -4.164 -17.624 9.262 1.00 45.03 303 ALA A CA 1
ATOM 2286 C C . ALA A 1 303 ? -4.850 -18.129 7.988 1.00 45.03 303 ALA A C 1
ATOM 2288 O O . ALA A 1 303 ? -5.892 -17.615 7.598 1.00 45.03 303 ALA A O 1
ATOM 2289 N N . ASP A 1 304 ? -4.336 -19.227 7.436 1.00 48.72 304 ASP A N 1
ATOM 2290 C CA . ASP A 1 304 ? -5.062 -20.093 6.490 1.00 48.72 304 ASP A CA 1
ATOM 2291 C C . ASP A 1 304 ? -6.280 -20.797 7.147 1.00 48.72 304 ASP A C 1
ATOM 2293 O O . ASP A 1 304 ? -6.977 -21.585 6.510 1.00 48.72 304 ASP A O 1
ATOM 2297 N N . ASP A 1 305 ? -6.537 -20.532 8.437 1.00 53.88 305 ASP A N 1
ATOM 2298 C CA . ASP A 1 305 ? -7.621 -21.098 9.241 1.00 53.88 305 ASP A CA 1
ATOM 2299 C C . ASP A 1 305 ? -8.538 -19.986 9.806 1.00 53.88 305 ASP A C 1
ATOM 2301 O O . ASP A 1 305 ? -8.238 -19.383 10.851 1.00 53.88 305 ASP A O 1
ATOM 2305 N N . PRO A 1 306 ? -9.689 -19.735 9.155 1.00 53.34 306 PRO A N 1
ATOM 2306 C CA . PRO A 1 306 ? -10.675 -18.742 9.578 1.00 53.34 306 PRO A CA 1
ATOM 2307 C C . PRO A 1 306 ? -11.224 -18.976 10.991 1.00 53.34 306 PRO A C 1
ATOM 2309 O O . PRO A 1 306 ? -11.585 -18.018 11.674 1.00 53.34 306 PRO A O 1
ATOM 2312 N N . ALA A 1 307 ? -11.275 -20.226 11.465 1.00 53.69 307 ALA A N 1
ATOM 2313 C CA . ALA A 1 307 ? -11.800 -20.542 12.792 1.00 53.69 307 ALA A CA 1
ATOM 2314 C C . ALA A 1 307 ? -10.842 -20.075 13.897 1.00 53.69 307 ALA A C 1
ATOM 2316 O O . ALA A 1 307 ? -11.275 -19.559 14.930 1.00 53.69 307 ALA A O 1
ATOM 2317 N N . ARG A 1 308 ? -9.531 -20.192 13.660 1.00 57.16 308 ARG A N 1
ATOM 2318 C CA . ARG A 1 308 ? -8.496 -19.706 14.581 1.00 57.16 308 ARG A CA 1
ATOM 2319 C C . ARG A 1 308 ? -8.405 -18.183 14.587 1.00 57.16 308 ARG A C 1
ATOM 2321 O O . ARG A 1 308 ? -8.227 -17.591 15.652 1.00 57.16 308 ARG A O 1
ATOM 2328 N N . ALA A 1 309 ? -8.565 -17.557 13.423 1.00 57.06 309 ALA A N 1
ATOM 2329 C CA . ALA A 1 309 ? -8.648 -16.108 13.306 1.00 57.06 309 ALA A CA 1
ATOM 2330 C C . ALA A 1 309 ? -9.862 -15.554 14.071 1.00 57.06 309 ALA A C 1
ATOM 2332 O O . ALA A 1 309 ? -9.733 -14.652 14.899 1.00 57.06 309 ALA A O 1
ATOM 2333 N N . LEU A 1 310 ? -11.029 -16.171 13.882 1.00 59.84 310 LEU A N 1
ATOM 2334 C CA . LEU A 1 310 ? -12.240 -15.820 14.610 1.00 59.84 310 LEU A CA 1
ATOM 2335 C C . LEU A 1 310 ? -12.052 -15.991 16.128 1.00 59.84 310 LEU A C 1
ATOM 2337 O O . LEU A 1 310 ? -12.339 -15.065 16.875 1.00 59.84 310 LEU A O 1
ATOM 2341 N N . ALA A 1 311 ? -11.493 -17.109 16.600 1.00 59.34 311 ALA A N 1
ATOM 2342 C CA . ALA A 1 311 ? -11.246 -17.327 18.031 1.00 59.34 311 ALA A CA 1
ATOM 2343 C C . ALA A 1 311 ? -10.353 -16.239 18.667 1.00 59.34 311 ALA A C 1
ATOM 2345 O O . ALA A 1 311 ? -10.628 -15.777 19.773 1.00 59.34 311 ALA A O 1
ATOM 2346 N N . LEU A 1 312 ? -9.315 -15.794 17.952 1.00 60.09 312 LEU A N 1
ATOM 2347 C CA . LEU A 1 312 ? -8.404 -14.740 18.401 1.00 60.09 312 LEU A CA 1
ATOM 2348 C C . LEU A 1 312 ? -9.048 -13.347 18.407 1.00 60.09 312 LEU A C 1
ATOM 2350 O O . LEU A 1 312 ? -8.855 -12.583 19.352 1.00 60.09 312 LEU A O 1
ATOM 2354 N N . PHE A 1 313 ? -9.841 -13.024 17.382 1.00 65.38 313 PHE A N 1
ATOM 2355 C CA . PHE A 1 313 ? -10.631 -11.792 17.350 1.00 65.38 313 PHE A CA 1
ATOM 2356 C C . PHE A 1 313 ? -11.608 -11.723 18.534 1.00 65.38 313 PHE A C 1
ATOM 2358 O O . PHE A 1 313 ? -11.792 -10.669 19.140 1.00 65.38 313 PHE A O 1
ATOM 2365 N N . LEU A 1 314 ? -12.206 -12.854 18.902 1.00 62.59 314 LEU A N 1
ATOM 2366 C CA . LEU A 1 314 ? -13.203 -12.932 19.967 1.00 62.59 314 LEU A CA 1
ATOM 2367 C C . LEU A 1 314 ? -12.617 -12.822 21.378 1.00 62.59 314 LEU A C 1
ATOM 2369 O O . LEU A 1 314 ? -13.271 -12.238 22.243 1.00 62.59 314 LEU A O 1
ATOM 2373 N N . ASP A 1 315 ? -11.396 -13.312 21.608 1.00 62.06 315 ASP A N 1
ATOM 2374 C CA . ASP A 1 315 ? -10.658 -13.059 22.858 1.00 62.06 315 ASP A CA 1
ATOM 2375 C C . ASP A 1 315 ? -10.348 -11.560 23.034 1.00 62.06 315 ASP A C 1
ATOM 2377 O O . ASP A 1 315 ? -10.498 -10.985 24.114 1.00 62.06 315 ASP A O 1
ATOM 2381 N N . LEU A 1 316 ? -10.000 -10.887 21.937 1.00 60.69 316 LEU A N 1
ATOM 2382 C CA . LEU A 1 316 ? -9.766 -9.442 21.894 1.00 60.69 316 LEU A CA 1
ATOM 2383 C C . LEU A 1 316 ? -11.042 -8.632 22.135 1.00 60.69 316 LEU A C 1
ATOM 2385 O O . LEU A 1 316 ? -11.057 -7.720 22.963 1.00 60.69 316 LEU A O 1
ATOM 2389 N N . PHE A 1 317 ? -12.130 -8.994 21.454 1.00 61.69 317 PHE A N 1
ATOM 2390 C CA . PHE A 1 317 ? -13.434 -8.363 21.642 1.00 61.69 317 PHE A CA 1
ATOM 2391 C C . PHE A 1 317 ? -13.919 -8.523 23.093 1.00 61.69 317 PHE A C 1
ATOM 2393 O O . PHE A 1 317 ? -14.460 -7.586 23.677 1.00 61.69 317 PHE A O 1
ATOM 2400 N N . HIS A 1 318 ? -13.646 -9.672 23.722 1.00 62.31 318 HIS A N 1
ATOM 2401 C CA . HIS A 1 318 ? -13.936 -9.925 25.134 1.00 62.31 318 HIS A CA 1
ATOM 2402 C C . HIS A 1 318 ? -13.197 -8.962 26.079 1.00 62.31 318 HIS A C 1
ATOM 2404 O O . HIS A 1 318 ? -13.810 -8.417 26.999 1.00 62.31 318 HIS A O 1
ATOM 2410 N N . LYS A 1 319 ? -11.905 -8.709 25.834 1.00 60.69 319 LYS A N 1
ATOM 2411 C CA . LYS A 1 319 ? -11.093 -7.773 26.633 1.00 60.69 319 LYS A CA 1
ATOM 2412 C C . LYS A 1 319 ? -11.552 -6.316 26.486 1.00 60.69 319 LYS A C 1
ATOM 2414 O O . LYS A 1 319 ? -11.445 -5.557 27.447 1.00 60.69 319 LYS A O 1
ATOM 2419 N N . ALA A 1 320 ? -12.083 -5.941 25.320 1.00 55.78 320 ALA A N 1
ATOM 2420 C CA . ALA A 1 320 ? -12.497 -4.572 25.005 1.00 55.78 320 ALA A CA 1
ATOM 2421 C C . ALA A 1 320 ? -13.945 -4.229 25.411 1.00 55.78 320 ALA A C 1
ATOM 2423 O O . ALA A 1 320 ? -14.294 -3.054 25.532 1.00 55.78 320 ALA A O 1
ATOM 2424 N N . LEU A 1 321 ? -14.815 -5.224 25.619 1.00 59.75 321 LEU A N 1
ATOM 2425 C CA . LEU A 1 321 ? -16.217 -4.964 25.941 1.00 59.75 321 LEU A CA 1
ATOM 2426 C C . LEU A 1 321 ? -16.401 -4.427 27.375 1.00 59.75 321 LEU A C 1
ATOM 2428 O O . LEU A 1 321 ? -15.816 -4.956 28.324 1.00 59.75 321 LEU A O 1
ATOM 2432 N N . PRO A 1 322 ? -17.313 -3.455 27.586 1.00 56.41 322 PRO A N 1
ATOM 2433 C CA . PRO A 1 322 ? -17.664 -2.980 28.918 1.00 56.41 322 PRO A CA 1
ATOM 2434 C C . PRO A 1 322 ? -18.097 -4.135 29.830 1.00 56.41 322 PRO A C 1
ATOM 2436 O O . PRO A 1 322 ? -18.950 -4.955 29.466 1.00 56.41 322 PRO A O 1
ATOM 2439 N N . ARG A 1 323 ? -17.552 -4.169 31.053 1.00 63.34 323 ARG A N 1
ATOM 2440 C CA . ARG A 1 323 ? -17.903 -5.136 32.117 1.00 63.34 323 ARG A CA 1
ATOM 2441 C C . ARG A 1 323 ? -19.335 -4.977 32.657 1.00 63.34 323 ARG A C 1
ATOM 2443 O O . ARG A 1 323 ? -19.689 -5.601 33.650 1.00 63.34 323 ARG A O 1
ATOM 2450 N N . THR A 1 324 ? -20.145 -4.112 32.055 1.00 62.22 324 THR A N 1
ATOM 2451 C CA . THR A 1 324 ? -21.442 -3.678 32.588 1.00 62.22 324 THR A CA 1
ATOM 2452 C C . THR A 1 324 ? -22.606 -4.597 32.227 1.00 62.22 324 THR A C 1
ATOM 2454 O O . THR A 1 324 ? -23.671 -4.461 32.820 1.00 62.22 324 THR A O 1
ATOM 2457 N N . CYS A 1 325 ? -22.434 -5.551 31.307 1.00 64.44 325 CYS A N 1
ATOM 2458 C CA . CYS A 1 325 ? -23.478 -6.538 31.026 1.00 64.44 325 CYS A CA 1
ATOM 2459 C C . CYS A 1 325 ? -23.455 -7.656 32.066 1.00 64.44 325 CYS A C 1
ATOM 2461 O O . CYS A 1 325 ? -22.470 -8.386 32.193 1.00 64.44 325 CYS A O 1
ATOM 2463 N N . ARG A 1 326 ? -24.558 -7.779 32.810 1.00 82.75 326 ARG A N 1
ATOM 2464 C CA . ARG A 1 326 ? -24.762 -8.871 33.757 1.00 82.75 326 ARG A CA 1
ATOM 2465 C C . ARG A 1 326 ? -24.966 -10.183 32.978 1.00 82.75 326 ARG A C 1
ATOM 2467 O O . ARG A 1 326 ? -25.807 -10.216 32.084 1.00 82.75 326 ARG A O 1
ATOM 2474 N N . PRO A 1 327 ? -24.250 -11.260 33.330 1.00 83.44 327 PRO A N 1
ATOM 2475 C CA . PRO A 1 327 ? -24.485 -12.583 32.764 1.00 83.44 327 PRO A CA 1
ATOM 2476 C C . PRO A 1 327 ? -25.868 -13.120 33.172 1.00 83.44 327 PRO A C 1
ATOM 2478 O O . PRO A 1 327 ? -26.244 -13.013 34.345 1.00 83.44 327 PRO A O 1
ATOM 2481 N N . ALA A 1 328 ? -26.611 -13.711 32.231 1.00 87.00 328 ALA A N 1
ATOM 2482 C CA . ALA A 1 328 ? -27.832 -14.447 32.551 1.00 87.00 328 ALA A CA 1
ATOM 2483 C C . ALA A 1 328 ? -27.464 -15.792 33.195 1.00 87.00 328 ALA A C 1
ATOM 2485 O O . ALA A 1 328 ? -26.584 -16.513 32.726 1.00 87.00 328 ALA A O 1
ATOM 2486 N N . SER A 1 329 ? -28.122 -16.138 34.294 1.00 88.88 329 SER A N 1
ATOM 2487 C CA . SER A 1 329 ? -27.948 -17.429 34.952 1.00 88.88 329 SER A CA 1
ATOM 2488 C C . SER A 1 329 ? -28.569 -18.564 34.121 1.00 88.88 329 SER A C 1
ATOM 2490 O O . SER A 1 329 ? -29.542 -18.350 33.393 1.00 88.88 329 SER A O 1
ATOM 2492 N N . PRO A 1 330 ? -28.100 -19.817 34.280 1.00 87.88 330 PRO A N 1
ATOM 2493 C CA . PRO A 1 330 ? -28.700 -20.970 33.603 1.00 87.88 330 PRO A CA 1
ATOM 2494 C C . PRO A 1 330 ? -30.188 -21.191 33.924 1.00 87.88 330 PRO A C 1
ATOM 2496 O O . PRO A 1 330 ? -30.887 -21.907 33.212 1.00 87.88 330 PRO A O 1
ATOM 2499 N N . GLU A 1 331 ? -30.683 -20.651 35.037 1.00 88.75 331 GLU A N 1
ATOM 2500 C CA . GLU A 1 331 ? -32.103 -20.701 35.393 1.00 88.75 331 GLU A CA 1
ATOM 2501 C C . GLU A 1 331 ? -32.909 -19.627 34.652 1.00 88.75 331 GLU A C 1
ATOM 2503 O O . GLU A 1 331 ? -33.970 -19.937 34.115 1.00 88.75 331 GLU A O 1
ATOM 2508 N N . GLU A 1 332 ? -32.366 -18.411 34.524 1.00 90.19 332 GLU A N 1
ATOM 2509 C CA . GLU A 1 332 ? -32.953 -17.336 33.712 1.00 90.19 332 GLU A CA 1
ATOM 2510 C C . GLU A 1 332 ? -33.052 -17.748 32.234 1.00 90.19 332 GLU A C 1
ATOM 2512 O O . GLU A 1 332 ? -34.116 -17.591 31.636 1.00 90.19 332 GLU A O 1
ATOM 2517 N N . LEU A 1 333 ? -32.003 -18.369 31.675 1.00 91.50 333 LEU A N 1
ATOM 2518 C CA . LEU A 1 333 ? -32.011 -18.877 30.295 1.00 91.50 333 LEU A CA 1
ATOM 2519 C C . LEU A 1 333 ? -33.051 -19.988 30.084 1.00 91.50 333 LEU A C 1
ATOM 2521 O O . LEU A 1 333 ? -33.749 -19.994 29.072 1.00 91.50 333 LEU A O 1
ATOM 2525 N N . ARG A 1 334 ? -33.219 -20.895 31.057 1.00 91.25 334 ARG A N 1
ATOM 2526 C CA . ARG A 1 334 ? -34.250 -21.952 31.006 1.00 91.25 334 ARG A CA 1
ATOM 2527 C C . ARG A 1 334 ? -35.679 -21.410 31.069 1.00 91.25 334 ARG A C 1
ATOM 2529 O O . ARG A 1 334 ? -36.600 -22.099 30.640 1.00 91.25 334 ARG A O 1
ATOM 2536 N N . GLY A 1 335 ? -35.867 -20.206 31.608 1.00 93.69 335 GLY A N 1
ATOM 2537 C CA . GLY A 1 335 ? -37.157 -19.518 31.659 1.00 93.69 335 GLY A CA 1
ATOM 2538 C C . GLY A 1 335 ? -37.524 -18.775 30.372 1.00 93.69 335 GLY A C 1
ATOM 2539 O O . GLY A 1 335 ? -38.602 -18.184 30.304 1.00 93.69 335 GLY A O 1
ATOM 2540 N N . ILE A 1 336 ? -36.650 -18.751 29.364 1.00 96.31 336 ILE A N 1
ATOM 2541 C CA . ILE A 1 336 ? -36.952 -18.156 28.061 1.00 96.31 336 ILE A CA 1
ATOM 2542 C C . ILE A 1 336 ? -37.741 -19.163 27.231 1.00 96.31 336 ILE A C 1
ATOM 2544 O O . ILE A 1 336 ? -37.436 -20.349 27.212 1.00 96.31 336 ILE A O 1
ATOM 2548 N N . THR A 1 337 ? -38.783 -18.689 26.559 1.00 96.44 337 THR A N 1
ATOM 2549 C CA . THR A 1 337 ? -39.613 -19.476 25.645 1.00 96.44 337 THR A CA 1
ATOM 2550 C C . THR A 1 337 ? -39.404 -19.016 24.204 1.00 96.44 337 THR A C 1
ATOM 2552 O O . THR A 1 337 ? -38.963 -17.894 23.956 1.00 96.44 337 THR A O 1
ATOM 2555 N N . LEU A 1 338 ? -39.796 -19.834 23.223 1.00 94.38 338 LEU A N 1
ATOM 2556 C CA . LEU A 1 338 ? -39.800 -19.400 21.821 1.00 94.38 338 LEU A CA 1
ATOM 2557 C C . LEU A 1 338 ? -40.673 -18.147 21.609 1.00 94.38 338 LEU A C 1
ATOM 2559 O O . LEU A 1 338 ? -40.331 -17.283 20.809 1.00 94.38 338 LEU A O 1
ATOM 2563 N N . ALA A 1 339 ? -41.776 -18.012 22.351 1.00 94.12 339 ALA A N 1
ATOM 2564 C CA . ALA A 1 339 ? -42.624 -16.826 22.277 1.00 94.12 339 ALA A CA 1
ATOM 2565 C C . ALA A 1 339 ? -41.890 -15.559 22.747 1.00 94.12 339 ALA A C 1
ATOM 2567 O O . ALA A 1 339 ? -42.104 -14.501 22.160 1.00 94.12 339 ALA A O 1
ATOM 2568 N N . ASP A 1 340 ? -41.007 -15.666 23.743 1.00 96.00 340 ASP A N 1
ATOM 2569 C CA . ASP A 1 340 ? -40.135 -14.559 24.148 1.00 96.00 340 ASP A CA 1
ATOM 2570 C C . ASP A 1 340 ? -39.145 -14.216 23.024 1.00 96.00 340 ASP A C 1
ATOM 2572 O O . ASP A 1 340 ? -39.047 -13.063 22.611 1.00 96.00 340 ASP A O 1
ATOM 2576 N N . VAL A 1 341 ? -38.482 -15.225 22.443 1.00 95.06 341 VAL A N 1
ATOM 2577 C CA . VAL A 1 341 ? -37.539 -15.025 21.325 1.00 95.06 341 VAL A CA 1
ATOM 2578 C C . VAL A 1 341 ? -38.208 -14.359 20.120 1.00 95.06 341 VAL A C 1
ATOM 2580 O O . VAL A 1 341 ? -37.562 -13.583 19.424 1.00 95.06 341 VAL A O 1
ATOM 2583 N N . VAL A 1 342 ? -39.492 -14.616 19.867 1.00 93.75 342 VAL A N 1
ATOM 2584 C CA . VAL A 1 342 ? -40.233 -14.025 18.740 1.00 93.75 342 VAL A CA 1
ATOM 2585 C C . VAL A 1 342 ? -40.757 -12.625 19.051 1.00 93.75 342 VAL A C 1
ATOM 2587 O O . VAL A 1 342 ? -40.688 -11.751 18.194 1.00 93.75 342 VAL A O 1
ATOM 2590 N N . ASN A 1 343 ? -41.315 -12.411 20.244 1.00 94.19 343 ASN A N 1
ATOM 2591 C CA . ASN A 1 343 ? -42.154 -11.238 20.509 1.00 94.19 343 ASN A CA 1
ATOM 2592 C C . ASN A 1 343 ? -41.486 -10.180 21.395 1.00 94.19 343 ASN A C 1
ATOM 2594 O O . ASN A 1 343 ? -41.939 -9.037 21.408 1.00 94.19 343 ASN A O 1
ATOM 2598 N N . THR A 1 344 ? -40.437 -10.524 22.146 1.00 96.88 344 THR A N 1
ATOM 2599 C CA . THR A 1 344 ? -39.736 -9.560 23.005 1.00 96.88 344 THR A CA 1
ATOM 2600 C C . THR A 1 344 ? -38.932 -8.578 22.143 1.00 96.88 344 THR A C 1
ATOM 2602 O O . THR A 1 344 ? -38.213 -9.029 21.247 1.00 96.88 344 THR A O 1
ATOM 2605 N N . PRO A 1 345 ? -39.010 -7.251 22.369 1.00 97.00 345 PRO A N 1
ATOM 2606 C CA . PRO A 1 345 ? -38.147 -6.283 21.691 1.00 97.00 345 PRO A CA 1
ATOM 2607 C C . PRO A 1 345 ? -36.668 -6.675 21.793 1.00 97.00 345 PRO A C 1
ATOM 2609 O O . PRO A 1 345 ? -36.223 -7.120 22.849 1.00 97.00 345 PRO A O 1
ATOM 2612 N N . LEU A 1 346 ? -35.893 -6.519 20.712 1.00 95.31 346 LEU A N 1
ATOM 2613 C CA . LEU A 1 346 ? -34.514 -7.023 20.665 1.00 95.31 346 LEU A CA 1
ATOM 2614 C C . LEU A 1 346 ? -33.634 -6.553 21.835 1.00 95.31 346 LEU A C 1
ATOM 2616 O O . LEU A 1 346 ? -32.950 -7.401 22.404 1.00 95.31 346 LEU A O 1
ATOM 2620 N N . PRO A 1 347 ? -33.647 -5.267 22.247 1.00 95.44 347 PRO A N 1
ATOM 2621 C CA . PRO A 1 347 ? -32.827 -4.824 23.374 1.00 95.44 347 PRO A CA 1
ATOM 2622 C C . PRO A 1 347 ? -33.163 -5.556 24.679 1.00 95.44 347 PRO A C 1
ATOM 2624 O O . PRO A 1 347 ? -32.261 -5.974 25.399 1.00 95.44 347 PRO A O 1
ATOM 2627 N N . GLU A 1 348 ? -34.454 -5.777 24.944 1.00 96.06 348 GLU A N 1
ATOM 2628 C CA . GLU A 1 348 ? -34.926 -6.511 26.123 1.00 96.06 348 GLU A CA 1
ATOM 2629 C C . GLU A 1 348 ? -34.572 -8.000 26.035 1.00 96.06 348 GLU A C 1
ATOM 2631 O O . GLU A 1 348 ? -34.202 -8.612 27.036 1.00 96.06 348 GLU A O 1
ATOM 2636 N N . LEU A 1 349 ? -34.649 -8.590 24.835 1.00 96.38 349 LEU A N 1
ATOM 2637 C CA . LEU A 1 349 ? -34.244 -9.975 24.608 1.00 96.38 349 LEU A CA 1
ATOM 2638 C C . LEU A 1 349 ? -32.748 -10.145 24.889 1.00 96.38 349 LEU A C 1
ATOM 2640 O O . LEU A 1 349 ? -32.387 -11.052 25.635 1.00 96.38 349 LEU A O 1
ATOM 2644 N N . LEU A 1 350 ? -31.901 -9.265 24.338 1.00 95.38 350 LEU A N 1
ATOM 2645 C CA . LEU A 1 350 ? -30.448 -9.269 24.537 1.00 95.38 350 LEU A CA 1
ATOM 2646 C C . LEU A 1 350 ? -30.085 -9.135 26.020 1.00 95.38 350 LEU A C 1
ATOM 2648 O O . LEU A 1 350 ? -29.287 -9.923 26.520 1.00 95.38 350 LEU A O 1
ATOM 2652 N N . GLU A 1 351 ? -30.711 -8.205 26.744 1.00 94.00 351 GLU A N 1
ATOM 2653 C CA . GLU A 1 351 ? -30.508 -8.062 28.189 1.00 94.00 351 GLU A CA 1
ATOM 2654 C C . GLU A 1 351 ? -30.914 -9.337 28.942 1.00 94.00 351 GLU A C 1
ATOM 2656 O O . GLU A 1 351 ? -30.153 -9.848 29.765 1.00 94.00 351 GLU A O 1
ATOM 2661 N N . ARG A 1 352 ? -32.080 -9.903 28.613 1.00 94.62 352 ARG A N 1
ATOM 2662 C CA . ARG A 1 352 ? -32.625 -11.093 29.276 1.00 94.62 352 ARG A CA 1
ATOM 2663 C C . ARG A 1 352 ? -31.792 -12.355 29.030 1.00 94.62 352 ARG A C 1
ATOM 2665 O O . ARG A 1 352 ? -31.697 -13.184 29.933 1.00 94.62 352 ARG A O 1
ATOM 2672 N N . VAL A 1 353 ? -31.182 -12.508 27.851 1.00 95.25 353 VAL A N 1
ATOM 2673 C CA . VAL A 1 353 ? -30.259 -13.623 27.553 1.00 95.25 353 VAL A CA 1
ATOM 2674 C C . VAL A 1 353 ? -28.811 -13.342 27.976 1.00 95.25 353 VAL A C 1
ATOM 2676 O O . VAL A 1 353 ? -27.950 -14.201 27.800 1.00 95.25 353 VAL A O 1
ATOM 2679 N N . GLY A 1 354 ? -28.503 -12.153 28.507 1.00 93.69 354 GLY A N 1
ATOM 2680 C CA . GLY A 1 354 ? -27.123 -11.752 28.794 1.00 93.69 354 GLY A CA 1
ATOM 2681 C C . GLY A 1 354 ? -26.252 -11.687 27.532 1.00 93.69 354 GLY A C 1
ATOM 2682 O O . GLY A 1 354 ? -25.062 -12.014 27.581 1.00 93.69 354 GLY A O 1
ATOM 2683 N N . ALA A 1 355 ? -26.849 -11.311 26.397 1.00 93.62 355 ALA A N 1
ATOM 2684 C CA . ALA A 1 355 ? -26.178 -11.169 25.114 1.00 93.62 355 ALA A CA 1
ATOM 2685 C C . ALA A 1 355 ? -25.801 -9.719 24.821 1.00 93.62 355 ALA A C 1
ATOM 2687 O O . ALA A 1 355 ? -26.516 -8.786 25.180 1.00 93.62 355 ALA A O 1
ATOM 2688 N N . VAL A 1 356 ? -24.702 -9.529 24.092 1.00 92.75 356 VAL A N 1
ATOM 2689 C CA . VAL A 1 356 ? -24.343 -8.226 23.522 1.00 92.75 356 VAL A CA 1
ATOM 2690 C C . VAL A 1 356 ? -24.172 -8.325 22.024 1.00 92.75 356 VAL A C 1
ATOM 2692 O O . VAL A 1 356 ? -23.558 -9.261 21.522 1.00 92.75 356 VAL A O 1
ATOM 2695 N N . LEU A 1 357 ? -24.719 -7.328 21.336 1.00 92.06 357 LEU A N 1
ATOM 2696 C CA . LEU A 1 357 ? -24.645 -7.179 19.895 1.00 92.06 357 LEU A CA 1
ATOM 2697 C C . LEU A 1 357 ? -23.438 -6.311 19.523 1.00 92.06 357 LEU A C 1
ATOM 2699 O O . LEU A 1 357 ? -23.373 -5.146 19.909 1.00 92.06 357 LEU A O 1
ATOM 2703 N N . GLY A 1 358 ? -22.499 -6.886 18.782 1.00 88.69 358 GLY A N 1
ATOM 2704 C CA . GLY A 1 358 ? -21.329 -6.224 18.218 1.00 88.69 358 GLY A CA 1
ATOM 2705 C C . GLY A 1 358 ? -21.329 -6.275 16.693 1.00 88.69 358 GLY A C 1
ATOM 2706 O O . GLY A 1 358 ? -21.971 -7.131 16.080 1.00 88.69 358 GLY A O 1
ATOM 2707 N N . GLU A 1 359 ? -20.586 -5.360 16.079 1.00 88.88 359 GLU A N 1
ATOM 2708 C CA . GLU A 1 359 ? -20.351 -5.361 14.637 1.00 88.88 359 GLU A CA 1
ATOM 2709 C C . GLU A 1 359 ? -18.945 -5.900 14.338 1.00 88.88 359 GLU A C 1
ATOM 2711 O O . GLU A 1 359 ? -17.976 -5.528 15.000 1.00 88.88 359 GLU A O 1
ATOM 2716 N N . ILE A 1 360 ? -18.830 -6.789 13.351 1.00 85.62 360 ILE A N 1
ATOM 2717 C CA . ILE A 1 360 ? -17.577 -7.382 12.876 1.00 85.62 360 ILE A CA 1
ATOM 2718 C C . ILE A 1 360 ? -17.479 -7.210 11.361 1.00 85.62 360 ILE A C 1
ATOM 2720 O O . ILE A 1 360 ? -18.424 -7.493 10.630 1.00 85.62 360 ILE A O 1
ATOM 2724 N N . ARG A 1 361 ? -16.326 -6.753 10.867 1.00 80.38 361 ARG A N 1
ATOM 2725 C CA . ARG A 1 361 ? -16.043 -6.724 9.428 1.00 80.38 361 ARG A CA 1
ATOM 2726 C C . ARG A 1 361 ? -15.448 -8.063 9.010 1.00 80.38 361 ARG A C 1
ATOM 2728 O O . ARG A 1 361 ? -14.316 -8.367 9.369 1.00 80.38 361 ARG A O 1
ATOM 2735 N N . LEU A 1 362 ? -16.222 -8.841 8.262 1.00 80.00 362 LEU A N 1
ATOM 2736 C CA . LEU A 1 362 ? -15.766 -10.022 7.534 1.00 80.00 362 LEU A CA 1
ATOM 2737 C C . LEU A 1 362 ? -16.083 -9.804 6.052 1.00 80.00 362 LEU A C 1
ATOM 2739 O O . LEU A 1 362 ? -17.164 -9.322 5.726 1.00 80.00 362 LEU A O 1
ATOM 2743 N N . GLU A 1 363 ? -15.136 -10.130 5.173 1.00 70.62 363 GLU A N 1
ATOM 2744 C CA . GLU A 1 363 ? -15.270 -9.943 3.715 1.00 70.62 363 GLU A CA 1
ATOM 2745 C C . GLU A 1 363 ? -16.158 -11.007 3.045 1.00 70.62 363 GLU A C 1
ATOM 2747 O O . GLU A 1 363 ? -16.426 -10.939 1.847 1.00 70.62 363 GLU A O 1
ATOM 2752 N N . ASP A 1 364 ? -16.648 -11.981 3.813 1.00 77.81 364 ASP A N 1
ATOM 2753 C CA . ASP A 1 364 ? -17.566 -13.006 3.329 1.00 77.81 364 ASP A CA 1
ATOM 2754 C C . ASP A 1 364 ? -18.978 -12.427 3.146 1.00 77.81 364 ASP A C 1
ATOM 2756 O O . ASP A 1 364 ? -19.684 -12.120 4.111 1.00 77.81 364 ASP A O 1
ATOM 2760 N N . ALA A 1 365 ? -19.396 -12.294 1.886 1.00 76.38 365 ALA A N 1
ATOM 2761 C CA . ALA A 1 365 ? -20.710 -11.778 1.512 1.00 76.38 365 ALA A CA 1
ATOM 2762 C C . ALA A 1 365 ? -21.876 -12.636 2.045 1.00 76.38 365 ALA A C 1
ATOM 2764 O O . ALA A 1 365 ? -22.974 -12.107 2.246 1.00 76.38 365 ALA A O 1
ATOM 2765 N N . ASP A 1 366 ? -21.639 -13.925 2.314 1.00 81.12 366 ASP A N 1
ATOM 2766 C CA . ASP A 1 366 ? -22.641 -14.867 2.820 1.00 81.12 366 ASP A CA 1
ATOM 2767 C C . ASP A 1 366 ? -22.700 -14.910 4.360 1.00 81.12 366 ASP A C 1
ATOM 2769 O O . ASP A 1 366 ? -23.557 -15.597 4.934 1.00 81.12 366 ASP A O 1
ATOM 2773 N N . PHE A 1 367 ? -21.823 -14.171 5.050 1.00 83.94 367 PHE A N 1
ATOM 2774 C CA . PHE A 1 367 ? -21.803 -14.109 6.507 1.00 83.94 367 PHE A CA 1
ATOM 2775 C C . PHE A 1 367 ? -22.967 -13.260 7.046 1.00 83.94 367 PHE A C 1
ATOM 2777 O O . PHE A 1 367 ? -22.998 -12.031 6.923 1.00 83.94 367 PHE A O 1
ATOM 2784 N N . GLY A 1 368 ? -23.938 -13.932 7.674 1.00 85.56 368 GLY A N 1
ATOM 2785 C CA . GLY A 1 368 ? -25.092 -13.293 8.320 1.00 85.56 368 GLY A CA 1
ATOM 2786 C C . GLY A 1 368 ? -24.843 -12.869 9.772 1.00 85.56 368 GLY A C 1
ATOM 2787 O O . GLY A 1 368 ? -25.433 -11.905 10.255 1.00 85.56 368 GLY A O 1
ATOM 2788 N N . GLY A 1 369 ? -23.942 -13.564 10.467 1.00 89.69 369 GLY A N 1
ATOM 2789 C CA . GLY A 1 369 ? -23.611 -13.323 11.867 1.00 89.69 369 GLY A CA 1
ATOM 2790 C C . GLY A 1 369 ? -23.226 -14.607 12.600 1.00 89.69 369 GLY A C 1
ATOM 2791 O O . GLY A 1 369 ? -23.420 -15.713 12.096 1.00 89.69 369 GLY A O 1
ATOM 2792 N N . VAL A 1 370 ? -22.693 -14.461 13.809 1.00 91.31 370 VAL A N 1
ATOM 2793 C CA . VAL A 1 370 ? -22.334 -15.577 14.693 1.00 91.31 370 VAL A CA 1
ATOM 2794 C C . VAL A 1 370 ? -22.784 -15.283 16.120 1.00 91.31 370 VAL A C 1
ATOM 2796 O O . VAL A 1 370 ? -22.698 -14.143 16.583 1.00 91.31 370 VAL A O 1
ATOM 2799 N N . LEU A 1 371 ? -23.262 -16.318 16.814 1.00 91.50 371 LEU A N 1
ATOM 2800 C CA . LEU A 1 371 ? -23.469 -16.300 18.260 1.00 91.50 371 LEU A CA 1
ATOM 2801 C C . LEU A 1 371 ? -22.437 -17.191 18.925 1.00 91.50 371 LEU A C 1
ATOM 2803 O O . LEU A 1 371 ? -22.192 -18.318 18.491 1.00 91.50 371 LEU A O 1
ATOM 2807 N N . LEU A 1 372 ? -21.848 -16.658 19.984 1.00 87.50 372 LEU A N 1
ATOM 2808 C CA . LEU A 1 372 ? -20.772 -17.290 20.721 1.00 87.50 372 LEU A CA 1
ATOM 2809 C C . LEU A 1 372 ? -21.175 -17.378 22.178 1.00 87.50 372 LEU A C 1
ATOM 2811 O O . LEU A 1 372 ? -21.495 -16.361 22.798 1.00 87.50 372 LEU A O 1
ATOM 2815 N N . ASP A 1 373 ? -21.137 -18.594 22.703 1.00 88.69 373 ASP A N 1
ATOM 2816 C CA . ASP A 1 373 ? -21.342 -18.850 24.117 1.00 88.69 373 ASP A CA 1
ATOM 2817 C C . ASP A 1 373 ? -19.996 -18.852 24.844 1.00 88.69 373 ASP A C 1
ATOM 2819 O O . ASP A 1 373 ? -19.131 -19.690 24.590 1.00 88.69 373 ASP A O 1
ATOM 2823 N N . GLN A 1 374 ? -19.810 -17.885 25.742 1.00 82.12 374 GLN A N 1
ATOM 2824 C CA . GLN A 1 374 ? -18.614 -17.760 26.576 1.00 82.12 374 GLN A CA 1
ATOM 2825 C C . GLN A 1 374 ? -18.861 -18.256 28.014 1.00 82.12 374 GLN A C 1
ATOM 2827 O O . GLN A 1 374 ? -18.190 -17.831 28.960 1.00 82.12 374 GLN A O 1
ATOM 2832 N N . GLY A 1 375 ? -19.871 -19.107 28.217 1.00 81.94 375 GLY A N 1
ATOM 2833 C CA . GLY A 1 375 ? -20.250 -19.742 29.481 1.00 81.94 375 GLY A CA 1
ATOM 2834 C C . GLY A 1 375 ? -20.970 -18.821 30.469 1.00 81.94 375 GLY A C 1
ATOM 2835 O O . GLY A 1 375 ? -21.821 -19.271 31.229 1.00 81.94 375 GLY A O 1
ATOM 2836 N N . HIS A 1 376 ? -20.648 -17.528 30.465 1.00 79.25 376 HIS A N 1
ATOM 2837 C CA . HIS A 1 376 ? -21.318 -16.512 31.278 1.00 79.25 376 HIS A CA 1
ATOM 2838 C C . HIS A 1 376 ? -21.957 -15.407 30.433 1.00 79.25 376 HIS A C 1
ATOM 2840 O O . HIS A 1 376 ? -22.823 -14.692 30.914 1.00 79.25 376 HIS A O 1
ATOM 2846 N N . ARG A 1 377 ? -21.574 -15.243 29.169 1.00 84.38 377 ARG A N 1
ATOM 2847 C CA . ARG A 1 377 ? -22.077 -14.164 28.317 1.00 84.38 377 ARG A CA 1
ATOM 2848 C C . ARG A 1 377 ? -22.237 -14.673 26.900 1.00 84.38 377 ARG A C 1
ATOM 2850 O O . ARG A 1 377 ? -21.390 -15.427 26.423 1.00 84.38 377 ARG A O 1
ATOM 2857 N N . LEU A 1 378 ? -23.289 -14.213 26.235 1.00 90.75 378 LEU A N 1
ATOM 2858 C CA . LEU A 1 378 ? -23.468 -14.445 24.811 1.00 90.75 378 LEU A CA 1
ATOM 2859 C C . LEU A 1 378 ? -22.938 -13.234 24.038 1.00 90.75 378 LEU A C 1
ATOM 2861 O O . LEU A 1 378 ? -23.207 -12.080 24.382 1.00 90.75 378 LEU A O 1
ATOM 2865 N N . VAL A 1 379 ? -22.160 -13.477 22.992 1.00 90.94 379 VAL A N 1
ATOM 2866 C CA . VAL A 1 379 ? -21.712 -12.419 22.081 1.00 90.94 379 VAL A CA 1
ATOM 2867 C C . VAL A 1 379 ? -22.303 -12.698 20.719 1.00 90.94 379 VAL A C 1
ATOM 2869 O O . VAL A 1 379 ? -22.090 -13.766 20.148 1.00 90.94 379 VAL A O 1
ATOM 2872 N N . LEU A 1 380 ? -23.052 -11.728 20.213 1.00 92.69 380 LEU A N 1
ATOM 2873 C CA . LEU A 1 380 ? -23.615 -11.758 18.882 1.00 92.69 380 LEU A CA 1
ATOM 2874 C C . LEU A 1 380 ? -22.835 -10.793 17.994 1.00 92.69 380 LEU A C 1
ATOM 2876 O O . LEU A 1 380 ? -22.843 -9.594 18.255 1.00 92.69 380 LEU A O 1
ATOM 2880 N N . ALA A 1 381 ? -22.170 -11.296 16.960 1.00 91.44 381 ALA A N 1
ATOM 2881 C CA . ALA A 1 381 ? -21.387 -10.475 16.040 1.00 91.44 381 ALA A CA 1
ATOM 2882 C C . ALA A 1 381 ? -21.979 -10.533 14.625 1.00 91.44 381 ALA A C 1
ATOM 2884 O O . ALA A 1 381 ? -22.245 -11.621 14.115 1.00 91.44 381 ALA A O 1
ATOM 2885 N N . MET A 1 382 ? -22.183 -9.374 13.991 1.00 92.00 382 MET A N 1
ATOM 2886 C CA . MET A 1 382 ? -22.772 -9.240 12.645 1.00 92.00 382 MET A CA 1
ATOM 2887 C C . MET A 1 382 ? -22.007 -8.235 11.771 1.00 92.00 382 MET A C 1
ATOM 2889 O O . MET A 1 382 ? -21.348 -7.359 12.325 1.00 92.00 382 MET A O 1
ATOM 2893 N N . PRO A 1 383 ? -22.121 -8.278 10.430 1.00 89.69 383 PRO A N 1
ATOM 2894 C CA . PRO A 1 383 ? -21.576 -7.233 9.561 1.00 89.69 383 PRO A CA 1
ATOM 2895 C C . PRO A 1 383 ? -22.078 -5.823 9.912 1.00 89.69 383 PRO A C 1
ATOM 2897 O O . PRO A 1 383 ? -23.262 -5.666 10.236 1.00 89.69 383 PRO A O 1
ATOM 2900 N N . PRO A 1 384 ? -21.232 -4.781 9.800 1.00 88.38 384 PRO A N 1
ATOM 2901 C CA . PRO A 1 384 ? -21.673 -3.403 9.987 1.00 88.38 384 PRO A CA 1
ATOM 290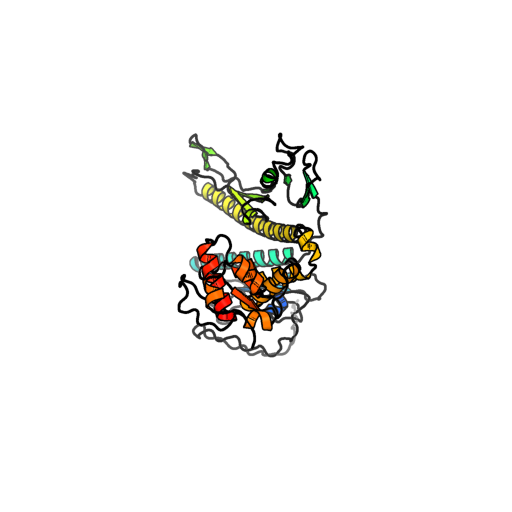2 C C . PRO A 1 384 ? -22.662 -2.973 8.895 1.00 88.38 384 PRO A C 1
ATOM 2904 O O . PRO A 1 384 ? -22.628 -3.469 7.769 1.00 88.38 384 PRO A O 1
ATOM 2907 N N . GLY A 1 385 ? -23.534 -2.017 9.222 1.00 86.94 385 GLY A N 1
ATOM 2908 C CA . GLY A 1 385 ? -24.443 -1.389 8.252 1.00 86.94 385 GLY A CA 1
ATOM 2909 C C . GLY A 1 385 ? -25.641 -2.240 7.807 1.00 86.94 385 GLY A C 1
ATOM 2910 O O . GLY A 1 385 ? -26.394 -1.814 6.932 1.00 86.94 385 GLY A O 1
ATOM 2911 N N . ARG A 1 386 ? -25.856 -3.420 8.404 1.00 87.31 386 ARG A N 1
ATOM 2912 C CA . ARG A 1 386 ? -27.058 -4.231 8.154 1.00 87.31 386 ARG A CA 1
ATOM 2913 C C . ARG A 1 386 ? -28.322 -3.487 8.627 1.00 87.31 386 ARG A C 1
ATOM 2915 O O . ARG A 1 386 ? -28.296 -2.909 9.720 1.00 87.31 386 ARG A O 1
ATOM 2922 N N . PRO A 1 387 ? -29.432 -3.522 7.861 1.00 92.75 387 PRO A N 1
ATOM 2923 C CA . PRO A 1 387 ? -30.713 -2.966 8.290 1.00 92.75 387 PRO A CA 1
ATOM 2924 C C . PRO A 1 387 ? -31.144 -3.501 9.661 1.00 92.75 387 PRO A C 1
ATOM 2926 O O . PRO A 1 387 ? -30.940 -4.674 9.968 1.00 92.75 387 PRO A O 1
ATOM 2929 N N . GLU A 1 388 ? -31.785 -2.663 10.476 1.00 91.38 388 GLU A N 1
ATOM 2930 C CA . GLU A 1 388 ? -32.216 -3.034 11.834 1.00 91.38 388 GLU A CA 1
ATOM 2931 C C . GLU A 1 388 ? -33.126 -4.273 11.847 1.00 91.38 388 GLU A C 1
ATOM 2933 O O . GLU A 1 388 ? -32.958 -5.160 12.679 1.00 91.38 388 GLU A O 1
ATOM 2938 N N . THR A 1 389 ? -34.030 -4.385 10.870 1.00 91.12 389 THR A N 1
ATOM 2939 C CA . THR A 1 389 ? -34.925 -5.542 10.711 1.00 91.12 389 THR A CA 1
ATOM 2940 C C . THR A 1 389 ? -34.178 -6.832 10.382 1.00 91.12 389 THR A C 1
ATOM 2942 O O . THR A 1 389 ? -34.564 -7.907 10.836 1.00 91.12 389 THR A O 1
ATOM 2945 N N . GLU A 1 390 ? -33.100 -6.733 9.607 1.00 91.38 390 GLU A N 1
ATOM 2946 C CA . GLU A 1 390 ? -32.247 -7.867 9.269 1.00 91.38 390 GLU A CA 1
ATOM 2947 C C . GLU A 1 390 ? -31.431 -8.306 10.487 1.00 91.38 390 GLU A C 1
ATOM 2949 O O . GLU A 1 390 ? -31.416 -9.489 10.828 1.00 91.38 390 GLU A O 1
ATOM 2954 N N . ARG A 1 391 ? -30.838 -7.346 11.207 1.00 92.50 391 ARG A N 1
ATOM 2955 C CA . ARG A 1 391 ? -30.125 -7.602 12.467 1.00 92.50 391 ARG A CA 1
ATOM 2956 C C . ARG A 1 391 ? -31.020 -8.265 13.508 1.00 92.50 391 ARG A C 1
ATOM 2958 O O . ARG A 1 391 ? -30.592 -9.207 14.167 1.00 92.50 391 ARG A O 1
ATOM 2965 N N . ASP A 1 392 ? -32.257 -7.799 13.650 1.00 94.75 392 ASP A N 1
ATOM 2966 C CA . ASP A 1 392 ? -33.217 -8.388 14.582 1.00 94.75 392 ASP A CA 1
ATOM 2967 C C . ASP A 1 392 ? -33.541 -9.843 14.223 1.00 94.75 392 ASP A C 1
ATOM 2969 O O . ASP A 1 392 ? -33.437 -10.735 15.066 1.00 94.75 392 ASP A O 1
ATOM 2973 N N . ALA A 1 393 ? -33.838 -10.116 12.951 1.00 93.12 393 ALA A N 1
ATOM 2974 C CA . ALA A 1 393 ? -34.116 -11.472 12.494 1.00 93.12 393 ALA A CA 1
ATOM 2975 C C . ALA A 1 393 ? -32.927 -12.421 12.731 1.00 93.12 393 ALA A C 1
ATOM 2977 O O . ALA A 1 393 ? -33.112 -13.495 13.309 1.00 93.12 393 ALA A O 1
ATOM 2978 N N . TYR A 1 394 ? -31.706 -12.016 12.361 1.00 92.19 394 TYR A N 1
ATOM 2979 C CA . TYR A 1 394 ? -30.499 -12.818 12.595 1.00 92.19 394 TYR A CA 1
ATOM 2980 C C . TYR A 1 394 ? -30.255 -13.066 14.086 1.00 92.19 394 TYR A C 1
ATOM 2982 O O . TYR A 1 394 ? -29.941 -14.191 14.477 1.00 92.19 394 TYR A O 1
ATOM 2990 N N . ALA A 1 395 ? -30.447 -12.053 14.935 1.00 94.69 395 ALA A N 1
ATOM 2991 C CA . ALA A 1 395 ? -30.258 -12.194 16.372 1.00 94.69 395 ALA A CA 1
ATOM 2992 C C . ALA A 1 395 ? -31.229 -13.199 16.978 1.00 94.69 395 ALA A C 1
ATOM 2994 O O . ALA A 1 395 ? -30.809 -14.076 17.731 1.00 94.69 395 ALA A O 1
ATOM 2995 N N . ARG A 1 396 ? -32.507 -13.132 16.601 1.00 95.94 396 ARG A N 1
ATOM 2996 C CA . ARG A 1 396 ? -33.525 -14.074 17.078 1.00 95.94 396 ARG A CA 1
ATOM 2997 C C . ARG A 1 396 ? -33.260 -15.496 16.607 1.00 95.94 396 ARG A C 1
ATOM 2999 O O . ARG A 1 396 ? -33.408 -16.421 17.401 1.00 95.94 396 ARG A O 1
ATOM 3006 N N . VAL A 1 397 ? -32.845 -15.684 15.352 1.00 94.00 397 VAL A N 1
ATOM 3007 C CA . VAL A 1 397 ? -32.493 -17.011 14.822 1.00 94.00 397 VAL A CA 1
ATOM 3008 C C . VAL A 1 397 ? -31.320 -17.602 15.597 1.00 94.00 397 VAL A C 1
ATOM 3010 O O . VAL A 1 397 ? -31.420 -18.730 16.074 1.00 94.00 397 VAL A O 1
ATOM 3013 N N . LEU A 1 398 ? -30.242 -16.841 15.778 1.00 94.25 398 LEU A N 1
ATOM 3014 C CA . LEU A 1 398 ? -29.044 -17.322 16.462 1.00 94.25 398 LEU A CA 1
ATOM 3015 C C . LEU A 1 398 ? -29.291 -17.581 17.960 1.00 94.25 398 LEU A C 1
ATOM 3017 O O . LEU A 1 398 ? -28.886 -18.623 18.474 1.00 94.25 398 LEU A O 1
ATOM 3021 N N . ILE A 1 399 ? -30.009 -16.687 18.653 1.00 95.12 399 ILE A N 1
ATOM 3022 C CA . ILE A 1 399 ? -30.422 -16.881 20.055 1.00 95.12 399 ILE A CA 1
ATOM 3023 C C . ILE A 1 399 ? -31.344 -18.097 20.173 1.00 95.12 399 ILE A C 1
ATOM 3025 O O . ILE A 1 399 ? -31.154 -18.933 21.051 1.00 95.12 399 ILE A O 1
ATOM 3029 N N . GLY A 1 400 ? -32.324 -18.226 19.277 1.00 95.00 400 GLY A N 1
ATOM 3030 C CA . GLY A 1 400 ? -33.262 -19.342 19.281 1.00 95.00 400 GLY A CA 1
ATOM 3031 C C . GLY A 1 400 ? -32.569 -20.689 19.082 1.00 95.00 400 GLY A C 1
ATOM 3032 O O . GLY A 1 400 ? -32.835 -21.622 19.835 1.00 95.00 400 GLY A O 1
ATOM 3033 N N . GLN A 1 401 ? -31.632 -20.767 18.132 1.00 93.88 401 GLN A N 1
ATOM 3034 C CA . GLN A 1 401 ? -30.808 -21.958 17.901 1.00 93.88 401 GLN A CA 1
ATOM 3035 C C . GLN A 1 401 ? -29.955 -22.303 19.124 1.00 93.88 401 GLN A C 1
ATOM 3037 O O . GLN A 1 401 ? -29.905 -23.464 19.523 1.00 93.88 401 GLN A O 1
ATOM 3042 N N . HIS A 1 402 ? -29.325 -21.303 19.745 1.00 94.38 402 HIS A N 1
ATOM 3043 C CA . HIS A 1 402 ? -28.512 -21.497 20.943 1.00 94.38 402 HIS A CA 1
ATOM 3044 C C . HIS A 1 402 ? -29.329 -22.023 22.134 1.00 94.38 402 HIS A C 1
ATOM 3046 O O . HIS A 1 402 ? -28.880 -22.910 22.853 1.00 94.38 402 HIS A O 1
ATOM 3052 N N . LEU A 1 403 ? -30.563 -21.539 22.300 1.00 93.94 403 LEU A N 1
ATOM 3053 C CA . LEU A 1 403 ? -31.494 -22.004 23.334 1.00 93.94 403 LEU A CA 1
ATOM 3054 C C . LEU A 1 403 ? -32.176 -23.344 22.993 1.00 93.94 403 LEU A C 1
ATOM 3056 O O . LEU A 1 403 ? -32.970 -23.848 23.787 1.00 93.94 403 LEU A O 1
ATOM 3060 N N . GLY A 1 404 ? -31.880 -23.934 21.830 1.00 94.25 404 GLY A N 1
ATOM 3061 C CA . GLY A 1 404 ? -32.428 -25.221 21.402 1.00 94.25 404 GLY A CA 1
ATOM 3062 C C . GLY A 1 404 ? -33.866 -25.161 20.877 1.00 94.25 404 GLY A C 1
ATOM 3063 O O . GLY A 1 404 ? -34.546 -26.188 20.854 1.00 94.25 404 GLY A O 1
ATOM 3064 N N . PHE A 1 405 ? -34.352 -23.989 20.461 1.00 94.88 405 PHE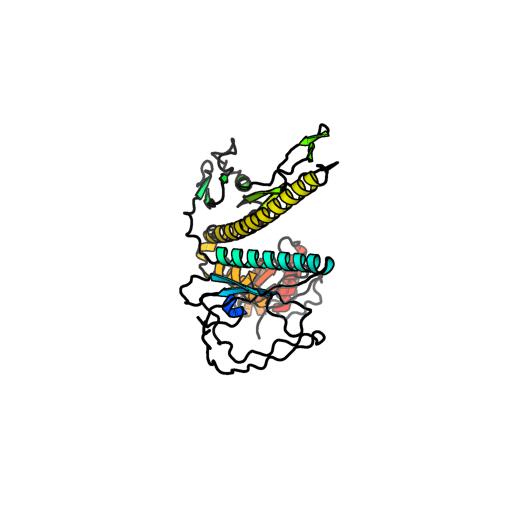 A N 1
ATOM 3065 C CA . PHE A 1 405 ? -35.651 -23.869 19.801 1.00 94.88 405 PHE A CA 1
ATOM 3066 C C . PHE A 1 405 ? -35.566 -24.206 18.311 1.00 94.88 405 PHE A C 1
ATOM 3068 O O . PHE A 1 405 ? -34.576 -23.918 17.639 1.00 94.88 405 PHE A O 1
ATOM 3075 N N . ASP A 1 406 ? -36.653 -24.760 17.775 1.00 92.88 406 ASP A N 1
ATOM 3076 C CA . ASP A 1 406 ? -36.838 -24.882 16.332 1.00 92.88 406 ASP A CA 1
ATOM 3077 C C . ASP A 1 406 ? -37.119 -23.497 15.730 1.00 92.88 406 ASP A C 1
ATOM 3079 O O . ASP A 1 406 ? -38.186 -22.913 15.929 1.00 92.88 406 ASP A O 1
ATOM 3083 N N . THR A 1 407 ? -36.137 -22.959 15.010 1.00 89.44 407 THR A N 1
ATOM 3084 C CA . THR A 1 407 ? -36.207 -21.636 14.377 1.00 89.44 407 THR A CA 1
ATOM 3085 C C . THR A 1 407 ? -36.672 -21.680 12.925 1.00 89.44 407 THR A C 1
ATOM 3087 O O . THR A 1 407 ? -36.718 -20.636 12.277 1.00 89.44 407 THR A O 1
ATOM 3090 N N . SER A 1 408 ? -37.078 -22.845 12.406 1.00 86.44 408 SER A N 1
ATOM 3091 C CA . SER A 1 408 ? -37.538 -22.993 11.014 1.00 86.44 408 SER A CA 1
ATOM 3092 C C . SER A 1 408 ? -38.776 -22.150 10.671 1.00 86.44 408 SER A C 1
ATOM 3094 O O . SER A 1 408 ? -39.005 -21.846 9.502 1.00 86.44 408 SER A O 1
ATOM 3096 N N . GLY A 1 409 ? -39.559 -21.748 11.680 1.00 79.38 409 GLY A N 1
ATOM 3097 C CA . GLY A 1 409 ? -40.720 -20.863 11.539 1.00 79.38 409 GLY A CA 1
ATOM 3098 C C . GLY A 1 409 ? -40.427 -19.363 11.684 1.00 79.38 409 GLY A C 1
ATOM 3099 O O . GLY A 1 409 ? -41.353 -18.562 11.555 1.00 79.38 409 GLY A O 1
ATOM 3100 N N . LEU A 1 410 ? -39.182 -18.967 11.976 1.00 81.19 410 LEU A N 1
ATOM 3101 C CA . LEU A 1 410 ? -38.788 -17.555 12.011 1.00 81.19 410 LEU A CA 1
ATOM 3102 C C . LEU A 1 410 ? -38.616 -17.012 10.582 1.00 81.19 410 LEU A C 1
ATOM 3104 O O . LEU A 1 410 ? -38.364 -17.795 9.664 1.00 81.19 410 LEU A O 1
ATOM 3108 N N . PRO A 1 411 ? -38.751 -15.688 10.360 1.00 73.69 411 PRO A N 1
ATOM 3109 C CA . PRO A 1 411 ? -38.545 -15.094 9.043 1.00 73.69 411 PRO A CA 1
ATOM 3110 C C . PRO A 1 411 ? -37.175 -15.497 8.487 1.00 73.69 411 PRO A C 1
ATOM 3112 O O . PRO A 1 411 ? -36.140 -15.103 9.022 1.00 73.69 411 PRO A O 1
ATOM 3115 N N . VAL A 1 412 ? -37.168 -16.306 7.425 1.00 58.22 412 VAL A N 1
ATOM 3116 C CA . VAL A 1 412 ? -35.932 -16.719 6.757 1.00 58.22 412 VAL A CA 1
ATOM 3117 C C . VAL A 1 412 ? -35.420 -15.524 5.965 1.00 58.22 412 VAL A C 1
ATOM 3119 O O . VAL A 1 412 ? -35.966 -15.190 4.913 1.00 58.22 412 VAL A O 1
ATOM 3122 N N . ILE A 1 413 ? -34.382 -14.869 6.475 1.00 57.59 413 ILE A N 1
ATOM 3123 C CA . ILE A 1 413 ? -33.566 -13.951 5.684 1.00 57.59 413 ILE A CA 1
ATOM 3124 C C . ILE A 1 413 ? -32.378 -14.764 5.167 1.00 57.59 413 ILE A C 1
ATOM 3126 O O . ILE A 1 413 ? -31.753 -15.511 5.915 1.00 57.59 413 ILE A O 1
ATOM 3130 N N . PHE A 1 414 ? -32.150 -14.709 3.857 1.00 45.22 414 PHE A N 1
ATOM 3131 C CA . PHE A 1 414 ? -31.170 -15.532 3.152 1.00 45.22 414 PHE A CA 1
ATOM 3132 C C . PHE A 1 414 ? -29.743 -15.316 3.700 1.00 45.22 414 PHE A C 1
ATOM 3134 O O . PHE A 1 414 ? -29.246 -14.194 3.659 1.00 45.22 414 PHE A O 1
ATOM 3141 N N . GLY A 1 415 ? -29.094 -16.391 4.168 1.00 55.50 415 GLY A N 1
ATOM 3142 C CA . GLY A 1 415 ? -27.700 -16.428 4.638 1.00 55.50 415 GLY A CA 1
ATOM 3143 C C . GLY A 1 415 ? -27.338 -17.787 5.260 1.00 55.50 415 GLY A C 1
ATOM 3144 O O . GLY A 1 415 ? -28.232 -18.566 5.603 1.00 55.50 415 GLY A O 1
ATOM 3145 N N . ARG A 1 416 ? -26.043 -18.120 5.374 1.00 51.62 416 ARG A N 1
ATOM 3146 C CA . ARG A 1 416 ? -25.571 -19.306 6.124 1.00 51.62 416 ARG A CA 1
ATOM 3147 C C . ARG A 1 416 ? -25.393 -18.954 7.605 1.00 51.62 416 ARG A C 1
ATOM 3149 O O . ARG A 1 416 ? -24.975 -17.849 7.933 1.00 51.62 416 ARG A O 1
ATOM 3156 N N . PHE A 1 417 ? -25.680 -19.912 8.488 1.00 52.38 417 PHE A N 1
ATOM 3157 C CA . PHE A 1 417 ? -25.613 -19.741 9.944 1.00 52.38 417 PHE A CA 1
ATOM 3158 C C . PHE A 1 417 ? -24.627 -20.734 10.558 1.00 52.38 417 PHE A C 1
ATOM 3160 O O . PHE A 1 417 ? -24.627 -21.912 10.191 1.00 52.38 417 PHE A O 1
ATOM 3167 N N . THR A 1 418 ? -23.849 -20.279 11.539 1.00 53.84 418 THR A N 1
ATOM 3168 C CA . THR A 1 418 ? -22.935 -21.131 12.308 1.00 53.84 418 THR A CA 1
ATOM 3169 C C . THR A 1 418 ? -23.090 -20.815 13.790 1.00 53.84 418 THR A C 1
ATOM 3171 O O . THR A 1 418 ? -22.921 -19.672 14.207 1.00 53.84 418 THR A O 1
ATOM 3174 N N . VAL A 1 419 ? -23.402 -21.829 14.597 1.00 57.75 419 VAL A N 1
ATOM 3175 C CA . VAL A 1 419 ? -23.349 -21.738 16.062 1.00 57.75 419 VAL A CA 1
ATOM 3176 C C . VAL A 1 419 ? -21.998 -22.300 16.491 1.00 57.75 419 VAL A C 1
ATOM 3178 O O . VAL A 1 419 ? -21.709 -23.469 16.242 1.00 57.75 419 VAL A O 1
ATOM 3181 N N . GLY A 1 420 ? -21.145 -21.457 17.071 1.00 43.91 420 GLY A N 1
ATOM 3182 C CA . GLY A 1 420 ? -19.816 -21.854 17.531 1.00 43.91 420 GLY A CA 1
ATOM 3183 C C . GLY A 1 420 ? -19.831 -22.242 19.007 1.00 43.91 420 GLY A C 1
ATOM 3184 O O . GLY A 1 420 ? -19.996 -21.377 19.862 1.00 43.91 420 GLY A O 1
ATOM 3185 N N . GLY A 1 421 ? -19.620 -23.524 19.305 1.00 40.12 421 GLY A N 1
ATOM 3186 C CA . GLY A 1 421 ? -19.377 -24.051 20.651 1.00 40.12 421 GLY A CA 1
ATOM 3187 C C . GLY A 1 421 ? -18.735 -25.440 20.562 1.00 40.12 421 GLY A C 1
ATOM 3188 O O . GLY A 1 421 ? -19.134 -26.238 19.715 1.00 40.12 421 GLY A O 1
ATOM 3189 N N . GLN A 1 422 ? -17.704 -25.720 21.368 1.00 34.91 422 GLN A N 1
ATOM 3190 C CA . GLN A 1 422 ? -17.153 -27.081 21.485 1.00 34.91 422 GLN A CA 1
ATOM 3191 C C . GLN A 1 422 ? -18.132 -28.005 22.241 1.00 34.91 422 GLN A C 1
ATOM 3193 O O . GLN A 1 422 ? -18.900 -27.497 23.059 1.00 34.91 422 GLN A O 1
ATOM 3198 N N . PRO A 1 423 ? -18.116 -29.331 21.983 1.00 33.69 423 PRO A N 1
ATOM 3199 C CA . PRO A 1 423 ? -18.851 -30.312 22.787 1.00 33.69 423 PRO A CA 1
ATOM 3200 C C . PRO A 1 423 ? -18.364 -30.402 24.237 1.00 33.69 423 PRO A C 1
ATOM 3202 O O . PRO A 1 423 ? -17.157 -30.160 24.480 1.00 33.69 423 PRO A O 1
#

Sequence (423 aa):
MTTVAPQFKGADDVAHAQEQRDPTAPATEPTPQAGRPATPCTTYTWCTATGEHINHASDRTVLRAEAATWAPVVLDAQLIDPENEGDPVGVINGAEFMELDASGMRAWAGRLHAFANQITALAAQLDASRHRPAVKADAWTVTIEGGTPITGYLPAWAERTNTGEVPYVPQLAAADVDALTDVTHWTVMDGVALPHLEGEDGKPVRRELFAPSMVVTPHADDPAHRVPHIDIEVTGQLWARGLNPEQLAEFTGALRTQCDRLDQVHADLIDARADWQANTTLPPELADLGPEVTTIAAALTRADDPARALALFLDLFHKALPRTCRPASPEELRGITLADVVNTPLPELLERVGAVLGEIRLEDADFGGVLLDQGHRLVLAMPPGRPETERDAYARVLIGQHLGFDTSGLPVIFGRFTVGGQP

Nearest PDB structures (foldseek):
  2op6-assembly1_A  TM=2.340E-01  e=2.131E+00  Caenorhabditis elegans
  5xi9-assembly1_A  TM=1.807E-01  e=8.858E+00  Homo sapiens

Mean predicted aligned error: 18.56 Å

pLDDT: mean 72.17, std 19.09, range [29.64, 97.31]